Protein AF-0000000077001698 (afdb_homodimer)

Structure (mmCIF, N/CA/C/O backbone):
data_AF-0000000077001698-model_v1
#
loop_
_entity.id
_entity.type
_entity.pdbx_description
1 polymer 'Nucleoside triphosphate pyrophosphohydrolase'
#
loop_
_atom_site.group_PDB
_atom_site.id
_atom_site.type_symbol
_atom_site.label_atom_id
_atom_site.label_alt_id
_atom_site.label_comp_id
_atom_site.label_asym_id
_atom_site.label_entity_id
_atom_site.label_seq_id
_atom_site.pdbx_PDB_ins_code
_atom_site.Cartn_x
_atom_site.Cartn_y
_atom_site.Cartn_z
_atom_site.occupancy
_atom_site.B_iso_or_equiv
_atom_site.auth_seq_id
_atom_site.auth_comp_id
_atom_site.auth_asym_id
_atom_site.auth_atom_id
_atom_site.pdbx_PDB_model_num
ATOM 1 N N . MET A 1 1 ? 10.453 32.938 4.695 1 82.69 1 MET A N 1
ATOM 2 C CA . MET A 1 1 ? 9.531 32.125 5.484 1 82.69 1 MET A CA 1
ATOM 3 C C . MET A 1 1 ? 10.289 31.125 6.363 1 82.69 1 MET A C 1
ATOM 5 O O . MET A 1 1 ? 11.344 30.625 5.969 1 82.69 1 MET A O 1
ATOM 9 N N . LEU A 1 2 ? 9.812 30.906 7.602 1 86.62 2 LEU A N 1
ATOM 10 C CA . LEU A 1 2 ? 10.492 30.047 8.555 1 86.62 2 LEU A CA 1
ATOM 11 C C . LEU A 1 2 ? 9.68 28.781 8.828 1 86.62 2 LEU A C 1
ATOM 13 O O . LEU A 1 2 ? 8.461 28.781 8.641 1 86.62 2 LEU A O 1
ATOM 17 N N . ALA A 1 3 ? 10.453 27.766 9.148 1 90.31 3 ALA A N 1
ATOM 18 C CA . ALA A 1 3 ? 9.797 26.547 9.57 1 90.31 3 ALA A CA 1
ATOM 19 C C . ALA A 1 3 ? 8.836 26.797 10.727 1 90.31 3 ALA A C 1
ATOM 21 O O . ALA A 1 3 ? 9.055 27.703 11.531 1 90.31 3 ALA A O 1
ATOM 22 N N . SER A 1 4 ? 7.758 26.062 10.766 1 92.12 4 SER A N 1
ATOM 23 C CA . SER A 1 4 ? 6.691 26.344 11.719 1 92.12 4 SER A CA 1
ATOM 24 C C . SER A 1 4 ? 6.047 25.062 12.234 1 92.12 4 SER A C 1
ATOM 26 O O . SER A 1 4 ? 6.074 24.031 11.555 1 92.12 4 SER A O 1
ATOM 28 N N . LYS A 1 5 ? 5.531 25.141 13.391 1 95.5 5 LYS A N 1
ATOM 29 C CA . LYS A 1 5 ? 4.797 24.031 14 1 95.5 5 LYS A CA 1
ATOM 30 C C . LYS A 1 5 ? 3.301 24.156 13.734 1 95.5 5 LYS A C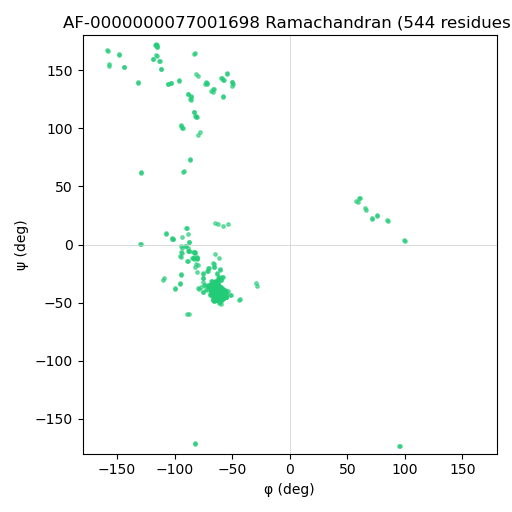 1
ATOM 32 O O . LYS A 1 5 ? 2.527 23.266 14.102 1 95.5 5 LYS A O 1
ATOM 37 N N . ASP A 1 6 ? 2.947 25.219 13.18 1 96.19 6 ASP A N 1
ATOM 38 C CA . ASP A 1 6 ? 1.54 25.5 12.906 1 96.19 6 ASP A CA 1
ATOM 39 C C . ASP A 1 6 ? 1.106 24.891 11.578 1 96.19 6 ASP A C 1
ATOM 41 O O . ASP A 1 6 ? 1.628 25.266 10.523 1 96.19 6 ASP A O 1
ATOM 45 N N . ILE A 1 7 ? 0.101 24.094 11.57 1 97.75 7 ILE A N 1
ATOM 46 C CA . ILE A 1 7 ? -0.383 23.391 10.391 1 97.75 7 ILE A CA 1
ATOM 47 C C . ILE A 1 7 ? -0.847 24.391 9.344 1 97.75 7 ILE A C 1
ATOM 49 O O . ILE A 1 7 ? -0.731 24.156 8.141 1 97.75 7 ILE A O 1
ATOM 53 N N . ASN A 1 8 ? -1.335 25.547 9.758 1 97.25 8 ASN A N 1
ATOM 54 C CA . ASN A 1 8 ? -1.782 26.562 8.828 1 97.25 8 ASN A CA 1
ATOM 55 C C . ASN A 1 8 ? -0.629 27.094 7.977 1 97.25 8 ASN A C 1
ATOM 57 O O . ASN A 1 8 ? -0.828 27.469 6.824 1 97.25 8 ASN A O 1
ATOM 61 N N . ASP A 1 9 ? 0.508 27.109 8.555 1 97.44 9 ASP A N 1
ATOM 62 C CA . ASP A 1 9 ? 1.677 27.516 7.777 1 97.44 9 ASP A CA 1
ATOM 63 C C . ASP A 1 9 ? 2.002 26.5 6.691 1 97.44 9 ASP A C 1
ATOM 65 O O . ASP A 1 9 ? 2.434 26.859 5.598 1 97.44 9 ASP A O 1
ATOM 69 N N . LEU A 1 10 ? 1.87 25.203 7.039 1 97.94 10 LEU A N 1
ATOM 70 C CA . LEU A 1 10 ? 2.061 24.188 6.016 1 97.94 10 LEU A CA 1
ATOM 71 C C . LEU A 1 10 ? 1.07 24.375 4.871 1 97.94 10 LEU A C 1
ATOM 73 O O . LEU A 1 10 ? 1.444 24.281 3.701 1 97.94 10 LEU A O 1
ATOM 77 N N . ILE A 1 11 ? -0.192 24.656 5.211 1 98.12 11 ILE A N 1
ATOM 78 C CA . ILE A 1 11 ? -1.235 24.875 4.215 1 98.12 11 ILE A CA 1
ATOM 79 C C . ILE A 1 11 ?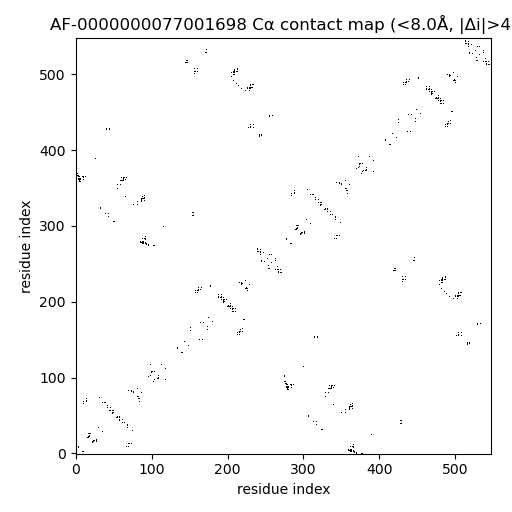 -0.861 26.062 3.334 1 98.12 11 ILE A C 1
ATOM 81 O O . ILE A 1 11 ? -0.983 26 2.109 1 98.12 11 ILE A O 1
ATOM 85 N N . THR A 1 12 ? -0.378 27.078 3.971 1 97.38 12 THR A N 1
ATOM 86 C CA . THR A 1 12 ? 0.035 28.281 3.26 1 97.38 12 THR A CA 1
ATOM 87 C C . THR A 1 12 ? 1.208 27.984 2.33 1 97.38 12 THR A C 1
ATOM 89 O O . THR A 1 12 ? 1.234 28.453 1.188 1 97.38 12 THR A O 1
ATOM 92 N N . ILE A 1 13 ? 2.166 27.281 2.832 1 96.81 13 ILE A N 1
ATOM 93 C CA . ILE A 1 13 ? 3.348 26.922 2.061 1 96.81 13 ILE A CA 1
ATOM 94 C C . ILE A 1 13 ? 2.928 26.203 0.782 1 96.81 13 ILE A C 1
ATOM 96 O O . ILE A 1 13 ? 3.412 26.516 -0.306 1 96.81 13 ILE A O 1
ATOM 100 N N . ILE A 1 14 ? 2.014 25.266 0.864 1 97.5 14 ILE A N 1
ATOM 101 C CA . ILE A 1 14 ? 1.583 24.5 -0.298 1 97.5 14 ILE A CA 1
ATOM 102 C C . ILE A 1 14 ? 0.834 25.406 -1.271 1 97.5 14 ILE A C 1
ATOM 104 O O . ILE A 1 14 ? 0.988 25.281 -2.488 1 97.5 14 ILE A O 1
ATOM 108 N N . SER A 1 15 ? 0.035 26.328 -0.717 1 96.69 15 SER A N 1
ATOM 109 C CA . SER A 1 15 ? -0.655 27.297 -1.562 1 96.69 15 SER A CA 1
ATOM 110 C C . SER A 1 15 ? 0.335 28.141 -2.348 1 96.69 15 SER A C 1
ATOM 112 O O . SER A 1 15 ? 0.109 28.453 -3.521 1 96.69 15 SER A O 1
ATOM 114 N N . ILE A 1 16 ? 1.39 28.547 -1.687 1 95.81 16 ILE A N 1
ATOM 115 C CA . ILE A 1 16 ? 2.426 29.344 -2.328 1 95.81 16 ILE A CA 1
ATOM 116 C C . ILE A 1 16 ? 3.104 28.531 -3.426 1 95.81 16 ILE A C 1
ATOM 118 O O . ILE A 1 16 ? 3.314 29.016 -4.535 1 95.81 16 ILE A O 1
ATOM 122 N N . LEU A 1 17 ? 3.445 27.297 -3.121 1 95.44 17 LEU A N 1
ATOM 123 C CA . LEU A 1 17 ? 4.133 26.422 -4.074 1 95.44 17 LEU A CA 1
ATOM 124 C C . LEU A 1 17 ? 3.27 26.188 -5.309 1 95.44 17 LEU A C 1
ATOM 126 O O . LEU A 1 17 ? 3.791 26.047 -6.418 1 95.44 17 LEU A O 1
ATOM 130 N N . ARG A 1 18 ? 1.91 26.234 -5.16 1 96.31 18 ARG A N 1
ATOM 131 C CA . ARG A 1 18 ? 1.026 25.906 -6.273 1 96.31 18 ARG A CA 1
ATOM 132 C C . ARG A 1 18 ? 0.47 27.156 -6.93 1 96.31 18 ARG A C 1
ATOM 134 O O . ARG A 1 18 ? -0.415 27.078 -7.781 1 96.31 18 ARG A O 1
ATOM 141 N N . ASP A 1 19 ? 0.96 28.25 -6.441 1 94.94 19 ASP A N 1
ATOM 142 C CA . ASP A 1 19 ? 0.543 29.5 -7.074 1 94.94 19 ASP A CA 1
ATOM 143 C C . ASP A 1 19 ? 0.899 29.5 -8.555 1 94.94 19 ASP A C 1
ATOM 145 O O . ASP A 1 19 ? 2.055 29.281 -8.93 1 94.94 19 ASP A O 1
ATOM 149 N N . ARG A 1 20 ? -0.015 29.766 -9.422 1 92.94 20 ARG A N 1
ATOM 150 C CA . ARG A 1 20 ? 0.124 29.625 -10.875 1 92.94 20 ARG A CA 1
ATOM 151 C C . ARG A 1 20 ? 1.19 30.578 -11.406 1 92.94 20 ARG A C 1
ATOM 153 O O . ARG A 1 20 ? 1.874 30.266 -12.383 1 92.94 20 ARG A O 1
ATOM 160 N N . ASP A 1 21 ? 1.354 31.719 -10.797 1 92.25 21 ASP A N 1
ATOM 161 C CA . ASP A 1 21 ? 2.227 32.75 -11.336 1 92.25 21 ASP A CA 1
ATOM 162 C C . ASP A 1 21 ? 3.617 32.688 -10.711 1 92.25 21 ASP A C 1
ATOM 164 O O . ASP A 1 21 ? 4.621 32.938 -11.383 1 92.25 21 ASP A O 1
ATOM 168 N N . ASN A 1 22 ? 3.73 32.312 -9.469 1 90.19 22 ASN A N 1
ATOM 169 C CA . ASN A 1 22 ? 4.992 32.469 -8.75 1 90.19 22 ASN A CA 1
ATOM 170 C C . ASN A 1 22 ? 5.402 31.188 -8.055 1 90.19 22 ASN A C 1
ATOM 172 O O . ASN A 1 22 ? 6.43 31.141 -7.375 1 90.19 22 ASN A O 1
ATOM 176 N N . GLY A 1 23 ? 4.613 30.172 -8.203 1 91.56 23 GLY A N 1
ATOM 177 C CA . GLY A 1 23 ? 4.879 28.938 -7.484 1 91.56 23 GLY A CA 1
ATOM 178 C C . GLY A 1 23 ? 5.914 28.062 -8.164 1 91.56 23 GLY A C 1
ATOM 179 O O . GLY A 1 23 ? 6.699 28.531 -8.984 1 91.56 23 GLY A O 1
ATOM 180 N N . CYS A 1 24 ? 6.074 26.875 -7.691 1 91.38 24 CYS A N 1
ATOM 181 C CA . CYS A 1 24 ? 6.98 25.859 -8.211 1 91.38 24 CYS A CA 1
ATOM 182 C C . CYS A 1 24 ? 6.328 25.062 -9.344 1 91.38 24 CYS A C 1
ATOM 184 O O . CYS A 1 24 ? 5.234 24.516 -9.172 1 91.38 24 CYS A O 1
ATOM 186 N N . VAL A 1 25 ? 6.969 24.969 -10.445 1 90.44 25 VAL A N 1
ATOM 187 C CA . VAL A 1 25 ? 6.445 24.375 -11.672 1 90.44 25 VAL A CA 1
ATOM 188 C C . VAL A 1 25 ? 6.016 22.938 -11.406 1 90.44 25 VAL A C 1
ATOM 190 O O . VAL A 1 25 ? 4.949 22.5 -11.852 1 90.44 25 VAL A O 1
ATOM 193 N N . TRP A 1 26 ? 6.762 22.219 -10.688 1 90.62 26 TRP A N 1
ATOM 194 C CA . TRP A 1 26 ? 6.441 20.828 -10.375 1 90.62 26 TRP A CA 1
ATOM 195 C C . TRP A 1 26 ? 5.18 20.75 -9.523 1 90.62 26 TRP A C 1
ATOM 197 O O . TRP A 1 26 ? 4.309 19.906 -9.781 1 90.62 26 TRP A O 1
ATOM 207 N N . ASP A 1 27 ? 5.102 21.578 -8.539 1 93.75 27 ASP A N 1
ATOM 208 C CA . ASP A 1 27 ? 3.975 21.547 -7.609 1 93.75 27 ASP A CA 1
ATOM 209 C C . ASP A 1 27 ? 2.676 21.938 -8.305 1 93.75 27 ASP A C 1
ATOM 211 O O . ASP A 1 27 ? 1.617 21.375 -8.031 1 93.75 27 ASP A O 1
ATOM 215 N N . ILE A 1 28 ? 2.799 22.844 -9.195 1 94.12 28 ILE A N 1
ATOM 216 C CA . ILE A 1 28 ? 1.639 23.359 -9.914 1 94.12 28 ILE A CA 1
ATOM 217 C C . ILE A 1 28 ? 1.035 22.266 -10.789 1 94.12 28 ILE A C 1
ATOM 219 O O . ILE A 1 28 ? -0.187 22.172 -10.922 1 94.12 28 ILE A O 1
ATOM 223 N N . LYS A 1 29 ? 1.854 21.359 -11.305 1 94.69 29 LYS A N 1
ATOM 224 C CA . LYS A 1 29 ? 1.439 20.359 -12.289 1 94.69 29 LYS A CA 1
ATOM 225 C C . LYS A 1 29 ? 0.795 19.156 -11.609 1 94.69 29 LYS A C 1
ATOM 227 O O . LYS A 1 29 ? 0.151 18.328 -12.266 1 94.69 29 LYS A O 1
ATOM 232 N N . GLN A 1 30 ? 0.9 19.078 -10.336 1 95.94 30 GLN A N 1
ATOM 233 C CA . GLN A 1 30 ? 0.426 17.875 -9.656 1 95.94 30 GLN A CA 1
ATOM 234 C C . GLN A 1 30 ? -1.1 17.828 -9.625 1 95.94 30 GLN A C 1
ATOM 236 O O . GLN A 1 30 ? -1.759 18.859 -9.508 1 95.94 30 GLN A O 1
ATOM 241 N N . THR A 1 31 ? -1.607 16.625 -9.875 1 97.5 31 THR A N 1
ATOM 242 C CA . THR A 1 31 ? -3.027 16.312 -9.781 1 97.5 31 THR A CA 1
ATOM 243 C C . THR A 1 31 ? -3.279 15.281 -8.688 1 97.5 31 THR A C 1
ATOM 245 O O . THR A 1 31 ? -2.338 14.781 -8.07 1 97.5 31 THR A O 1
ATOM 248 N N . PHE A 1 32 ? -4.582 15.023 -8.398 1 97.94 32 PHE A N 1
ATOM 249 C CA . PHE A 1 32 ? -4.906 13.969 -7.441 1 97.94 32 PHE A CA 1
ATOM 250 C C . PHE A 1 32 ? -4.199 12.672 -7.809 1 97.94 32 PHE A C 1
ATOM 252 O O . PHE A 1 32 ? -3.582 12.031 -6.953 1 97.94 32 PHE A O 1
ATOM 259 N N . GLU A 1 33 ? -4.23 12.375 -9.07 1 96.25 33 GLU A N 1
ATOM 260 C CA . GLU A 1 33 ? -3.725 11.102 -9.562 1 96.25 33 GLU A CA 1
ATOM 261 C C . GLU A 1 33 ? -2.201 11.047 -9.5 1 96.25 33 GLU A C 1
ATOM 263 O O . GLU A 1 33 ? -1.621 10.016 -9.164 1 96.25 33 GLU A O 1
ATOM 268 N N . SER A 1 34 ? -1.563 12.125 -9.805 1 95.69 34 SER A N 1
ATOM 269 C CA . SER A 1 34 ? -0.107 12.141 -9.891 1 95.69 34 SER A CA 1
ATOM 270 C C . SER A 1 34 ? 0.53 12 -8.508 1 95.69 34 SER A C 1
ATOM 272 O O . SER A 1 34 ? 1.696 11.617 -8.398 1 95.69 34 SER A O 1
ATOM 274 N N . ILE A 1 35 ? -0.221 12.297 -7.398 1 95.81 35 ILE A N 1
ATOM 275 C CA . ILE A 1 35 ? 0.304 12.305 -6.039 1 95.81 35 ILE A CA 1
ATOM 276 C C . ILE A 1 35 ? 0.173 10.914 -5.422 1 95.81 35 ILE A C 1
ATOM 278 O O . ILE A 1 35 ? 0.836 10.602 -4.43 1 95.81 35 ILE A O 1
ATOM 282 N N . ILE A 1 36 ? -0.618 10.031 -6.035 1 95.31 36 ILE A N 1
ATOM 283 C CA . ILE A 1 36 ? -0.968 8.727 -5.492 1 95.31 36 ILE A CA 1
ATOM 284 C C . ILE A 1 36 ? 0.302 7.918 -5.23 1 95.31 36 ILE A C 1
ATOM 286 O O . ILE A 1 36 ? 0.504 7.41 -4.125 1 95.31 36 ILE A O 1
ATOM 290 N N . PRO A 1 37 ? 1.256 7.895 -6.18 1 91.12 37 PRO A N 1
ATOM 291 C CA . PRO A 1 37 ? 2.451 7.09 -5.918 1 91.12 37 PRO A CA 1
ATOM 292 C C . PRO A 1 37 ? 3.262 7.605 -4.73 1 91.12 37 PRO A C 1
ATOM 294 O O . PRO A 1 37 ? 3.82 6.809 -3.971 1 91.12 37 PRO A O 1
ATOM 297 N N . TYR A 1 38 ? 3.293 8.875 -4.516 1 93.69 38 TYR A N 1
ATOM 298 C CA . TYR A 1 38 ? 4.023 9.469 -3.402 1 93.69 38 TYR A CA 1
ATOM 299 C C . TYR A 1 38 ? 3.34 9.156 -2.076 1 93.69 38 TYR A C 1
ATOM 301 O O . TYR A 1 38 ? 4.008 8.93 -1.063 1 93.69 38 TYR A O 1
ATOM 309 N N . THR A 1 39 ? 2.041 9.109 -2.119 1 96.75 39 THR A N 1
ATOM 310 C CA . THR A 1 39 ? 1.283 8.773 -0.922 1 96.75 39 THR A CA 1
ATOM 311 C C . THR A 1 39 ? 1.603 7.352 -0.465 1 96.75 39 THR A C 1
ATOM 313 O O . THR A 1 39 ? 1.873 7.121 0.715 1 96.75 39 THR A O 1
ATOM 316 N N . ILE A 1 40 ? 1.614 6.461 -1.377 1 93.56 40 ILE A N 1
ATOM 317 C CA . ILE A 1 40 ? 1.907 5.062 -1.07 1 93.56 40 ILE A CA 1
ATOM 318 C C . ILE A 1 40 ? 3.336 4.941 -0.544 1 93.56 40 ILE A C 1
ATOM 320 O O . ILE A 1 40 ? 3.576 4.277 0.469 1 93.56 40 ILE A O 1
ATOM 324 N N . GLU A 1 41 ? 4.238 5.602 -1.199 1 92.12 41 GLU A N 1
ATOM 325 C CA . GLU A 1 41 ? 5.637 5.57 -0.786 1 92.12 41 GLU A CA 1
ATOM 326 C C . GLU A 1 41 ? 5.801 6.062 0.649 1 92.12 41 GLU A C 1
ATOM 328 O O . GLU A 1 41 ? 6.504 5.441 1.447 1 92.12 41 GLU A O 1
ATOM 333 N N . GLU A 1 42 ? 5.168 7.148 0.941 1 96.19 42 GLU A N 1
ATOM 334 C CA . GLU A 1 42 ? 5.32 7.734 2.27 1 96.19 42 GLU A CA 1
ATOM 335 C C . GLU A 1 42 ? 4.758 6.816 3.348 1 96.19 42 GLU A C 1
ATOM 337 O O . GLU A 1 42 ? 5.277 6.766 4.465 1 96.19 42 GLU A O 1
ATOM 342 N N . VAL A 1 43 ? 3.693 6.145 3.033 1 97.12 43 VAL A N 1
ATOM 343 C CA . VAL A 1 43 ? 3.111 5.219 4 1 97.12 43 VAL A CA 1
ATOM 344 C C . VAL A 1 43 ? 4.105 4.102 4.312 1 97.12 43 VAL A C 1
ATOM 346 O O . VAL A 1 43 ? 4.301 3.744 5.477 1 97.12 43 VAL A O 1
ATOM 349 N N . TYR A 1 44 ? 4.73 3.639 3.34 1 94 44 TYR A N 1
ATOM 350 C CA . TYR A 1 44 ? 5.664 2.535 3.553 1 94 44 TYR A CA 1
ATOM 351 C C . TYR A 1 44 ? 6.945 3.023 4.215 1 94 44 TYR A C 1
ATOM 353 O O . TYR A 1 44 ? 7.629 2.258 4.898 1 94 44 TYR A O 1
ATOM 361 N N . GLU A 1 45 ? 7.277 4.301 4.047 1 95.25 45 GLU A N 1
ATOM 362 C CA . GLU A 1 45 ? 8.383 4.887 4.801 1 95.25 45 GLU A CA 1
ATOM 363 C C . GLU A 1 45 ? 8.039 5.016 6.281 1 95.25 45 GLU A C 1
ATOM 365 O O . GLU A 1 45 ? 8.891 4.809 7.145 1 95.25 45 GLU A O 1
ATOM 370 N N . VAL A 1 46 ? 6.824 5.328 6.531 1 97.81 46 VAL A N 1
ATOM 371 C CA . VAL A 1 46 ? 6.344 5.367 7.91 1 97.81 46 VAL A CA 1
ATOM 372 C C . VAL A 1 46 ? 6.438 3.977 8.531 1 97.81 46 VAL A C 1
ATOM 374 O O . VAL A 1 46 ? 6.965 3.816 9.633 1 97.81 46 VAL A O 1
ATOM 377 N N . ILE A 1 47 ? 6.004 2.994 7.816 1 95.5 47 ILE A N 1
ATOM 378 C CA . ILE A 1 47 ? 6.008 1.616 8.297 1 95.5 47 ILE A CA 1
ATOM 379 C C . ILE A 1 47 ? 7.441 1.167 8.57 1 95.5 47 ILE A C 1
ATOM 381 O O . ILE A 1 47 ? 7.727 0.567 9.609 1 95.5 47 ILE A O 1
ATOM 385 N N . ASP A 1 48 ? 8.289 1.493 7.684 1 92.56 48 ASP A N 1
ATOM 386 C CA . ASP A 1 48 ? 9.695 1.144 7.844 1 92.56 48 ASP A CA 1
ATOM 387 C C . ASP A 1 48 ? 10.273 1.773 9.109 1 92.56 48 ASP A C 1
ATOM 389 O O . ASP A 1 48 ? 10.984 1.11 9.867 1 92.56 48 ASP A O 1
ATOM 393 N N . ALA A 1 49 ? 9.992 3.041 9.289 1 95.06 49 ALA A N 1
ATOM 394 C CA . ALA A 1 49 ? 10.492 3.752 10.461 1 95.06 49 ALA A CA 1
ATOM 395 C C . ALA A 1 49 ? 9.984 3.107 11.75 1 95.06 49 ALA A C 1
ATOM 397 O O . ALA A 1 49 ? 10.727 3.006 12.734 1 95.06 49 ALA A O 1
ATOM 398 N N . ILE A 1 50 ? 8.75 2.643 11.711 1 96.19 50 ILE A N 1
ATOM 399 C CA . ILE A 1 50 ? 8.156 1.973 12.867 1 96.19 50 ILE A CA 1
ATOM 400 C C . ILE A 1 50 ? 8.875 0.649 13.117 1 96.19 50 ILE A C 1
ATOM 402 O O . ILE A 1 50 ? 9.273 0.362 14.25 1 96.19 50 ILE A O 1
ATOM 406 N N . GLU A 1 51 ? 9.055 -0.088 12.117 1 91.56 51 GLU A N 1
ATOM 407 C CA . GLU A 1 51 ? 9.648 -1.415 12.234 1 91.56 51 GLU A CA 1
ATOM 408 C C . GLU A 1 51 ? 11.094 -1.329 12.711 1 91.56 51 GLU A C 1
ATOM 410 O O . GLU A 1 51 ? 11.57 -2.201 13.445 1 91.56 51 GLU A O 1
ATOM 415 N N . ARG A 1 52 ? 11.781 -0.267 12.336 1 90.62 52 ARG A N 1
ATOM 416 C CA . ARG A 1 52 ? 13.172 -0.073 12.727 1 90.62 52 ARG A CA 1
ATOM 417 C C . ARG A 1 52 ? 13.266 0.566 14.109 1 90.62 52 ARG A C 1
ATOM 419 O O . ARG A 1 52 ? 14.367 0.718 14.648 1 90.62 52 ARG A O 1
ATOM 426 N N . GLY A 1 53 ? 12.203 1.017 14.562 1 93.81 53 GLY A N 1
ATOM 427 C CA . GLY A 1 53 ? 12.195 1.688 15.852 1 93.81 53 GLY A CA 1
ATOM 428 C C . GLY A 1 53 ? 12.867 3.049 15.82 1 93.81 53 GLY A C 1
ATOM 429 O O . GLY A 1 53 ? 13.383 3.514 16.844 1 93.81 53 GLY A O 1
ATOM 430 N N . ASN A 1 54 ? 12.961 3.643 14.711 1 93.62 54 ASN A N 1
ATOM 431 C CA . ASN A 1 54 ? 13.602 4.941 14.539 1 93.62 54 ASN A CA 1
ATOM 432 C C . ASN A 1 54 ? 12.586 6.082 14.633 1 93.62 54 ASN A C 1
ATOM 434 O O . ASN A 1 54 ? 11.992 6.469 13.625 1 93.62 54 ASN A O 1
ATOM 438 N N . ARG A 1 55 ? 12.516 6.727 15.758 1 96.88 55 ARG A N 1
ATOM 439 C CA . ARG A 1 55 ? 11.492 7.727 16.031 1 96.88 55 ARG A CA 1
ATOM 440 C C . ARG A 1 55 ? 11.789 9.023 15.289 1 96.88 55 ARG A C 1
ATOM 442 O O . ARG A 1 55 ? 10.867 9.75 14.906 1 96.88 55 ARG A O 1
ATOM 449 N N . VAL A 1 56 ? 13.055 9.281 15.055 1 94.62 56 VAL A N 1
ATOM 450 C CA . VAL A 1 56 ? 13.422 10.477 14.305 1 94.62 56 VAL A CA 1
ATOM 451 C C . VAL A 1 56 ? 12.922 10.367 12.867 1 94.62 56 VAL A C 1
ATOM 453 O O . VAL A 1 56 ? 12.273 11.281 12.359 1 94.62 56 VAL A O 1
ATOM 456 N N . ASP A 1 57 ? 13.188 9.234 12.25 1 94.44 57 ASP A N 1
ATOM 457 C CA . ASP A 1 57 ? 12.688 8.984 10.906 1 94.44 57 ASP A CA 1
ATOM 458 C C . ASP A 1 57 ? 11.164 8.977 10.867 1 94.44 57 ASP A C 1
ATOM 460 O O . ASP A 1 57 ? 10.555 9.445 9.906 1 94.44 57 ASP A O 1
ATOM 464 N N . LEU A 1 58 ? 10.617 8.406 11.945 1 97.62 58 LEU A N 1
ATOM 465 C CA . LEU A 1 58 ? 9.164 8.32 11.984 1 97.62 58 LEU A CA 1
ATOM 466 C C . LEU A 1 58 ? 8.539 9.711 11.969 1 97.62 58 LEU A C 1
ATOM 468 O O . LEU A 1 58 ? 7.59 9.961 11.219 1 97.62 58 LEU A O 1
ATOM 472 N N . CYS A 1 59 ? 9.047 10.641 12.742 1 98.38 59 CYS A N 1
ATOM 473 C CA . CYS A 1 59 ? 8.555 12.016 12.773 1 98.38 59 CYS A CA 1
ATOM 474 C C . CYS A 1 59 ? 8.656 12.656 11.398 1 98.38 59 CYS A C 1
ATOM 476 O O . CYS A 1 59 ? 7.699 13.273 10.922 1 98.38 59 CYS A O 1
ATOM 478 N N . ASP A 1 60 ? 9.781 12.445 10.742 1 97.19 60 ASP A N 1
ATOM 479 C CA . ASP A 1 60 ? 10.023 13 9.406 1 97.19 60 ASP A CA 1
ATOM 480 C C . ASP A 1 60 ? 9.047 12.414 8.391 1 97.19 60 ASP A C 1
ATOM 482 O O . ASP A 1 60 ? 8.461 13.148 7.586 1 97.19 60 ASP A O 1
ATOM 486 N N . GLU A 1 61 ? 8.906 11.125 8.461 1 97.88 61 GLU A N 1
ATOM 487 C CA . GLU A 1 61 ? 8.062 10.438 7.488 1 97.88 61 GLU A CA 1
ATOM 488 C C . GLU A 1 61 ? 6.586 10.766 7.711 1 97.88 61 GLU A C 1
ATOM 490 O O . GLU A 1 61 ? 5.809 10.828 6.758 1 97.88 61 GLU A O 1
ATOM 495 N N . LEU A 1 62 ? 6.18 10.914 8.938 1 98.75 62 LEU A N 1
ATOM 496 C CA . LEU A 1 62 ? 4.816 11.352 9.211 1 98.75 62 LEU A CA 1
ATOM 497 C C . LEU A 1 62 ? 4.57 12.742 8.633 1 98.75 62 LEU A C 1
ATOM 499 O O . LEU A 1 62 ? 3.469 13.031 8.164 1 98.75 62 LEU A O 1
ATOM 503 N N . GLY A 1 63 ? 5.598 13.57 8.727 1 98.75 63 GLY A N 1
ATOM 504 C CA . GLY A 1 63 ? 5.512 14.867 8.062 1 98.75 63 GLY A CA 1
ATOM 505 C C . GLY A 1 63 ? 5.289 14.758 6.566 1 98.75 63 GLY A C 1
ATOM 506 O O . GLY A 1 63 ? 4.465 15.484 6.004 1 98.75 63 GLY A O 1
ATOM 507 N N . ASP A 1 64 ? 6.051 13.898 5.945 1 98.12 64 ASP A N 1
ATOM 508 C CA . ASP A 1 64 ? 5.898 13.68 4.508 1 98.12 64 ASP A CA 1
ATOM 509 C C . ASP A 1 64 ? 4.5 13.164 4.18 1 98.12 64 ASP A C 1
ATOM 511 O O . ASP A 1 64 ? 3.914 13.555 3.166 1 98.12 64 ASP A O 1
ATOM 515 N N . LEU A 1 65 ? 3.965 12.258 4.992 1 98.56 65 LEU A N 1
ATOM 516 C CA . LEU A 1 65 ? 2.611 11.758 4.781 1 98.56 65 LEU A CA 1
ATOM 517 C C . LEU A 1 65 ? 1.583 12.867 4.98 1 98.56 65 LEU A C 1
ATOM 519 O O . LEU A 1 65 ? 0.62 12.969 4.219 1 98.56 65 LEU A O 1
ATOM 523 N N . LEU A 1 66 ? 1.775 13.688 6.012 1 98.81 66 LEU A N 1
ATOM 524 C CA . LEU A 1 66 ? 0.906 14.836 6.266 1 98.81 66 LEU A CA 1
ATOM 525 C C . LEU A 1 66 ? 0.885 15.773 5.066 1 98.81 66 LEU A C 1
ATOM 527 O O . LEU A 1 66 ? -0.169 16.312 4.703 1 98.81 66 LEU A O 1
ATOM 531 N N . LEU A 1 67 ? 2.043 15.961 4.477 1 98.56 67 LEU A N 1
ATOM 532 C CA . LEU A 1 67 ? 2.16 16.797 3.289 1 98.56 67 LEU A CA 1
ATOM 533 C C . LEU A 1 67 ? 1.211 16.312 2.193 1 98.56 67 LEU A C 1
ATOM 535 O O . LEU A 1 67 ? 0.576 17.125 1.52 1 98.56 67 LEU A O 1
ATOM 539 N N . GLN A 1 68 ? 1.103 15.008 2.004 1 98.38 68 GLN A N 1
ATOM 540 C CA . GLN A 1 68 ? 0.219 14.477 0.972 1 98.38 68 GLN A CA 1
ATOM 541 C C . GLN A 1 68 ? -1.231 14.875 1.231 1 98.38 68 GLN A C 1
ATOM 543 O O . GLN A 1 68 ? -1.947 15.273 0.309 1 98.38 68 GLN A O 1
ATOM 548 N N . ILE A 1 69 ? -1.616 14.789 2.453 1 98.75 69 ILE A N 1
ATOM 549 C CA . ILE A 1 69 ? -2.994 15.117 2.807 1 98.75 69 ILE A CA 1
ATOM 550 C C . ILE A 1 69 ? -3.256 16.594 2.539 1 98.75 69 ILE A C 1
ATOM 552 O O . ILE A 1 69 ? -4.281 16.953 1.952 1 98.75 69 ILE A O 1
ATOM 556 N N . VAL A 1 70 ? -2.346 17.422 2.932 1 98.62 70 VAL A N 1
ATOM 557 C CA . VAL A 1 70 ? -2.484 18.875 2.729 1 98.62 70 VAL A CA 1
ATOM 558 C C . VAL A 1 70 ? -2.479 19.188 1.233 1 98.62 70 VAL A C 1
ATOM 560 O O . VAL A 1 70 ? -3.203 20.062 0.776 1 98.62 70 VAL A O 1
ATOM 563 N N . TYR A 1 71 ? -1.645 18.406 0.522 1 98.25 71 TYR A N 1
ATOM 564 C CA . TYR A 1 71 ? -1.57 18.578 -0.924 1 98.25 71 TYR A CA 1
ATOM 565 C C . TYR A 1 71 ? -2.908 18.25 -1.58 1 98.25 71 TYR A C 1
ATOM 567 O O . TYR A 1 71 ? -3.402 19.031 -2.408 1 98.25 71 TYR A O 1
ATOM 575 N N . TYR A 1 72 ? -3.508 17.125 -1.222 1 98.62 72 TYR A N 1
ATOM 576 C CA . TYR A 1 72 ? -4.82 16.766 -1.743 1 98.62 72 TYR A CA 1
ATOM 577 C C . TYR A 1 72 ? -5.855 17.828 -1.424 1 98.62 72 TYR A C 1
ATOM 579 O O . TYR A 1 72 ? -6.66 18.203 -2.283 1 98.62 72 TYR A O 1
ATOM 587 N N . ALA A 1 73 ? -5.832 18.328 -0.221 1 98.62 73 ALA A N 1
ATOM 588 C CA . ALA A 1 73 ? -6.789 19.328 0.208 1 98.62 73 ALA A CA 1
ATOM 589 C C . ALA A 1 73 ? -6.605 20.625 -0.578 1 98.62 73 ALA A C 1
ATOM 591 O O . ALA A 1 73 ? -7.582 21.328 -0.885 1 98.62 73 ALA A O 1
ATOM 592 N N . ALA A 1 74 ? -5.359 20.984 -0.871 1 98.38 74 ALA A N 1
ATOM 593 C CA . ALA A 1 74 ? -5.074 22.172 -1.656 1 98.38 74 ALA A CA 1
ATOM 594 C C . ALA A 1 74 ? -5.652 22.062 -3.064 1 98.38 74 ALA A C 1
ATOM 596 O O . ALA A 1 74 ? -6.27 23 -3.568 1 98.38 74 ALA A O 1
ATOM 597 N N . ILE A 1 75 ? -5.441 20.938 -3.652 1 98.19 75 ILE A N 1
ATOM 598 C CA . ILE A 1 75 ? -5.969 20.703 -4.992 1 98.19 75 ILE A CA 1
ATOM 599 C C . ILE A 1 75 ? -7.496 20.75 -4.961 1 98.19 75 ILE A C 1
ATOM 601 O O . ILE A 1 75 ? -8.117 21.359 -5.832 1 98.19 75 ILE A O 1
ATOM 605 N N . ALA A 1 76 ? -8.047 20.094 -3.973 1 98.5 76 ALA A N 1
ATOM 606 C CA . ALA A 1 76 ? -9.5 20.109 -3.814 1 98.5 76 ALA A CA 1
ATOM 607 C C . ALA A 1 76 ? -10.023 21.531 -3.641 1 98.5 76 ALA A C 1
ATOM 609 O O . ALA A 1 76 ? -11.055 21.891 -4.215 1 98.5 76 ALA A O 1
ATOM 610 N N . LYS A 1 77 ? -9.367 22.297 -2.869 1 98.06 77 LYS A N 1
ATOM 611 C CA . LYS A 1 77 ? -9.758 23.688 -2.643 1 98.06 77 LYS A CA 1
ATOM 612 C C . LYS A 1 77 ? -9.711 24.484 -3.939 1 98.06 77 LYS A C 1
ATOM 614 O O . LYS A 1 77 ? -10.602 25.297 -4.203 1 98.06 77 LYS A O 1
ATOM 619 N N . GLU A 1 78 ? -8.695 24.266 -4.715 1 97.06 78 GLU A N 1
ATOM 620 C CA . GLU A 1 78 ? -8.547 24.938 -6 1 97.06 78 GLU A CA 1
ATOM 621 C C . GLU A 1 78 ? -9.734 24.656 -6.914 1 97.06 78 GLU A C 1
ATOM 623 O O . GLU A 1 78 ? -10.164 25.531 -7.672 1 97.06 78 GLU A O 1
ATOM 628 N N . GLU A 1 79 ? -10.234 23.469 -6.863 1 96.5 79 GLU A N 1
ATOM 629 C CA . GLU A 1 79 ? -11.359 23.125 -7.73 1 96.5 79 GLU A CA 1
ATOM 630 C C . GLU A 1 79 ? -12.695 23.391 -7.035 1 96.5 79 GLU A C 1
ATOM 632 O O . GLU A 1 79 ? -13.758 23.094 -7.582 1 96.5 79 GLU A O 1
ATOM 637 N N . GLY A 1 80 ? -12.656 23.875 -5.727 1 97.19 80 GLY A N 1
ATOM 638 C CA . GLY A 1 80 ? -13.852 24.312 -5.016 1 97.19 80 GLY A CA 1
ATOM 639 C C . GLY A 1 80 ? -14.586 23.172 -4.332 1 97.19 80 GLY A C 1
ATOM 640 O O . GLY A 1 80 ? -15.781 23.297 -4.043 1 97.19 80 GLY A O 1
ATOM 641 N N . SER A 1 81 ? -13.961 22.062 -4.078 1 97.25 81 SER A N 1
ATOM 642 C CA . SER A 1 81 ? -14.617 20.891 -3.496 1 97.25 81 SER A CA 1
ATOM 643 C C . SER A 1 81 ? -14.578 20.938 -1.972 1 97.25 81 SER A C 1
ATOM 645 O O . SER A 1 81 ? -15.617 20.875 -1.318 1 97.25 81 SER A O 1
ATOM 647 N N . PHE A 1 82 ? -13.445 20.969 -1.369 1 98.19 82 PHE A N 1
ATOM 648 C CA . PHE A 1 82 ? -13.297 21.047 0.079 1 98.19 82 PHE A CA 1
ATOM 649 C C . PHE A 1 82 ? -11.922 21.594 0.452 1 98.19 82 PHE A C 1
ATOM 651 O O . PHE A 1 82 ? -11.047 21.734 -0.404 1 98.19 82 PHE A O 1
ATOM 658 N N . SER A 1 83 ? -11.766 21.984 1.731 1 98.44 83 SER A N 1
ATOM 659 C CA . SER A 1 83 ? -10.5 22.469 2.279 1 98.44 83 SER A CA 1
ATOM 660 C C . SER A 1 83 ? -9.961 21.531 3.352 1 98.44 83 SER A C 1
ATOM 662 O O . SER A 1 83 ? -10.625 20.562 3.727 1 98.44 83 SER A O 1
ATOM 664 N N . PHE A 1 84 ? -8.758 21.797 3.773 1 98.69 84 PHE A N 1
ATOM 665 C CA . PHE A 1 84 ? -8.164 21.031 4.859 1 98.69 84 PHE A CA 1
ATOM 666 C C . PHE A 1 84 ? -9.039 21.094 6.109 1 98.69 84 PHE A C 1
ATOM 668 O O . PHE A 1 84 ? -9.18 20.109 6.828 1 98.69 84 PHE A O 1
ATOM 675 N N . ASP A 1 85 ? -9.586 22.234 6.367 1 98.31 85 ASP A N 1
ATOM 676 C CA . ASP A 1 85 ? -10.477 22.422 7.508 1 98.31 85 ASP A CA 1
ATOM 677 C C . ASP A 1 85 ? -11.664 21.453 7.43 1 98.31 85 ASP A C 1
ATOM 679 O O . ASP A 1 85 ? -12.125 20.953 8.453 1 98.31 85 ASP A O 1
ATOM 683 N N . ASP A 1 86 ? -12.148 21.297 6.234 1 98.56 86 ASP A N 1
ATOM 684 C CA . ASP A 1 86 ? -13.273 20.375 6.031 1 98.56 86 ASP A CA 1
ATOM 685 C C . ASP A 1 86 ? -12.859 18.938 6.324 1 98.56 86 ASP A C 1
ATOM 687 O O . ASP A 1 86 ? -13.672 18.141 6.805 1 98.56 86 ASP A O 1
ATOM 691 N N . VAL A 1 87 ? -11.633 18.594 5.992 1 98.69 87 VAL A N 1
ATOM 692 C CA . VAL A 1 87 ? -11.094 17.266 6.293 1 98.69 87 VAL A CA 1
ATOM 693 C C . VAL A 1 87 ? -11.078 17.047 7.805 1 98.69 87 VAL A C 1
ATOM 695 O O . VAL A 1 87 ? -11.508 16 8.289 1 98.69 87 VAL A O 1
ATOM 698 N N . VAL A 1 88 ? -10.609 18.062 8.539 1 98.69 88 VAL A N 1
ATOM 699 C CA . VAL A 1 88 ? -10.547 17.984 10 1 98.69 88 VAL A CA 1
ATOM 700 C C . VAL A 1 88 ? -11.953 17.859 10.57 1 98.69 88 VAL A C 1
ATOM 702 O O . VAL A 1 88 ? -12.203 17.031 11.461 1 98.69 88 VAL A O 1
ATOM 705 N N . TYR A 1 89 ? -12.805 18.625 10.023 1 98.44 89 TYR A N 1
ATOM 706 C CA . TYR A 1 89 ? -14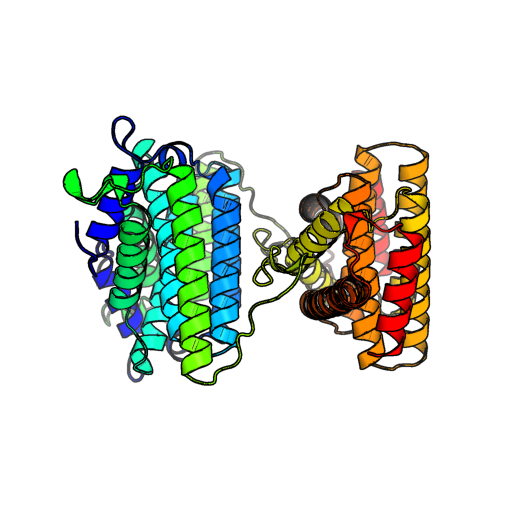.18 18.594 10.5 1 98.44 89 TYR A CA 1
ATOM 707 C C . TYR A 1 89 ? -14.789 17.203 10.297 1 98.44 89 TYR A C 1
ATOM 709 O O . TYR A 1 89 ? -15.453 16.672 11.195 1 98.44 89 TYR A O 1
ATOM 717 N N . ALA A 1 90 ? -14.617 16.688 9.125 1 97.38 90 ALA A N 1
ATOM 718 C CA . ALA A 1 90 ? -15.203 15.391 8.789 1 97.38 90 ALA A CA 1
ATOM 719 C C . ALA A 1 90 ? -14.773 14.32 9.789 1 97.38 90 ALA A C 1
ATOM 721 O O . ALA A 1 90 ? -15.594 13.539 10.273 1 97.38 90 ALA A O 1
ATOM 722 N N . ILE A 1 91 ? -13.523 14.297 10.141 1 98 91 ILE A N 1
ATOM 723 C CA . ILE A 1 91 ? -13.023 13.211 10.984 1 98 91 ILE A CA 1
ATOM 724 C C . ILE A 1 91 ? -13.391 13.477 12.438 1 98 91 ILE A C 1
ATOM 726 O O . ILE A 1 91 ? -13.703 12.547 13.188 1 98 91 ILE A O 1
ATOM 730 N N . THR A 1 92 ? -13.352 14.711 12.898 1 97.81 92 THR A N 1
ATOM 731 C CA . THR A 1 92 ? -13.758 15 14.273 1 97.81 92 THR A CA 1
ATOM 732 C C . THR A 1 92 ? -15.234 14.672 14.477 1 97.81 92 THR A C 1
ATOM 734 O O . THR A 1 92 ? -15.602 14.078 15.5 1 97.81 92 THR A O 1
ATOM 737 N N . ALA A 1 93 ? -16.031 15.039 13.492 1 96.12 93 ALA A N 1
ATOM 738 C CA . ALA A 1 93 ? -17.453 14.711 13.555 1 96.12 93 ALA A CA 1
ATOM 739 C C . ALA A 1 93 ? -17.656 13.203 13.625 1 96.12 93 ALA A C 1
ATOM 741 O O . ALA A 1 93 ? -18.484 12.727 14.406 1 96.12 93 ALA A O 1
ATOM 742 N N . LYS A 1 94 ? -16.969 12.516 12.82 1 94.62 94 LYS A N 1
ATOM 743 C CA . LYS A 1 94 ? -17.094 11.062 12.742 1 94.62 94 LYS A CA 1
ATOM 744 C C . LYS A 1 94 ? -16.719 10.414 14.07 1 94.62 94 LYS A C 1
ATOM 746 O O . LYS A 1 94 ? -17.453 9.547 14.562 1 94.62 94 LYS A O 1
ATOM 751 N N . ILE A 1 95 ? -15.562 10.844 14.688 1 95.19 95 ILE A N 1
ATOM 752 C CA . ILE A 1 95 ? -15.062 10.242 15.922 1 95.19 95 ILE A CA 1
ATOM 753 C C . ILE A 1 95 ? -16.031 10.539 17.062 1 95.19 95 ILE A C 1
ATOM 755 O O . ILE A 1 95 ? -16.375 9.641 17.844 1 95.19 95 ILE A O 1
ATOM 759 N N . ILE A 1 96 ? -16.469 11.719 17.125 1 93 96 ILE A N 1
ATOM 760 C CA . ILE A 1 96 ? -17.375 12.117 18.203 1 93 96 ILE A CA 1
ATOM 761 C C . ILE A 1 96 ? -18.688 11.336 18.094 1 93 96 ILE A C 1
ATOM 763 O O . ILE A 1 96 ? -19.203 10.828 19.094 1 93 96 ILE A O 1
ATOM 767 N N . ARG A 1 97 ? -19.156 11.188 16.859 1 90.06 97 ARG A N 1
ATOM 768 C CA . ARG A 1 97 ? -20.391 10.453 16.625 1 90.06 97 ARG A CA 1
ATOM 769 C C . ARG A 1 97 ? -20.234 8.984 17 1 90.06 97 ARG A C 1
ATOM 771 O O . ARG A 1 97 ? -21.172 8.375 17.531 1 90.06 97 ARG A O 1
ATOM 778 N N . ARG A 1 98 ? -19.078 8.445 16.844 1 89.94 98 ARG A N 1
ATOM 779 C CA . ARG A 1 98 ? -18.891 7.008 17.016 1 89.94 98 ARG A CA 1
ATOM 780 C C . ARG A 1 98 ? -18.438 6.676 18.438 1 89.94 98 ARG A C 1
ATOM 782 O O . ARG A 1 98 ? -18.25 5.508 18.781 1 89.94 98 ARG A O 1
ATOM 789 N N . HIS A 1 99 ? -18.266 7.723 19.25 1 90.06 99 HIS A N 1
ATOM 790 C CA . HIS A 1 99 ? -17.875 7.512 20.656 1 90.06 99 HIS A CA 1
ATOM 791 C C . HIS A 1 99 ? -18.797 8.281 21.594 1 90.06 99 HIS A C 1
ATOM 793 O O . HIS A 1 99 ? -18.328 9.07 22.422 1 90.06 99 HIS A O 1
ATOM 799 N N . PRO A 1 100 ? -20.031 7.996 21.609 1 86.25 100 PRO A N 1
ATOM 800 C CA . PRO A 1 100 ? -20.938 8.734 22.484 1 86.25 100 PRO A CA 1
ATOM 801 C C . PRO A 1 100 ? -20.641 8.516 23.969 1 86.25 100 PRO A C 1
ATOM 803 O O . PRO A 1 100 ? -20.859 9.422 24.781 1 86.25 100 PRO A O 1
ATOM 806 N N . HIS A 1 101 ? -20.219 7.41 24.297 1 83.56 101 HIS A N 1
ATOM 807 C CA . HIS A 1 101 ? -19.938 7.078 25.703 1 83.56 101 HIS A CA 1
ATOM 808 C C . HIS A 1 101 ? -18.781 7.918 26.25 1 83.56 101 HIS A C 1
ATOM 810 O O . HIS A 1 101 ? -18.641 8.055 27.453 1 83.56 101 HIS A O 1
ATOM 816 N N . ILE A 1 102 ? -18 8.469 25.391 1 86.62 102 ILE A N 1
ATOM 817 C CA . ILE A 1 102 ? -16.859 9.266 25.797 1 86.62 102 ILE A CA 1
ATOM 818 C C . ILE A 1 102 ? -17.203 10.75 25.719 1 86.62 102 ILE A C 1
ATOM 820 O O . ILE A 1 102 ? -16.828 11.539 26.578 1 86.62 102 ILE A O 1
ATOM 824 N N . PHE A 1 103 ? -17.938 11.117 24.719 1 87.44 103 PHE A N 1
ATOM 825 C CA . PHE A 1 103 ? -18.062 12.531 24.406 1 87.44 103 PHE A CA 1
ATOM 826 C C . PHE A 1 103 ? -19.453 13.047 24.734 1 87.44 103 PHE A C 1
ATOM 828 O O . PHE A 1 103 ? -19.688 14.25 24.797 1 87.44 103 PHE A O 1
ATOM 835 N N . GLU A 1 104 ? -20.453 12.227 24.672 1 74.56 104 GLU A N 1
ATOM 836 C CA . GLU A 1 104 ? -21.797 12.695 24.984 1 74.56 104 GLU A CA 1
ATOM 837 C C . GLU A 1 104 ? -22.031 12.727 26.5 1 74.56 104 GLU A C 1
ATOM 839 O O . GLU A 1 104 ? -21.312 12.062 27.25 1 74.56 104 GLU A O 1
ATOM 844 N N . ASN A 1 105 ? -22.766 13.625 26.906 1 63.34 105 ASN A N 1
ATOM 845 C CA . ASN A 1 105 ? -23.188 13.789 28.297 1 63.34 105 ASN A CA 1
ATOM 846 C C . ASN A 1 105 ? -23.922 12.555 28.812 1 63.34 105 ASN A C 1
ATOM 848 O O . ASN A 1 105 ? -24.453 11.773 28.031 1 63.34 105 ASN A O 1
ATOM 852 N N . ALA A 1 106 ? -23.688 12.117 30.203 1 50.72 106 ALA A N 1
ATOM 853 C CA . ALA A 1 106 ? -24.25 11.016 30.984 1 50.72 106 ALA A CA 1
ATOM 854 C C . ALA A 1 106 ? -25.656 10.68 30.516 1 50.72 106 ALA A C 1
ATOM 856 O O . ALA A 1 106 ? -26.062 9.516 30.516 1 50.72 106 ALA A O 1
ATOM 857 N N . GLU A 1 107 ? -26.266 11.602 30.125 1 48.69 107 GLU A N 1
ATOM 858 C CA . GLU A 1 107 ? -27.688 11.312 29.906 1 48.69 107 GLU A CA 1
ATOM 859 C C . GLU A 1 107 ? -27.891 10.539 28.609 1 48.69 107 GLU A C 1
ATOM 861 O O . GLU A 1 107 ? -28.906 9.844 28.453 1 48.69 107 GLU A O 1
ATOM 866 N N . GLN A 1 108 ? -27.172 10.789 27.594 1 49.5 108 GLN A N 1
ATOM 867 C CA . GLN A 1 108 ? -27.453 10.109 26.344 1 49.5 108 GLN A CA 1
ATOM 868 C C . GLN A 1 108 ? -26.703 8.789 26.25 1 49.5 108 GLN A C 1
ATOM 870 O O . GLN A 1 108 ? -26.75 8.109 25.219 1 49.5 108 GLN A O 1
ATOM 875 N N . LYS A 1 109 ? -26.172 8.438 27.188 1 54.06 109 LYS A N 1
ATOM 876 C CA . LYS A 1 109 ? -25.422 7.188 27.25 1 54.06 109 LYS A CA 1
ATOM 877 C C . LYS A 1 109 ? -26.344 5.98 27.062 1 54.06 109 LYS A C 1
ATOM 879 O O . LYS A 1 109 ? -26.375 5.09 27.922 1 54.06 109 LYS A O 1
ATOM 884 N N . ASN A 1 110 ? -27.484 6.277 26.516 1 48.66 110 ASN A N 1
ATOM 885 C CA . ASN A 1 110 ? -28.438 5.172 26.547 1 48.66 110 ASN A CA 1
ATOM 886 C C . ASN A 1 110 ? -27.906 3.965 25.766 1 48.66 110 ASN A C 1
ATOM 888 O O . ASN A 1 110 ? -28.672 3.047 25.453 1 48.66 110 ASN A O 1
ATOM 892 N N . VAL A 1 111 ? -26.859 4.125 25.016 1 54.38 111 VAL A N 1
ATOM 893 C CA . VAL A 1 111 ? -26.656 2.863 24.312 1 54.38 111 VAL A CA 1
ATOM 894 C C . VAL A 1 111 ? -26 1.85 25.234 1 54.38 111 VAL A C 1
ATOM 896 O O . VAL A 1 111 ? -24.875 2.064 25.703 1 54.38 111 VAL A O 1
ATOM 899 N N . ASP A 1 112 ? -26.719 0.994 25.859 1 57.31 112 ASP A N 1
ATOM 900 C CA . ASP A 1 112 ? -26.312 -0.063 26.781 1 57.31 112 ASP A CA 1
ATOM 901 C C . ASP A 1 112 ? -25.328 -1.018 26.109 1 57.31 112 ASP A C 1
ATOM 903 O O . ASP A 1 112 ? -25.203 -2.174 26.531 1 57.31 112 ASP A O 1
ATOM 907 N N . LEU A 1 113 ? -24.781 -0.602 25.031 1 61.62 113 LEU A N 1
ATOM 908 C CA . LEU A 1 113 ? -23.891 -1.575 24.422 1 61.62 113 LEU A CA 1
ATOM 909 C C . LEU A 1 113 ? -22.438 -1.328 24.828 1 61.62 113 LEU A C 1
ATOM 911 O O . LEU A 1 113 ? -22.047 -0.188 25.094 1 61.62 113 LEU A O 1
ATOM 915 N N . PRO A 1 114 ? -21.812 -2.416 25.031 1 63.5 114 PRO A N 1
ATOM 916 C CA . PRO A 1 114 ? -20.375 -2.27 25.25 1 63.5 114 PRO A CA 1
ATOM 917 C C . PRO A 1 114 ? -19.688 -1.407 24.188 1 63.5 114 PRO A C 1
ATOM 919 O O . PRO A 1 114 ? -20.125 -1.396 23.031 1 63.5 114 PRO A O 1
ATOM 922 N N . PRO A 1 115 ? -18.797 -0.557 24.625 1 60.84 115 PRO A N 1
ATOM 923 C CA . PRO A 1 115 ? -18.156 0.432 23.75 1 60.84 115 PRO A CA 1
ATOM 924 C C . PRO A 1 115 ? -17.719 -0.153 22.406 1 60.84 115 PRO A C 1
ATOM 926 O O . PRO A 1 115 ? -17.922 0.475 21.375 1 60.84 115 PRO A O 1
ATOM 929 N N . GLU A 1 116 ? -17.016 -1.361 22.453 1 62.59 116 GLU A N 1
ATOM 930 C CA . GLU A 1 116 ? -16.594 -1.964 21.203 1 62.59 116 GLU A CA 1
ATOM 931 C C . GLU A 1 116 ? -17.797 -2.268 20.312 1 62.59 116 GLU A C 1
ATOM 933 O O . GLU A 1 116 ? -17.75 -2.078 19.094 1 62.59 116 GLU A O 1
ATOM 938 N N . ASP A 1 117 ? -18.688 -2.488 20.953 1 69.12 117 ASP A N 1
ATOM 939 C CA . ASP A 1 117 ? -19.922 -2.865 20.266 1 69.12 117 ASP A CA 1
ATOM 940 C C . ASP A 1 117 ? -20.656 -1.634 19.734 1 69.12 117 ASP A C 1
ATOM 942 O O . ASP A 1 117 ? -21.328 -1.698 18.703 1 69.12 117 ASP A O 1
ATOM 946 N N . THR A 1 118 ? -20.266 -0.597 20.453 1 75.06 118 THR A N 1
ATOM 947 C CA . THR A 1 118 ? -20.953 0.625 20.047 1 75.06 118 THR A CA 1
ATOM 948 C C . THR A 1 118 ? -20.406 1.154 18.734 1 75.06 118 THR A C 1
ATOM 950 O O . THR A 1 118 ? -21.172 1.564 17.859 1 75.06 118 THR A O 1
ATOM 953 N N . TRP A 1 119 ? -19.094 1.12 18.547 1 78.75 119 TRP A N 1
ATOM 954 C CA . TRP A 1 119 ? -18.453 1.587 17.312 1 78.75 119 TRP A CA 1
ATOM 955 C C . TRP A 1 119 ? -18.938 0.799 16.109 1 78.75 119 TRP A C 1
ATOM 957 O O . TRP A 1 119 ? -19.359 1.385 15.109 1 78.75 119 TRP A O 1
ATOM 967 N N . GLU A 1 120 ? -18.922 -0.459 16.25 1 79.62 120 GLU A N 1
ATOM 968 C CA . GLU A 1 120 ? -19.359 -1.319 15.164 1 79.62 120 GLU A CA 1
ATOM 969 C C . GLU A 1 120 ? -20.859 -1.139 14.883 1 79.62 120 GLU A C 1
ATOM 971 O O . GLU A 1 120 ? -21.281 -1.189 13.727 1 79.62 120 GLU A O 1
ATOM 976 N N . TYR A 1 121 ? -21.484 -0.955 15.938 1 79.62 121 TYR A N 1
ATOM 977 C CA . TYR A 1 121 ? -22.922 -0.746 15.805 1 79.62 121 TYR A CA 1
ATOM 978 C C . TYR A 1 121 ? -23.219 0.554 15.07 1 79.62 121 TYR A C 1
ATOM 980 O O . TYR A 1 121 ? -24.047 0.577 14.141 1 79.62 121 TYR A O 1
ATOM 988 N N . ILE A 1 122 ? -22.609 1.572 15.461 1 85.12 122 ILE A N 1
ATOM 989 C CA . ILE A 1 122 ? -22.828 2.877 14.844 1 85.12 122 ILE A CA 1
ATOM 990 C C . ILE A 1 122 ? -22.391 2.842 13.383 1 85.12 122 ILE A C 1
ATOM 992 O O . ILE A 1 122 ? -23.062 3.391 12.516 1 85.12 122 ILE A O 1
ATOM 996 N N . LYS A 1 123 ? -21.297 2.16 13.148 1 83.31 123 LYS A N 1
ATOM 997 C CA . LYS A 1 123 ? -20.828 2.01 11.773 1 83.31 123 LYS A CA 1
ATOM 998 C C . LYS A 1 123 ? -21.891 1.328 10.914 1 83.31 123 LYS A C 1
ATOM 1000 O O . LYS A 1 123 ? -22.094 1.702 9.758 1 83.31 123 LYS A O 1
ATOM 1005 N N . LYS A 1 124 ? -22.531 0.403 11.43 1 81.75 124 LYS A N 1
ATOM 1006 C CA . LYS A 1 124 ? -23.594 -0.319 10.727 1 81.75 124 LYS A CA 1
ATOM 1007 C C . LYS A 1 124 ? -24.766 0.596 10.422 1 81.75 124 LYS A C 1
ATOM 1009 O O . LYS A 1 124 ? -25.344 0.536 9.328 1 81.75 124 LYS A O 1
ATOM 1014 N N . ILE A 1 125 ? -25.031 1.406 11.367 1 82.56 125 ILE A N 1
ATOM 1015 C CA . ILE A 1 125 ? -26.125 2.348 11.195 1 82.56 125 ILE A CA 1
ATOM 1016 C C . ILE A 1 125 ? -25.781 3.348 10.094 1 82.56 125 ILE A C 1
ATOM 1018 O O . ILE A 1 125 ? -26.609 3.639 9.234 1 82.56 125 ILE A O 1
ATOM 1022 N N . GLU A 1 126 ? -24.562 3.809 10.156 1 86.38 126 GLU A N 1
ATOM 1023 C CA . GLU A 1 126 ? -24.094 4.754 9.141 1 86.38 126 GLU A CA 1
ATOM 1024 C C . GLU A 1 126 ? -24.188 4.148 7.742 1 86.38 126 GLU A C 1
ATOM 1026 O O . GLU A 1 126 ? -24.578 4.824 6.793 1 86.38 126 GLU A O 1
ATOM 1031 N N . LYS A 1 127 ? -23.797 2.947 7.629 1 81.81 127 LYS A N 1
ATOM 1032 C CA . LYS A 1 127 ? -23.844 2.244 6.348 1 81.81 127 LYS A CA 1
ATOM 1033 C C . LYS A 1 127 ? -25.281 2.092 5.848 1 81.81 127 LYS A C 1
ATOM 1035 O O . LYS A 1 127 ? -25.547 2.248 4.656 1 81.81 127 LYS A O 1
ATOM 1040 N N . ALA A 1 128 ? -26.078 1.778 6.711 1 82.12 128 ALA A N 1
ATOM 1041 C CA . ALA A 1 128 ? -27.5 1.612 6.363 1 82.12 128 ALA A CA 1
ATOM 1042 C C . ALA A 1 128 ? -28.109 2.936 5.922 1 82.12 128 ALA A C 1
ATOM 1044 O O . ALA A 1 128 ? -28.875 2.979 4.953 1 82.12 128 ALA A O 1
ATOM 1045 N N . GLU A 1 129 ? -27.766 3.928 6.664 1 83.62 129 GLU A N 1
ATOM 1046 C CA . GLU A 1 129 ? -28.266 5.258 6.324 1 83.62 129 GLU A CA 1
ATOM 1047 C C . GLU A 1 129 ? -27.75 5.707 4.957 1 83.62 129 GLU A C 1
ATOM 1049 O O . GLU A 1 129 ? -28.5 6.285 4.172 1 83.62 129 GLU A O 1
ATOM 1054 N N . ARG A 1 130 ? -26.594 5.434 4.711 1 81.81 130 ARG A N 1
ATOM 1055 C CA . ARG A 1 130 ? -26 5.789 3.422 1 81.81 130 ARG A CA 1
ATOM 1056 C C . ARG A 1 130 ? -26.688 5.039 2.285 1 81.81 130 ARG A C 1
ATOM 1058 O O . ARG A 1 130 ? -26.953 5.613 1.226 1 81.81 130 ARG A O 1
ATOM 1065 N N . LYS A 1 131 ? -26.938 3.83 2.473 1 81.19 131 LYS A N 1
ATOM 1066 C CA . LYS A 1 131 ? -27.641 3.02 1.48 1 81.19 131 LYS A CA 1
ATOM 1067 C C . LYS A 1 131 ? -29.031 3.578 1.196 1 81.19 131 LYS A C 1
ATOM 1069 O O . LYS A 1 131 ? -29.453 3.633 0.041 1 81.19 131 LYS A O 1
ATOM 1074 N N . GLN A 1 132 ? -29.609 3.99 2.213 1 81.94 132 GLN A N 1
ATOM 1075 C CA . GLN A 1 132 ? -30.953 4.555 2.078 1 81.94 132 GLN A CA 1
ATOM 1076 C C . GLN A 1 132 ? -30.906 5.887 1.333 1 81.94 132 GLN A C 1
ATOM 1078 O O . GLN A 1 132 ? -31.766 6.152 0.483 1 81.94 132 GLN A O 1
ATOM 1083 N N . GLN A 1 133 ? -30 6.598 1.692 1 79.31 133 GLN A N 1
ATOM 1084 C CA . GLN A 1 133 ? -29.859 7.891 1.037 1 79.31 133 GLN A CA 1
ATOM 1085 C C . GLN A 1 133 ? -29.594 7.723 -0.456 1 79.31 133 GLN A C 1
ATOM 1087 O O . GLN A 1 133 ? -30.141 8.461 -1.276 1 79.31 133 GLN A O 1
ATOM 1092 N N . LEU A 1 134 ? -28.703 6.844 -0.784 1 78 134 LEU A N 1
ATOM 1093 C CA . LEU A 1 134 ? -28.422 6.574 -2.188 1 78 134 LEU A CA 1
ATOM 1094 C C . LEU A 1 134 ? -29.656 6.086 -2.918 1 78 134 LEU A C 1
ATOM 1096 O O . LEU A 1 134 ? -29.938 6.512 -4.043 1 78 134 LEU A O 1
ATOM 1100 N N . LYS A 1 135 ? -30.422 5.219 -2.293 1 80.69 135 LYS A N 1
ATOM 1101 C CA . LYS A 1 135 ? -31.656 4.715 -2.865 1 80.69 135 LYS A CA 1
ATOM 1102 C C . LYS A 1 135 ? -32.656 5.852 -3.127 1 80.69 135 LYS A C 1
ATOM 1104 O O . LYS A 1 135 ? -33.25 5.918 -4.195 1 80.69 135 LYS A O 1
ATOM 1109 N N . GLU A 1 136 ? -32.719 6.668 -2.258 1 83.06 136 GLU A N 1
ATOM 1110 C CA . GLU A 1 136 ? -33.625 7.805 -2.367 1 83.06 136 GLU A CA 1
ATOM 1111 C C . GLU A 1 136 ? -33.188 8.766 -3.469 1 83.06 136 GLU A C 1
ATOM 1113 O O . GLU A 1 136 ? -34.031 9.398 -4.117 1 83.06 136 GLU A O 1
ATOM 1118 N N . ALA A 1 137 ? -31.984 8.828 -3.576 1 79.56 137 ALA A N 1
ATOM 1119 C CA . ALA A 1 137 ? -31.438 9.703 -4.609 1 79.56 137 ALA A CA 1
ATOM 1120 C C . ALA A 1 137 ? -31.406 9 -5.965 1 79.56 137 ALA A C 1
ATOM 1122 O O . ALA A 1 137 ? -30.984 9.594 -6.965 1 79.56 137 ALA A O 1
ATOM 1123 N N . GLY A 1 138 ? -31.734 7.711 -6.016 1 75.44 138 GLY A N 1
ATOM 1124 C CA . GLY A 1 138 ? -31.734 6.941 -7.25 1 75.44 138 GLY A CA 1
ATOM 1125 C C . GLY A 1 138 ? -30.344 6.57 -7.723 1 75.44 138 GLY A C 1
ATOM 1126 O O . GLY A 1 138 ? -30.094 6.438 -8.93 1 75.44 138 GLY A O 1
ATOM 1127 N N . LEU A 1 139 ? -29.516 6.535 -6.766 1 72.5 139 LEU A N 1
ATOM 1128 C CA . LEU A 1 139 ? -28.125 6.234 -7.109 1 72.5 139 LEU A CA 1
ATOM 1129 C C . LEU A 1 139 ? -27.781 4.793 -6.75 1 72.5 139 LEU A C 1
ATOM 1131 O O . LEU A 1 139 ? -28.359 4.227 -5.812 1 72.5 139 LEU A O 1
ATOM 1135 N N . ALA A 1 140 ? -27.047 4.199 -7.676 1 64.5 140 ALA A N 1
ATOM 1136 C CA . ALA A 1 140 ? -26.625 2.818 -7.434 1 64.5 140 ALA A CA 1
ATOM 1137 C C . ALA A 1 140 ? -25.641 2.736 -6.27 1 64.5 140 ALA A C 1
ATOM 1139 O O . ALA A 1 140 ? -24.797 3.619 -6.098 1 64.5 140 ALA A O 1
ATOM 1140 N N . ASP A 1 141 ?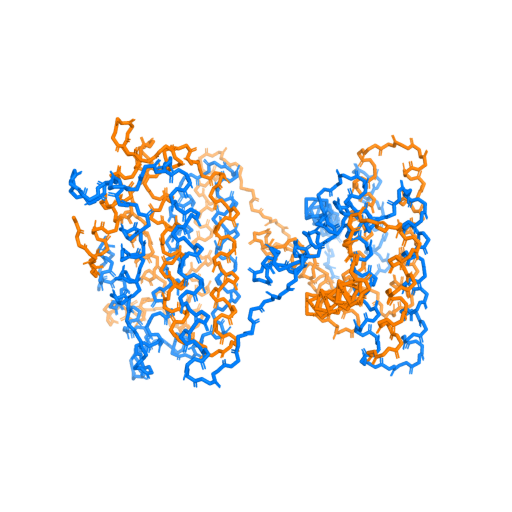 -25.953 1.784 -5.359 1 69.19 141 ASP A N 1
ATOM 1141 C CA . ASP A 1 141 ? -24.969 1.447 -4.324 1 69.19 141 ASP A CA 1
ATOM 1142 C C . ASP A 1 141 ? -23.922 0.473 -4.852 1 69.19 141 ASP A C 1
ATOM 1144 O O . ASP A 1 141 ? -24.25 -0.667 -5.195 1 69.19 141 ASP A O 1
ATOM 1148 N N . ASP A 1 142 ? -22.719 0.95 -5 1 66.56 142 ASP A N 1
ATOM 1149 C CA . ASP A 1 142 ? -21.672 0.129 -5.605 1 66.56 142 ASP A CA 1
ATOM 1150 C C . ASP A 1 142 ? -20.922 -0.677 -4.547 1 66.56 142 ASP A C 1
ATOM 1152 O O . ASP A 1 142 ? -19.875 -1.268 -4.828 1 66.56 142 ASP A O 1
ATOM 1156 N N . ALA A 1 143 ? -21.641 -0.644 -3.387 1 73.88 143 ALA A N 1
ATOM 1157 C CA . ALA A 1 143 ? -21.016 -1.455 -2.348 1 73.88 143 ALA A CA 1
ATOM 1158 C C . ALA A 1 143 ? -21.172 -2.943 -2.639 1 73.88 143 ALA A C 1
ATOM 1160 O O . ALA A 1 143 ? -22.234 -3.379 -3.1 1 73.88 143 ALA A O 1
ATOM 1161 N N . PRO A 1 144 ? -20.031 -3.717 -2.373 1 74.06 144 PRO A N 1
ATOM 1162 C CA . PRO A 1 144 ? -20.156 -5.156 -2.607 1 74.06 144 PRO A CA 1
ATOM 1163 C C . PRO A 1 144 ? -21.266 -5.797 -1.765 1 74.06 144 PRO A C 1
ATOM 1165 O O . PRO A 1 144 ? -21.547 -5.336 -0.655 1 74.06 144 PRO A O 1
ATOM 1168 N N . THR A 1 145 ? -21.922 -6.734 -2.34 1 76.88 145 THR A N 1
ATOM 1169 C CA . THR A 1 145 ? -22.984 -7.469 -1.661 1 76.88 145 THR A CA 1
ATOM 1170 C C . THR A 1 145 ? -22.609 -8.938 -1.509 1 76.88 145 THR A C 1
ATOM 1172 O O . THR A 1 145 ? -21.656 -9.406 -2.121 1 76.88 145 THR A O 1
ATOM 1175 N N . GLY A 1 146 ? -23.281 -9.547 -0.668 1 86.56 146 GLY A N 1
ATOM 1176 C CA . GLY A 1 146 ? -23.078 -10.977 -0.5 1 86.56 146 GLY A CA 1
ATOM 1177 C C . GLY A 1 146 ? -22.109 -11.312 0.624 1 86.56 146 GLY A C 1
ATOM 1178 O O . GLY A 1 146 ? -21.75 -10.438 1.417 1 86.56 146 GLY A O 1
ATOM 1179 N N . TYR A 1 147 ? -21.766 -12.578 0.741 1 91.75 147 TYR A N 1
ATOM 1180 C CA . TYR A 1 147 ? -20.953 -13.117 1.823 1 91.75 147 TYR A CA 1
ATOM 1181 C C . TYR A 1 147 ? -19.562 -12.492 1.811 1 91.75 147 TYR A C 1
ATOM 1183 O O . TYR A 1 147 ? -18.984 -12.211 2.867 1 91.75 147 TYR A O 1
ATOM 1191 N N . LEU A 1 148 ? -19.047 -12.211 0.578 1 95 148 LEU A N 1
ATOM 1192 C CA . LEU A 1 148 ? -17.672 -11.719 0.454 1 95 148 LEU A CA 1
ATOM 1193 C C . LEU A 1 148 ? -17.625 -10.203 0.588 1 95 148 LEU A C 1
ATOM 1195 O O . LEU A 1 148 ? -16.562 -9.602 0.524 1 95 148 LEU A O 1
ATOM 1199 N N . ALA A 1 149 ? -18.75 -9.578 0.831 1 89.69 149 ALA A N 1
ATOM 1200 C CA . ALA A 1 149 ? -18.828 -8.125 0.953 1 89.69 149 ALA A CA 1
ATOM 1201 C C . ALA A 1 149 ? -18.078 -7.633 2.178 1 89.69 149 ALA A C 1
ATOM 1203 O O . ALA A 1 149 ? -17.734 -6.449 2.271 1 89.69 149 ALA A O 1
ATOM 1204 N N . GLN A 1 150 ? -17.797 -8.516 3.025 1 87.56 150 GLN A N 1
ATOM 1205 C CA . GLN A 1 150 ? -17.062 -8.164 4.234 1 87.56 150 GLN A CA 1
ATOM 1206 C C . GLN A 1 150 ? -15.602 -7.855 3.918 1 87.56 150 GLN A C 1
ATOM 1208 O O . GLN A 1 150 ? -14.922 -7.195 4.703 1 87.56 150 GLN A O 1
ATOM 1213 N N . VAL A 1 151 ? -15.117 -8.359 2.818 1 92.56 151 VAL A N 1
ATOM 1214 C CA . VAL A 1 151 ? -13.758 -8.055 2.379 1 92.56 151 VAL A CA 1
ATOM 1215 C C . VAL A 1 151 ? -13.742 -6.727 1.629 1 92.56 151 VAL A C 1
ATOM 1217 O O . VAL A 1 151 ? -14.328 -6.609 0.551 1 92.56 151 VAL A O 1
ATOM 1220 N N . LYS A 1 152 ? -13.078 -5.781 2.215 1 87.5 152 LYS A N 1
ATOM 1221 C CA . LYS A 1 152 ? -13.023 -4.461 1.6 1 87.5 152 LYS A CA 1
ATOM 1222 C C . LYS A 1 152 ? -12.266 -4.496 0.279 1 87.5 152 LYS A C 1
ATOM 1224 O O . LYS A 1 152 ? -11.156 -5.043 0.209 1 87.5 152 LYS A O 1
ATOM 1229 N N . PRO A 1 153 ? -12.781 -3.904 -0.724 1 87.56 153 PRO A N 1
ATOM 1230 C CA . PRO A 1 153 ? -12.07 -3.871 -2.004 1 87.56 153 PRO A CA 1
ATOM 1231 C C . PRO A 1 153 ? -10.992 -2.797 -2.049 1 87.56 153 PRO A C 1
ATOM 1233 O O . PRO A 1 153 ? -10.156 -2.795 -2.957 1 87.56 153 PRO A O 1
ATOM 1236 N N . THR A 1 154 ? -10.961 -1.907 -1.127 1 85.56 154 THR A N 1
ATOM 1237 C CA . THR A 1 154 ? -10.023 -0.788 -1.114 1 85.56 154 THR A CA 1
ATOM 1238 C C . THR A 1 154 ? -8.766 -1.145 -0.329 1 85.56 154 THR A C 1
ATOM 1240 O O . THR A 1 154 ? -8.461 -0.519 0.69 1 85.56 154 THR A O 1
ATOM 1243 N N . GLN A 1 155 ? -8.062 -2.082 -0.766 1 90.12 155 GLN A N 1
ATOM 1244 C CA . GLN A 1 155 ? -6.797 -2.572 -0.229 1 90.12 155 GLN A CA 1
ATOM 1245 C C . GLN A 1 155 ? -5.898 -3.111 -1.34 1 90.12 155 GLN A C 1
ATOM 1247 O O . GLN A 1 155 ? -6.344 -3.285 -2.477 1 90.12 155 GLN A O 1
ATOM 1252 N N . PRO A 1 156 ? -4.605 -3.275 -1.059 1 91.06 156 PRO A N 1
ATOM 1253 C CA . PRO A 1 156 ? -3.758 -3.859 -2.102 1 91.06 156 PRO A CA 1
ATOM 1254 C C . PRO A 1 156 ? -4.348 -5.141 -2.689 1 91.06 156 PRO A C 1
ATOM 1256 O O . PRO A 1 156 ? -4.91 -5.957 -1.957 1 91.06 156 PRO A O 1
ATOM 1259 N N . ALA A 1 157 ? -4.207 -5.254 -3.957 1 94.12 157 ALA A N 1
ATOM 1260 C CA . ALA A 1 157 ? -4.875 -6.344 -4.664 1 94.12 157 ALA A CA 1
ATOM 1261 C C . ALA A 1 157 ? -4.477 -7.699 -4.086 1 94.12 157 ALA A C 1
ATOM 1263 O O . ALA A 1 157 ? -5.301 -8.617 -4.012 1 94.12 157 ALA A O 1
ATOM 1264 N N . ASP A 1 158 ? -3.238 -7.832 -3.75 1 95.25 158 ASP A N 1
ATOM 1265 C CA . ASP A 1 158 ? -2.773 -9.109 -3.215 1 95.25 158 ASP A CA 1
ATOM 1266 C C . ASP A 1 158 ? -3.391 -9.391 -1.845 1 95.25 158 ASP A C 1
ATOM 1268 O O . ASP A 1 158 ? -3.768 -10.523 -1.547 1 95.25 158 ASP A O 1
ATOM 1272 N N . GLN A 1 159 ? -3.545 -8.391 -1.025 1 93.5 159 GLN A N 1
ATOM 1273 C CA . GLN A 1 159 ? -4.191 -8.555 0.273 1 93.5 159 GLN A CA 1
ATOM 1274 C C . GLN A 1 159 ? -5.676 -8.859 0.114 1 93.5 159 GLN A C 1
ATOM 1276 O O . GLN A 1 159 ? -6.234 -9.664 0.866 1 93.5 159 GLN A O 1
ATOM 1281 N N . GLU A 1 160 ? -6.238 -8.164 -0.78 1 95.12 160 GLU A N 1
ATOM 1282 C CA . GLU A 1 160 ? -7.641 -8.438 -1.08 1 95.12 160 GLU A CA 1
ATOM 1283 C C . GLU A 1 160 ? -7.84 -9.891 -1.505 1 95.12 160 GLU A C 1
ATOM 1285 O O . GLU A 1 160 ? -8.758 -10.555 -1.028 1 95.12 160 GLU A O 1
ATOM 1290 N N . ALA A 1 161 ? -6.977 -10.336 -2.381 1 97.5 161 ALA A N 1
ATOM 1291 C CA . ALA A 1 161 ? -7.062 -11.711 -2.865 1 97.5 161 ALA A CA 1
ATOM 1292 C C . ALA A 1 161 ? -6.98 -12.703 -1.711 1 97.5 161 ALA A C 1
ATOM 1294 O O . ALA A 1 161 ? -7.793 -13.625 -1.619 1 97.5 161 ALA A O 1
ATOM 1295 N N . LEU A 1 162 ? -6.059 -12.484 -0.859 1 96.5 162 LEU A N 1
ATOM 1296 C CA . LEU A 1 162 ? -5.871 -13.375 0.288 1 96.5 162 LEU A CA 1
ATOM 1297 C C . LEU A 1 162 ? -7.09 -13.336 1.205 1 96.5 162 LEU A C 1
ATOM 1299 O O . LEU A 1 162 ? -7.539 -14.375 1.693 1 96.5 162 LEU A O 1
ATOM 1303 N N . ALA A 1 163 ? -7.613 -12.148 1.394 1 95.69 163 ALA A N 1
ATOM 1304 C CA . ALA A 1 163 ? -8.789 -11.992 2.25 1 95.69 163 ALA A CA 1
ATOM 1305 C C . ALA A 1 163 ? -10 -12.703 1.65 1 95.69 163 ALA A C 1
ATOM 1307 O O . ALA A 1 163 ? -10.766 -13.352 2.367 1 95.69 163 ALA A O 1
ATOM 1308 N N . LEU A 1 164 ? -10.141 -12.547 0.368 1 97.12 164 LEU A N 1
ATOM 1309 C CA . LEU A 1 164 ? -11.227 -13.219 -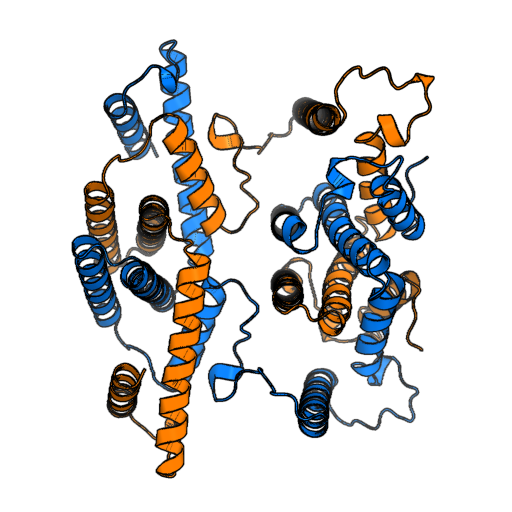0.33 1 97.12 164 LEU A CA 1
ATOM 1310 C C . LEU A 1 164 ? -11.109 -14.734 -0.199 1 97.12 164 LEU A C 1
ATOM 1312 O O . LEU A 1 164 ? -12.094 -15.414 0.103 1 97.12 164 LEU A O 1
ATOM 1316 N N . GLN A 1 165 ? -9.945 -15.242 -0.39 1 97 165 GLN A N 1
ATOM 1317 C CA . GLN A 1 165 ? -9.695 -16.672 -0.318 1 97 165 GLN A CA 1
ATOM 1318 C C . GLN A 1 165 ? -9.93 -17.203 1.094 1 97 165 GLN A C 1
ATOM 1320 O O . GLN A 1 165 ? -10.547 -18.266 1.273 1 97 165 GLN A O 1
ATOM 1325 N N . ASN A 1 166 ? -9.516 -16.5 2.061 1 95.69 166 ASN A N 1
ATOM 1326 C CA . ASN A 1 166 ? -9.727 -16.891 3.453 1 95.69 166 ASN A CA 1
ATOM 1327 C C . ASN A 1 166 ? -11.211 -16.922 3.805 1 95.69 166 ASN A C 1
ATOM 1329 O O . ASN A 1 166 ? -11.68 -17.844 4.469 1 95.69 166 ASN A O 1
ATOM 1333 N N . MET A 1 167 ? -11.883 -15.922 3.379 1 95.88 167 MET A N 1
ATOM 1334 C CA . MET A 1 167 ? -13.312 -15.828 3.676 1 95.88 167 MET A CA 1
ATOM 1335 C C . MET A 1 167 ? -14.078 -16.953 2.992 1 95.88 167 MET A C 1
ATOM 1337 O O . MET A 1 167 ? -14.977 -17.547 3.592 1 95.88 167 MET A O 1
ATOM 1341 N N . ALA A 1 168 ? -13.766 -17.188 1.771 1 95.88 168 ALA A N 1
ATOM 1342 C CA . ALA A 1 168 ? -14.414 -18.266 1.04 1 95.88 168 ALA A CA 1
ATOM 1343 C C . ALA A 1 168 ? -14.133 -19.625 1.702 1 95.88 168 ALA A C 1
ATOM 1345 O O . ALA A 1 168 ? -15.023 -20.469 1.781 1 95.88 168 ALA A O 1
ATOM 1346 N N . ALA A 1 169 ? -12.984 -19.797 2.203 1 94.44 169 ALA A N 1
ATOM 1347 C CA . ALA A 1 169 ? -12.578 -21.047 2.85 1 94.44 169 ALA A CA 1
ATOM 1348 C C . ALA A 1 169 ? -13.406 -21.312 4.105 1 94.44 169 ALA A C 1
ATOM 1350 O O . ALA A 1 169 ? -13.664 -22.469 4.453 1 94.44 169 ALA A O 1
ATOM 1351 N N . LYS A 1 170 ? -13.812 -20.281 4.742 1 93.81 170 LYS A N 1
ATOM 1352 C CA . LYS A 1 170 ? -14.555 -20.391 5.992 1 93.81 170 LYS A CA 1
ATOM 1353 C C . LYS A 1 170 ? -15.898 -21.094 5.77 1 93.81 170 LYS A C 1
ATOM 1355 O O . LYS A 1 170 ? -16.438 -21.719 6.684 1 93.81 170 LYS A O 1
ATOM 1360 N N . VAL A 1 171 ? -16.391 -21.016 4.57 1 93.75 171 VAL A N 1
ATOM 1361 C CA . VAL A 1 171 ? -17.688 -21.641 4.293 1 93.75 171 VAL A CA 1
ATOM 1362 C C . VAL A 1 171 ? -17.484 -22.906 3.453 1 93.75 171 VAL A C 1
ATOM 1364 O O . VAL A 1 171 ? -18.422 -23.375 2.801 1 93.75 171 VAL A O 1
ATOM 1367 N N . GLY A 1 172 ? -16.25 -23.25 3.336 1 92.69 172 GLY A N 1
ATOM 1368 C CA . GLY A 1 172 ? -15.969 -24.562 2.758 1 92.69 172 GLY A CA 1
ATOM 1369 C C . GLY A 1 172 ? -15.57 -24.484 1.296 1 92.69 172 GLY A C 1
ATOM 1370 O O . GLY A 1 172 ? -15.328 -25.516 0.662 1 92.69 172 GLY A O 1
ATOM 1371 N N . PHE A 1 173 ? -15.461 -23.312 0.719 1 93.88 173 PHE A N 1
ATOM 1372 C CA . PHE A 1 173 ? -15 -23.172 -0.66 1 93.88 173 PHE A CA 1
ATOM 1373 C C . PHE A 1 173 ? -13.484 -23.109 -0.723 1 93.88 173 PHE A C 1
ATOM 1375 O O . PHE A 1 173 ? -12.906 -22.062 -0.987 1 93.88 173 PHE A O 1
ATOM 1382 N N . ASP A 1 174 ? -12.961 -24.172 -0.515 1 91.12 174 ASP A N 1
ATOM 1383 C CA . ASP A 1 174 ? -11.508 -24.266 -0.442 1 91.12 174 ASP A CA 1
ATOM 1384 C C . ASP A 1 174 ? -11.039 -25.688 -0.737 1 91.12 174 ASP A C 1
ATOM 1386 O O . ASP A 1 174 ? -11.797 -26.641 -0.561 1 91.12 174 ASP A O 1
ATOM 1390 N N . TRP A 1 175 ? -9.766 -25.625 -1.201 1 83.19 175 TRP A N 1
ATOM 1391 C CA . TRP A 1 175 ? -9.164 -26.922 -1.437 1 83.19 175 TRP A CA 1
ATOM 1392 C C . TRP A 1 175 ? -8.484 -27.453 -0.176 1 83.19 175 TRP A C 1
ATOM 1394 O O . TRP A 1 175 ? -7.863 -26.688 0.564 1 83.19 175 TRP A O 1
ATOM 1404 N N . HIS A 1 176 ? -8.766 -28.641 0.206 1 75.44 176 HIS A N 1
ATOM 1405 C CA . HIS A 1 176 ? -8.25 -29.172 1.467 1 75.44 176 HIS A CA 1
ATOM 1406 C C . HIS A 1 176 ? -6.828 -29.688 1.311 1 75.44 176 HIS A C 1
ATOM 1408 O O . HIS A 1 176 ? -6.133 -29.922 2.303 1 75.44 176 HIS A O 1
ATOM 1414 N N . LYS A 1 177 ? -6.383 -29.703 0.095 1 78.44 177 LYS A N 1
ATOM 1415 C CA . LYS A 1 177 ? -5.047 -30.266 -0.072 1 78.44 177 LYS A CA 1
ATOM 1416 C C . LYS A 1 177 ? -4.172 -29.359 -0.936 1 78.44 177 LYS A C 1
ATOM 1418 O O . LYS A 1 177 ? -4.621 -28.844 -1.963 1 78.44 177 LYS A O 1
ATOM 1423 N N . LYS A 1 178 ? -2.91 -29.281 -0.465 1 81.81 178 LYS A N 1
ATOM 1424 C CA . LYS A 1 178 ? -1.908 -28.5 -1.174 1 81.81 178 LYS A CA 1
ATOM 1425 C C . LYS A 1 178 ? -1.743 -28.984 -2.611 1 81.81 178 LYS A C 1
ATOM 1427 O O . LYS A 1 178 ? -1.505 -28.172 -3.518 1 81.81 178 LYS A O 1
ATOM 1432 N N . ASP A 1 179 ? -2.008 -30.188 -2.811 1 86.25 179 ASP A N 1
ATOM 1433 C CA . ASP A 1 179 ? -1.792 -30.797 -4.121 1 86.25 179 ASP A CA 1
ATOM 1434 C C . ASP A 1 179 ? -2.779 -30.25 -5.148 1 86.25 179 ASP A C 1
ATOM 1436 O O . ASP A 1 179 ? -2.43 -30.047 -6.312 1 86.25 179 ASP A O 1
ATOM 1440 N N . LYS A 1 180 ? -3.902 -29.984 -4.719 1 89.25 180 LYS A N 1
ATOM 1441 C CA . LYS A 1 180 ? -4.906 -29.438 -5.629 1 89.25 180 LYS A CA 1
ATOM 1442 C C . LYS A 1 180 ? -4.574 -28 -6.02 1 89.25 180 LYS A C 1
ATOM 1444 O O . LYS A 1 180 ? -4.828 -27.594 -7.152 1 89.25 180 LYS A O 1
ATOM 1449 N N . VAL A 1 181 ? -4.031 -27.297 -5.078 1 92.31 181 VAL A N 1
ATOM 1450 C CA . VAL A 1 181 ? -3.65 -25.906 -5.355 1 92.31 181 VAL A CA 1
ATOM 1451 C C . VAL A 1 181 ? -2.512 -25.875 -6.371 1 92.31 181 VAL A C 1
ATOM 1453 O O . VAL A 1 181 ? -2.518 -25.062 -7.297 1 92.31 181 VAL A O 1
ATOM 1456 N N . LEU A 1 182 ? -1.578 -26.797 -6.211 1 93.44 182 LEU A N 1
ATOM 1457 C CA . LEU A 1 182 ? -0.454 -26.906 -7.137 1 93.44 182 LEU A CA 1
ATOM 1458 C C . LEU A 1 182 ? -0.933 -27.266 -8.539 1 93.44 182 LEU A C 1
ATOM 1460 O O . LEU A 1 182 ? -0.43 -26.734 -9.531 1 93.44 182 LEU A O 1
ATOM 1464 N N . LYS A 1 183 ? -1.847 -28.172 -8.555 1 93.44 183 LYS A N 1
ATOM 1465 C CA . LYS A 1 183 ? -2.422 -28.547 -9.844 1 93.44 183 LYS A CA 1
ATOM 1466 C C . LYS A 1 183 ? -3.107 -27.359 -10.516 1 93.44 183 LYS A C 1
ATOM 1468 O O . LYS A 1 183 ? -2.994 -27.172 -11.727 1 93.44 183 LYS A O 1
ATOM 1473 N N . LYS A 1 184 ? -3.824 -26.625 -9.75 1 94.44 184 LYS A N 1
ATOM 1474 C CA . LYS A 1 184 ? -4.512 -25.453 -10.281 1 94.44 184 LYS A CA 1
ATOM 1475 C C . LYS A 1 184 ? -3.518 -24.422 -10.82 1 94.44 184 LYS A C 1
ATOM 1477 O O . LYS A 1 184 ? -3.77 -23.781 -11.844 1 94.44 184 LYS A O 1
ATOM 1482 N N . ILE A 1 185 ? -2.445 -24.188 -10.141 1 95.5 185 ILE A N 1
ATOM 1483 C CA . ILE A 1 185 ? -1.403 -23.266 -10.586 1 95.5 185 ILE A CA 1
ATOM 1484 C C . ILE A 1 185 ? -0.869 -23.719 -11.945 1 95.5 185 ILE A C 1
ATOM 1486 O O . ILE A 1 185 ? -0.694 -22.891 -12.844 1 95.5 185 ILE A O 1
ATOM 1490 N N . LYS A 1 186 ? -0.604 -24.984 -12.047 1 94.69 186 LYS A N 1
ATOM 1491 C CA . LYS A 1 186 ? -0.123 -25.531 -13.32 1 94.69 186 LYS A CA 1
ATOM 1492 C C . LYS A 1 186 ? -1.136 -25.281 -14.438 1 94.69 186 LYS A C 1
ATOM 1494 O O . LYS A 1 186 ? -0.762 -24.938 -15.555 1 94.69 186 LYS A O 1
ATOM 1499 N N . GLU A 1 187 ? -2.371 -25.5 -14.094 1 95.06 187 GLU A N 1
ATOM 1500 C CA . GLU A 1 187 ? -3.447 -25.25 -15.055 1 95.06 187 GLU A CA 1
ATOM 1501 C C . GLU A 1 187 ? -3.463 -23.797 -15.508 1 95.06 187 GLU A C 1
ATOM 1503 O O . GLU A 1 187 ? -3.498 -23.516 -16.703 1 95.06 187 GLU A O 1
ATOM 1508 N N . GLU A 1 188 ? -3.455 -22.844 -14.516 1 96.06 188 GLU A N 1
ATOM 1509 C CA . GLU A 1 188 ? -3.461 -21.406 -14.836 1 96.06 188 GLU A CA 1
ATOM 1510 C C . GLU A 1 188 ? -2.223 -21.031 -15.641 1 96.06 188 GLU A C 1
ATOM 1512 O O . GLU A 1 188 ? -2.297 -20.172 -16.531 1 96.06 188 GLU A O 1
ATOM 1517 N N . PHE A 1 189 ? -1.112 -21.625 -15.32 1 95.75 189 PHE A N 1
ATOM 1518 C CA . PHE A 1 189 ? 0.133 -21.359 -16.031 1 95.75 189 PHE A CA 1
ATOM 1519 C C . PHE A 1 189 ? 0.033 -21.766 -17.484 1 95.75 189 PHE A C 1
ATOM 1521 O O . PHE A 1 189 ? 0.457 -21.031 -18.375 1 95.75 189 PHE A O 1
ATOM 1528 N N . ASN A 1 190 ? -0.494 -22.953 -17.688 1 95.19 190 ASN A N 1
ATOM 1529 C CA . ASN A 1 190 ? -0.663 -23.453 -19.047 1 95.19 190 ASN A CA 1
ATOM 1530 C C . ASN A 1 190 ? -1.645 -22.594 -19.828 1 95.19 190 ASN A C 1
ATOM 1532 O O . ASN A 1 190 ? -1.437 -22.344 -21.016 1 95.19 190 ASN A O 1
ATOM 1536 N N . GLU A 1 191 ? -2.723 -22.172 -19.172 1 95.25 191 GLU A N 1
ATOM 1537 C CA . GLU A 1 191 ? -3.674 -21.281 -19.828 1 95.25 191 GLU A CA 1
ATOM 1538 C C . GLU A 1 191 ? -3.014 -19.969 -20.219 1 95.25 191 GLU A C 1
ATOM 1540 O O . GLU A 1 191 ? -3.277 -19.422 -21.297 1 95.25 191 GLU A O 1
ATOM 1545 N N . LEU A 1 192 ? -2.193 -19.453 -19.391 1 95.31 192 LEU A N 1
ATOM 1546 C CA . LEU A 1 192 ? -1.472 -18.219 -19.688 1 95.31 192 LEU A CA 1
ATOM 1547 C C . LEU A 1 192 ? -0.524 -18.406 -20.859 1 95.31 192 LEU A C 1
ATOM 1549 O O . LEU A 1 192 ? -0.456 -17.562 -21.75 1 95.31 192 LEU A O 1
ATOM 1553 N N . LYS A 1 193 ? 0.185 -19.547 -20.891 1 94.31 193 LYS A N 1
ATOM 1554 C CA . LYS A 1 193 ? 1.094 -19.859 -21.984 1 94.31 193 LYS A CA 1
ATOM 1555 C C . LYS A 1 193 ? 0.351 -19.891 -23.328 1 94.31 193 LYS A C 1
ATOM 1557 O O . LYS A 1 193 ? 0.846 -19.391 -24.328 1 94.31 193 LYS A O 1
ATOM 1562 N N . GLU A 1 194 ? -0.792 -20.5 -23.25 1 94.81 194 GLU A N 1
ATOM 1563 C CA . GLU A 1 194 ? -1.611 -20.594 -24.453 1 94.81 194 GLU A CA 1
ATOM 1564 C C . GLU A 1 194 ? -2.074 -19.219 -24.922 1 94.81 194 GLU A C 1
ATOM 1566 O O . GLU A 1 194 ? -2.074 -18.922 -26.109 1 94.81 194 GLU A O 1
ATOM 1571 N N . ALA A 1 195 ? -2.488 -18.406 -24 1 94.62 195 ALA A N 1
ATOM 1572 C CA . ALA A 1 195 ? -2.922 -17.062 -24.328 1 94.62 195 ALA A CA 1
ATOM 1573 C C . ALA A 1 195 ? -1.777 -16.25 -24.922 1 94.62 195 ALA A C 1
ATOM 1575 O O . ALA A 1 195 ? -1.983 -15.469 -25.859 1 94.62 195 ALA A O 1
ATOM 1576 N N . ILE A 1 196 ? -0.6 -16.422 -24.375 1 93.31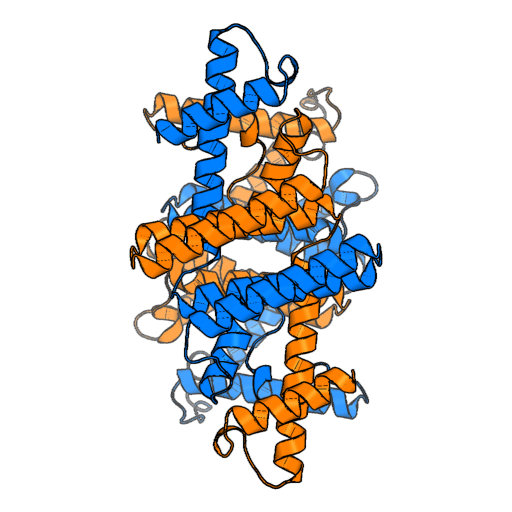 196 ILE A N 1
ATOM 1577 C CA . ILE A 1 196 ? 0.58 -15.703 -24.859 1 93.31 196 ILE A CA 1
ATOM 1578 C C . ILE A 1 196 ? 0.882 -16.125 -26.297 1 93.31 196 ILE A C 1
ATOM 1580 O O . ILE A 1 196 ? 1.156 -15.281 -27.156 1 93.31 196 ILE A O 1
ATOM 1584 N N . LYS A 1 197 ? 0.8 -17.438 -26.531 1 91.88 197 LYS A N 1
ATOM 1585 C CA . LYS A 1 197 ? 1.04 -17.969 -27.875 1 91.88 197 LYS A CA 1
ATOM 1586 C C . LYS A 1 197 ? 0.028 -17.406 -28.875 1 91.88 197 LYS A C 1
ATOM 1588 O O . LYS A 1 197 ? 0.372 -17.125 -30.016 1 91.88 197 LYS A O 1
ATOM 1593 N N . ALA A 1 198 ? -1.139 -17.25 -28.406 1 92.94 198 ALA A N 1
ATOM 1594 C CA . ALA A 1 198 ? -2.219 -16.781 -29.25 1 92.94 198 ALA A CA 1
ATOM 1595 C C . ALA A 1 198 ? -2.17 -15.258 -29.406 1 92.94 198 ALA A C 1
ATOM 1597 O O . ALA A 1 198 ? -2.883 -14.688 -30.234 1 92.94 198 ALA A O 1
ATOM 1598 N N . ASP A 1 199 ? -1.39 -14.586 -28.641 1 88.38 199 ASP A N 1
ATOM 1599 C CA . ASP A 1 199 ? -1.142 -13.148 -28.672 1 88.38 199 ASP A CA 1
ATOM 1600 C C . ASP A 1 199 ? -2.436 -12.359 -28.453 1 88.38 199 ASP A C 1
ATOM 1602 O O . ASP A 1 199 ? -2.709 -11.398 -29.188 1 88.38 199 ASP A O 1
ATOM 1606 N N . LYS A 1 200 ? -3.209 -12.836 -27.672 1 87.62 200 LYS A N 1
ATOM 1607 C CA . LYS A 1 200 ? -4.434 -12.133 -27.297 1 87.62 200 LYS A CA 1
ATOM 1608 C C . LYS A 1 200 ? -4.234 -11.328 -26.016 1 87.62 200 LYS A C 1
ATOM 1610 O O . LYS A 1 200 ? -4.391 -11.859 -24.906 1 87.62 200 LYS A O 1
ATOM 1615 N N . THR A 1 201 ? -4.074 -10.047 -26.094 1 84.5 201 THR A N 1
ATOM 1616 C CA . THR A 1 201 ? -3.627 -9.188 -25.016 1 84.5 201 THR A CA 1
ATOM 1617 C C . THR A 1 201 ? -4.594 -9.258 -23.828 1 84.5 201 THR A C 1
ATOM 1619 O O . THR A 1 201 ? -4.172 -9.43 -22.688 1 84.5 201 THR A O 1
ATOM 1622 N N . SER A 1 202 ? -5.941 -9.141 -24.109 1 86.06 202 SER A N 1
ATOM 1623 C CA . SER A 1 202 ? -6.938 -9.148 -23.047 1 86.06 202 SER A CA 1
ATOM 1624 C C . SER A 1 202 ? -6.957 -10.492 -22.312 1 86.06 202 SER A C 1
ATOM 1626 O O . SER A 1 202 ? -7.098 -10.531 -21.094 1 86.06 202 SER A O 1
ATOM 1628 N N . GLU A 1 203 ? -6.738 -11.492 -23.047 1 92.38 203 GLU A N 1
ATOM 1629 C CA . GLU A 1 203 ? -6.734 -12.82 -22.453 1 92.38 203 GLU A CA 1
ATOM 1630 C C . GLU A 1 203 ? -5.473 -13.055 -21.625 1 92.38 203 GLU A C 1
ATOM 1632 O O . GLU A 1 203 ? -5.512 -13.734 -20.594 1 92.38 203 GLU A O 1
ATOM 1637 N N . ILE A 1 204 ? -4.441 -12.484 -22.125 1 95.38 204 ILE A N 1
ATOM 1638 C CA . ILE A 1 204 ? -3.168 -12.641 -21.438 1 95.38 204 ILE A CA 1
ATOM 1639 C C . ILE A 1 204 ? -3.256 -12.016 -20.047 1 95.38 204 ILE A C 1
ATOM 1641 O O . ILE A 1 204 ? -2.885 -12.633 -19.047 1 95.38 204 ILE A O 1
ATOM 1645 N N . GLU A 1 205 ? -3.789 -10.805 -19.953 1 96.31 205 GLU A N 1
ATOM 1646 C CA . GLU A 1 205 ? -3.922 -10.117 -18.672 1 96.31 205 GLU A CA 1
ATOM 1647 C C . GLU A 1 205 ? -4.824 -10.891 -17.719 1 96.31 205 GLU A C 1
ATOM 1649 O O . GLU A 1 205 ? -4.52 -11.016 -16.531 1 96.31 205 GLU A O 1
ATOM 1654 N N . ALA A 1 206 ? -5.918 -11.391 -18.234 1 96 206 ALA A N 1
ATOM 1655 C CA . AL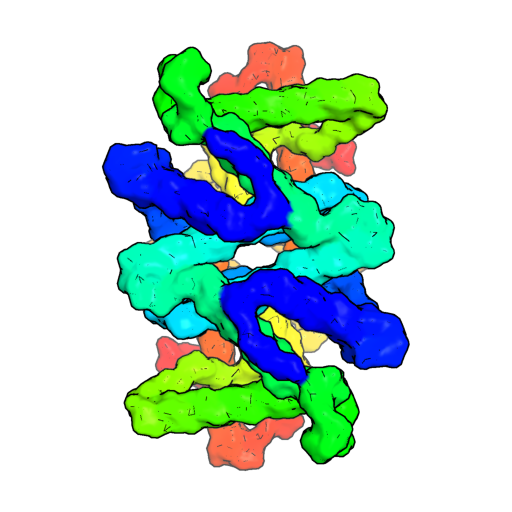A A 1 206 ? -6.863 -12.141 -17.422 1 96 206 ALA A CA 1
ATOM 1656 C C . ALA A 1 206 ? -6.223 -13.414 -16.875 1 96 206 ALA A C 1
ATOM 1658 O O . ALA A 1 206 ? -6.359 -13.727 -15.68 1 96 206 ALA A O 1
ATOM 1659 N N . GLU A 1 207 ? -5.559 -14.133 -17.781 1 97.12 207 GLU A N 1
ATOM 1660 C CA . GLU A 1 207 ? -4.918 -15.383 -17.375 1 97.12 207 GLU A CA 1
ATOM 1661 C C . GLU A 1 207 ? -3.785 -15.125 -16.391 1 97.12 207 GLU A C 1
ATOM 1663 O O . GLU A 1 207 ? -3.541 -15.938 -15.492 1 97.12 207 GLU A O 1
ATOM 1668 N N . PHE A 1 208 ? -3.123 -14.055 -16.578 1 97.31 208 PHE A N 1
ATOM 1669 C CA . PHE A 1 208 ? -2.092 -13.688 -15.617 1 97.31 208 PHE A CA 1
ATOM 1670 C C . P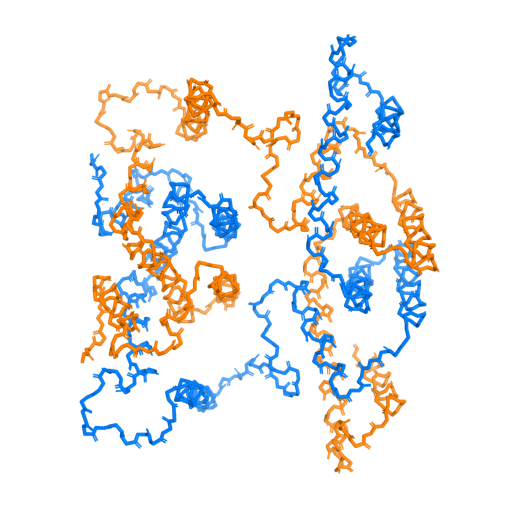HE A 1 208 ? -2.697 -13.453 -14.234 1 97.31 208 PHE A C 1
ATOM 1672 O O . PHE A 1 208 ? -2.158 -13.922 -13.234 1 97.31 208 PHE A O 1
ATOM 1679 N N . GLY A 1 209 ? -3.779 -12.672 -14.211 1 97.81 209 GLY A N 1
ATOM 1680 C CA . GLY A 1 209 ? -4.473 -12.445 -12.953 1 97.81 209 GLY A CA 1
ATOM 1681 C C . GLY A 1 209 ? -4.887 -13.734 -12.266 1 97.81 209 GLY A C 1
ATOM 1682 O O . GLY A 1 209 ? -4.754 -13.859 -11.047 1 97.81 209 GLY A O 1
ATOM 1683 N N . ASP A 1 210 ? -5.328 -14.664 -13.031 1 97.69 210 ASP A N 1
ATOM 1684 C CA . ASP A 1 210 ? -5.742 -15.953 -12.492 1 97.69 210 ASP A CA 1
ATOM 1685 C C . ASP A 1 210 ? -4.559 -16.703 -11.875 1 97.69 210 ASP A C 1
ATOM 1687 O O . ASP A 1 210 ? -4.676 -17.281 -10.797 1 97.69 210 ASP A O 1
ATOM 1691 N N . LEU A 1 211 ? -3.488 -16.703 -12.625 1 97.75 211 LEU A N 1
ATOM 1692 C CA . LEU A 1 211 ? -2.275 -17.344 -12.125 1 97.75 211 LEU A CA 1
ATOM 1693 C C . LEU A 1 211 ? -1.809 -16.672 -10.836 1 97.75 211 LEU A C 1
ATOM 1695 O O . LEU A 1 211 ? -1.478 -17.344 -9.859 1 97.75 211 LEU A O 1
ATOM 1699 N N . TYR A 1 212 ? -1.811 -15.352 -10.82 1 97.88 212 TYR A N 1
ATOM 1700 C CA . TYR A 1 212 ? -1.411 -14.562 -9.656 1 97.88 212 TYR A CA 1
ATOM 1701 C C . TYR A 1 212 ? -2.285 -14.891 -8.453 1 97.88 212 TYR A C 1
ATOM 1703 O O . TYR A 1 212 ? -1.779 -15.102 -7.348 1 97.88 212 TYR A O 1
ATOM 1711 N N . PHE A 1 213 ? -3.553 -14.992 -8.633 1 98.19 213 PHE A N 1
ATOM 1712 C CA . PHE A 1 213 ? -4.523 -15.344 -7.602 1 98.19 213 PHE A CA 1
ATOM 1713 C C . PHE A 1 213 ? -4.234 -16.719 -7.023 1 98.19 213 PHE A C 1
ATOM 1715 O O . PHE A 1 213 ? -4.27 -16.906 -5.805 1 98.19 213 PHE A O 1
ATOM 1722 N N . ALA A 1 214 ? -3.916 -17.641 -7.902 1 97.12 214 ALA A N 1
ATOM 1723 C CA . ALA A 1 214 ? -3.641 -19.016 -7.492 1 97.12 214 ALA A CA 1
ATOM 1724 C C . ALA A 1 214 ? -2.355 -19.094 -6.676 1 97.12 214 ALA A C 1
ATOM 1726 O O . ALA A 1 214 ? -2.27 -19.859 -5.715 1 97.12 214 ALA A O 1
ATOM 1727 N N . ILE A 1 215 ? -1.381 -18.328 -7.055 1 97.06 215 ILE A N 1
ATOM 1728 C CA . ILE A 1 215 ? -0.102 -18.312 -6.355 1 97.06 215 ILE A CA 1
ATOM 1729 C C . ILE A 1 215 ? -0.304 -17.797 -4.93 1 97.06 215 ILE A C 1
ATOM 1731 O O . ILE A 1 215 ? 0.261 -18.359 -3.982 1 97.06 215 ILE A O 1
ATOM 1735 N N . LEU A 1 216 ? -1.093 -16.812 -4.73 1 97.19 216 LEU A N 1
ATOM 1736 C CA . LEU A 1 216 ? -1.383 -16.266 -3.402 1 97.19 216 LEU A CA 1
ATOM 1737 C C . LEU A 1 216 ? -2.148 -17.281 -2.562 1 97.19 216 LEU A C 1
ATOM 1739 O O . LEU A 1 216 ? -1.935 -17.391 -1.353 1 97.19 216 LEU A O 1
ATOM 1743 N N . ASN A 1 217 ? -3.033 -18.047 -3.238 1 96.62 217 ASN A N 1
ATOM 1744 C CA . ASN A 1 217 ? -3.756 -19.094 -2.529 1 96.62 217 ASN A CA 1
ATOM 1745 C C . ASN A 1 217 ? -2.807 -20.156 -1.979 1 96.62 217 ASN A C 1
ATOM 1747 O O . ASN A 1 217 ? -3.023 -20.688 -0.885 1 96.62 217 ASN A O 1
ATOM 1751 N N . LEU A 1 218 ? -1.81 -20.453 -2.781 1 96 218 LEU A N 1
ATOM 1752 C CA . LEU A 1 218 ? -0.807 -21.406 -2.316 1 96 218 LEU A CA 1
ATOM 1753 C C . LEU A 1 218 ? -0.12 -20.891 -1.054 1 96 218 LEU A C 1
ATOM 1755 O O . LEU A 1 218 ? 0.119 -21.656 -0.119 1 96 218 LEU A O 1
ATOM 1759 N N . ALA A 1 219 ? 0.235 -19.625 -1.06 1 96.12 219 ALA A N 1
ATOM 1760 C CA . ALA A 1 219 ? 0.843 -19.031 0.129 1 96.12 219 ALA A CA 1
ATOM 1761 C C . ALA A 1 219 ? -0.05 -19.219 1.353 1 96.12 219 ALA A C 1
ATOM 1763 O O . ALA A 1 219 ? 0.433 -19.562 2.436 1 96.12 219 ALA A O 1
ATOM 1764 N N . ARG A 1 220 ? -1.326 -18.969 1.168 1 95.06 220 ARG A N 1
ATOM 1765 C CA . ARG A 1 220 ? -2.297 -19.141 2.242 1 95.06 220 ARG A CA 1
ATOM 1766 C C . ARG A 1 220 ? -2.27 -20.578 2.779 1 95.06 220 ARG A C 1
ATOM 1768 O O . ARG A 1 220 ? -2.215 -20.781 3.992 1 95.06 220 ARG A O 1
ATOM 1775 N N . HIS A 1 221 ? -2.232 -21.531 1.905 1 94.25 221 HIS A N 1
ATOM 1776 C CA . HIS A 1 221 ? -2.232 -22.938 2.285 1 94.25 221 HIS A CA 1
ATOM 1777 C C . HIS A 1 221 ? -0.934 -23.312 2.986 1 94.25 221 HIS A C 1
ATOM 1779 O O . HIS A 1 221 ? -0.93 -24.172 3.871 1 94.25 221 HIS A O 1
ATOM 1785 N N . LEU A 1 222 ? 0.109 -22.672 2.613 1 93.88 222 LEU A N 1
ATOM 1786 C CA . LEU A 1 222 ? 1.419 -22.953 3.184 1 93.88 222 LEU A CA 1
ATOM 1787 C C . LEU A 1 222 ? 1.661 -22.141 4.441 1 93.88 222 LEU A C 1
ATOM 1789 O O . LEU A 1 222 ? 2.715 -22.25 5.074 1 93.88 222 LEU A O 1
ATOM 1793 N N . ASN A 1 223 ? 0.681 -21.25 4.719 1 92.94 223 ASN A N 1
ATOM 1794 C CA . ASN A 1 223 ? 0.794 -20.359 5.863 1 92.94 223 ASN A CA 1
ATOM 1795 C C . ASN A 1 223 ? 2.016 -19.453 5.742 1 92.94 223 ASN A C 1
ATOM 1797 O O . ASN A 1 223 ? 2.795 -19.328 6.688 1 92.94 223 ASN A O 1
ATOM 1801 N N . ILE A 1 224 ? 2.215 -19.016 4.574 1 94 224 ILE A N 1
ATOM 1802 C CA . ILE A 1 224 ? 3.293 -18.078 4.258 1 94 224 ILE A CA 1
ATOM 1803 C C . ILE A 1 224 ? 2.717 -16.688 4.016 1 94 224 ILE A C 1
ATOM 1805 O O . ILE A 1 224 ? 1.675 -16.547 3.371 1 94 224 ILE A O 1
ATOM 1809 N N . ASP A 1 225 ? 3.377 -15.672 4.527 1 93.81 225 ASP A N 1
ATOM 1810 C CA . ASP A 1 225 ? 3.09 -14.289 4.145 1 93.81 225 ASP A CA 1
ATOM 1811 C C . ASP A 1 225 ? 3.77 -13.938 2.824 1 93.81 225 ASP A C 1
ATOM 1813 O O . ASP A 1 225 ? 4.988 -13.758 2.775 1 93.81 225 ASP A O 1
ATOM 1817 N N . PRO A 1 226 ? 2.971 -13.781 1.832 1 96.25 226 PRO A N 1
ATOM 1818 C CA . PRO A 1 226 ? 3.578 -13.602 0.512 1 96.25 226 PRO A CA 1
ATOM 1819 C C . PRO A 1 226 ? 4.422 -12.328 0.42 1 96.25 226 PRO A C 1
ATOM 1821 O O . PRO A 1 226 ? 5.461 -12.32 -0.24 1 96.25 226 PRO A O 1
ATOM 1824 N N . GLN A 1 227 ? 4.02 -11.281 1.002 1 93.56 227 GLN A N 1
ATOM 1825 C CA . GLN A 1 227 ? 4.762 -10.031 0.953 1 93.56 227 GLN A CA 1
ATOM 1826 C C . GLN A 1 227 ? 6.109 -10.164 1.657 1 93.56 227 GLN A C 1
ATOM 1828 O O . GLN A 1 227 ? 7.129 -9.672 1.158 1 93.56 227 GLN A O 1
ATOM 1833 N N . LYS A 1 228 ? 6.098 -10.797 2.783 1 92 228 LYS A N 1
ATOM 1834 C CA . LYS A 1 228 ? 7.34 -11.023 3.516 1 92 228 LYS A CA 1
ATOM 1835 C C . LYS A 1 228 ? 8.297 -11.906 2.719 1 92 228 LYS A C 1
ATOM 1837 O O . LYS A 1 228 ? 9.5 -11.641 2.664 1 92 228 LYS A O 1
ATOM 1842 N N . ALA A 1 229 ? 7.746 -12.938 2.178 1 96 229 ALA A N 1
ATOM 1843 C CA . ALA A 1 229 ? 8.555 -13.844 1.368 1 96 229 ALA A CA 1
ATOM 1844 C C . ALA A 1 229 ? 9.18 -13.117 0.185 1 96 229 ALA A C 1
ATOM 1846 O O . ALA A 1 229 ? 10.367 -13.305 -0.111 1 96 229 ALA A O 1
ATOM 1847 N N . LEU A 1 230 ? 8.391 -12.289 -0.457 1 97.25 230 LEU A N 1
ATOM 1848 C CA . LEU A 1 230 ? 8.875 -11.547 -1.616 1 97.25 230 LEU A CA 1
ATOM 1849 C C . LEU A 1 230 ? 9.914 -10.516 -1.204 1 97.25 230 LEU A C 1
ATOM 1851 O O . LEU A 1 230 ? 10.883 -10.281 -1.928 1 97.25 230 LEU A O 1
ATOM 1855 N N . LYS A 1 231 ? 9.703 -9.898 -0.12 1 94.88 231 LYS A N 1
ATOM 1856 C CA . LYS A 1 231 ? 10.672 -8.938 0.393 1 94.88 231 LYS A CA 1
ATOM 1857 C C . LYS A 1 231 ? 12.039 -9.586 0.606 1 94.88 231 LYS A C 1
ATOM 1859 O O . LYS A 1 231 ? 13.07 -8.977 0.323 1 94.88 231 LYS A O 1
ATOM 1864 N N . LYS A 1 232 ? 12.023 -10.766 1.143 1 95.06 232 LYS A N 1
ATOM 1865 C CA . LYS A 1 232 ? 13.273 -11.5 1.327 1 95.06 232 LYS A CA 1
ATOM 1866 C C . LYS A 1 232 ? 13.953 -11.781 -0.011 1 95.06 232 LYS A C 1
ATOM 1868 O O . LYS A 1 232 ? 15.172 -11.695 -0.124 1 95.06 232 LYS A O 1
ATOM 1873 N N . THR A 1 233 ? 13.133 -12.086 -0.93 1 97.25 233 THR A N 1
ATOM 1874 C CA . THR A 1 233 ? 13.664 -12.32 -2.268 1 97.25 233 THR A CA 1
ATOM 1875 C C . THR A 1 233 ? 14.25 -11.039 -2.852 1 97.25 233 THR A C 1
ATOM 1877 O O . THR A 1 233 ? 15.297 -11.07 -3.506 1 97.25 233 THR A O 1
ATOM 1880 N N . ASN A 1 234 ? 13.562 -9.906 -2.637 1 96.69 234 ASN A N 1
ATOM 1881 C CA . ASN A 1 234 ? 14.078 -8.617 -3.092 1 96.69 234 ASN A CA 1
ATOM 1882 C C . ASN A 1 234 ? 15.453 -8.32 -2.492 1 96.69 234 ASN A C 1
ATOM 1884 O O . ASN A 1 234 ? 16.344 -7.836 -3.188 1 96.69 234 ASN A O 1
ATOM 1888 N N . ILE A 1 235 ? 15.594 -8.609 -1.25 1 93.94 235 ILE A N 1
ATOM 1889 C CA . ILE A 1 235 ? 16.859 -8.391 -0.554 1 93.94 235 ILE A CA 1
ATOM 1890 C C . ILE A 1 235 ? 17.938 -9.289 -1.158 1 93.94 235 ILE A C 1
ATOM 1892 O O . ILE A 1 235 ? 19.047 -8.836 -1.431 1 93.94 235 ILE A O 1
ATOM 1896 N N . LYS A 1 236 ? 17.578 -10.531 -1.373 1 95.25 236 LYS A N 1
ATOM 1897 C CA . LYS A 1 236 ? 18.5 -11.484 -1.988 1 95.25 236 LYS A CA 1
ATOM 1898 C C . LYS A 1 236 ? 18.953 -11.008 -3.365 1 95.25 236 LYS A C 1
ATOM 1900 O O . LYS A 1 236 ? 20.125 -11.094 -3.701 1 95.25 236 LYS A O 1
ATOM 1905 N N . PHE A 1 237 ? 18.078 -10.547 -4.129 1 96.75 237 PHE A N 1
ATOM 1906 C CA . PHE A 1 237 ? 18.359 -10.031 -5.461 1 96.75 237 PHE A CA 1
ATOM 1907 C C . PHE A 1 237 ? 19.344 -8.859 -5.387 1 96.75 237 PHE A C 1
ATOM 1909 O O . PHE A 1 237 ? 20.312 -8.812 -6.145 1 96.75 237 PHE A O 1
ATOM 1916 N N . ARG A 1 238 ? 19.078 -7.906 -4.473 1 94.94 238 ARG A N 1
ATOM 1917 C CA . ARG A 1 238 ? 19.953 -6.758 -4.273 1 94.94 238 ARG A CA 1
ATOM 1918 C C . ARG A 1 238 ? 21.359 -7.203 -3.914 1 94.94 238 ARG A C 1
ATOM 1920 O O . ARG A 1 238 ? 22.344 -6.684 -4.453 1 94.94 238 ARG A O 1
ATOM 1927 N N . ASN A 1 239 ? 21.391 -8.117 -3.021 1 93.81 239 ASN A N 1
ATOM 1928 C CA . ASN A 1 239 ? 22.688 -8.594 -2.547 1 93.81 239 ASN A CA 1
ATOM 1929 C C . ASN A 1 239 ? 23.5 -9.242 -3.666 1 93.81 239 ASN A C 1
ATOM 1931 O O . ASN A 1 239 ? 24.688 -8.977 -3.82 1 93.81 239 ASN A O 1
ATOM 1935 N N . ARG A 1 240 ? 22.844 -10.062 -4.379 1 95.25 240 ARG A N 1
ATOM 1936 C CA . ARG A 1 240 ? 23.516 -10.758 -5.469 1 95.25 240 ARG A CA 1
ATOM 1937 C C . ARG A 1 240 ? 23.953 -9.781 -6.555 1 95.25 240 ARG A C 1
ATOM 1939 O O . ARG A 1 240 ? 25.031 -9.922 -7.129 1 95.25 240 ARG A O 1
ATOM 1946 N N . PHE A 1 241 ? 23.094 -8.859 -6.809 1 95.69 241 PHE A N 1
ATOM 1947 C CA . PHE A 1 241 ? 23.438 -7.875 -7.836 1 95.69 241 PHE A CA 1
ATOM 1948 C C . PHE A 1 241 ? 24.594 -7 -7.383 1 95.69 241 PHE A C 1
ATOM 1950 O O . PHE A 1 241 ? 25.438 -6.617 -8.195 1 95.69 241 PHE A O 1
ATOM 1957 N N . THR A 1 242 ? 24.609 -6.637 -6.141 1 93.44 242 THR A N 1
ATOM 1958 C CA . THR A 1 242 ? 25.734 -5.887 -5.578 1 93.44 242 THR A CA 1
ATOM 1959 C C . THR A 1 242 ? 27.031 -6.664 -5.727 1 93.44 242 THR A C 1
ATOM 1961 O O . THR A 1 242 ? 28.078 -6.086 -6.027 1 93.44 242 THR A O 1
ATOM 1964 N N . TYR A 1 243 ? 26.953 -7.926 -5.5 1 93.75 243 TYR A N 1
ATOM 1965 C CA . TYR A 1 243 ? 28.109 -8.789 -5.691 1 93.75 243 TYR A CA 1
ATOM 1966 C C . TYR A 1 243 ? 28.625 -8.695 -7.125 1 93.75 243 TYR A C 1
ATOM 1968 O O . TYR A 1 243 ? 29.844 -8.633 -7.355 1 93.75 243 TYR A O 1
ATOM 1976 N N . ILE A 1 244 ? 27.719 -8.719 -8.055 1 94.81 244 ILE A N 1
ATOM 1977 C CA . ILE A 1 244 ? 28.078 -8.594 -9.461 1 94.81 244 ILE A CA 1
ATOM 1978 C C . ILE A 1 244 ? 28.812 -7.273 -9.68 1 94.81 244 ILE A C 1
ATOM 1980 O O . ILE A 1 244 ? 29.891 -7.25 -10.289 1 94.81 244 ILE A O 1
ATOM 1984 N N . GLU A 1 245 ? 28.281 -6.242 -9.164 1 94.69 245 GLU A N 1
ATOM 1985 C CA . GLU A 1 245 ? 28.844 -4.906 -9.328 1 94.69 245 GLU A CA 1
ATOM 1986 C C . GLU A 1 245 ? 30.25 -4.824 -8.719 1 94.69 245 GLU A C 1
ATOM 1988 O O . GLU A 1 245 ? 31.172 -4.293 -9.344 1 94.69 245 GLU A O 1
ATOM 1993 N N . GLU A 1 246 ? 30.359 -5.324 -7.559 1 93.75 246 GLU A N 1
ATOM 1994 C CA . GLU A 1 246 ? 31.625 -5.301 -6.855 1 93.75 246 GLU A CA 1
ATOM 1995 C C . GLU A 1 246 ? 32.688 -6.148 -7.574 1 93.75 246 GLU A C 1
ATOM 1997 O O . GLU A 1 246 ? 33.844 -5.758 -7.676 1 93.75 246 GLU A O 1
ATOM 2002 N N . SER A 1 247 ? 32.25 -7.297 -8.016 1 94.69 247 SER A N 1
ATOM 2003 C CA . SER A 1 247 ? 33.156 -8.188 -8.742 1 94.69 247 SER A CA 1
ATOM 2004 C C . SER A 1 247 ? 33.656 -7.539 -10.031 1 94.69 247 SER A C 1
ATOM 2006 O O . SER A 1 247 ? 34.812 -7.672 -10.383 1 94.69 247 SER A O 1
ATOM 2008 N N . LEU A 1 248 ? 32.781 -6.879 -10.711 1 95.06 248 LEU A N 1
ATOM 2009 C CA . LEU A 1 248 ? 33.156 -6.188 -11.945 1 95.06 248 LEU A CA 1
ATOM 2010 C C . LEU A 1 248 ? 34.094 -5.016 -11.648 1 95.06 248 LEU A C 1
ATOM 2012 O O . LEU A 1 248 ? 35.062 -4.797 -12.375 1 95.06 248 LEU A O 1
ATOM 2016 N N . SER A 1 249 ? 33.781 -4.305 -10.617 1 93.69 249 SER A N 1
ATOM 2017 C CA . SER A 1 249 ? 34.625 -3.18 -10.219 1 93.69 249 SER A CA 1
ATOM 2018 C C . SER A 1 249 ? 36.031 -3.631 -9.914 1 93.69 249 SER A C 1
ATOM 2020 O O . SER A 1 249 ? 37 -2.945 -10.266 1 93.69 249 SER A O 1
ATOM 2022 N N . ASN A 1 250 ? 36.156 -4.711 -9.25 1 94.75 250 ASN A N 1
ATOM 2023 C CA . ASN A 1 250 ? 37.469 -5.285 -8.922 1 94.75 250 ASN A CA 1
ATOM 2024 C C . ASN A 1 250 ? 38.25 -5.629 -10.188 1 94.75 250 ASN A C 1
ATOM 2026 O O . ASN A 1 250 ? 39.469 -5.723 -10.148 1 94.75 250 ASN A O 1
ATOM 2030 N N . GLN A 1 251 ? 37.594 -5.801 -11.289 1 94.06 251 GLN A N 1
ATOM 2031 C CA . GLN A 1 251 ? 38.219 -6.102 -12.57 1 94.06 251 GLN A CA 1
ATOM 2032 C C . GLN A 1 251 ? 38.281 -4.859 -13.461 1 94.06 251 GLN A C 1
ATOM 2034 O O . GLN A 1 251 ? 38.531 -4.957 -14.656 1 94.06 251 GLN A O 1
ATOM 2039 N N . SER A 1 252 ? 37.875 -3.721 -12.883 1 94.5 252 SER A N 1
ATOM 2040 C CA . SER A 1 252 ? 37.844 -2.426 -13.555 1 94.5 252 SER A CA 1
ATOM 2041 C C . SER A 1 252 ? 36.844 -2.412 -14.703 1 94.5 252 SER A C 1
ATOM 2043 O O . SER A 1 252 ? 37.094 -1.832 -15.758 1 94.5 252 SER A O 1
ATOM 2045 N N . LYS A 1 253 ? 35.812 -3.182 -14.516 1 94.94 253 LYS A N 1
ATOM 2046 C CA . LYS A 1 253 ? 34.719 -3.203 -15.461 1 94.94 253 LYS A CA 1
ATOM 2047 C C . LYS A 1 253 ? 33.438 -2.639 -14.836 1 94.94 253 LYS A C 1
ATOM 2049 O O . LYS A 1 253 ? 33.344 -2.498 -13.609 1 94.94 253 LYS A O 1
ATOM 2054 N N . THR A 1 254 ? 32.531 -2.18 -15.766 1 93.19 254 THR A N 1
ATOM 2055 C CA . THR A 1 254 ? 31.234 -1.714 -15.305 1 93.19 254 THR A CA 1
ATOM 2056 C C . THR A 1 254 ? 30.125 -2.609 -15.844 1 93.19 254 THR A C 1
ATOM 2058 O O . THR A 1 254 ? 30.359 -3.469 -16.688 1 93.19 254 THR A O 1
ATOM 2061 N N . LEU A 1 255 ? 28.922 -2.422 -15.336 1 93.31 255 LEU A N 1
ATOM 2062 C CA . LEU A 1 255 ? 27.766 -3.229 -15.703 1 93.31 255 LEU A CA 1
ATOM 2063 C C . LEU A 1 255 ? 27.453 -3.098 -17.188 1 93.31 255 LEU A C 1
ATOM 2065 O O . LEU A 1 255 ? 26.969 -4.043 -17.812 1 93.31 255 LEU A O 1
ATOM 2069 N N . VAL A 1 256 ? 27.812 -1.952 -17.766 1 90.5 256 VAL A N 1
ATOM 2070 C CA . VAL A 1 256 ? 27.453 -1.703 -19.156 1 90.5 256 VAL A CA 1
ATOM 2071 C C . VAL A 1 256 ? 28.531 -2.25 -20.094 1 90.5 256 VAL A C 1
ATOM 2073 O O . VAL A 1 256 ? 28.312 -2.391 -21.297 1 90.5 256 VAL A O 1
ATOM 2076 N N . ASP A 1 257 ? 29.594 -2.715 -19.484 1 91.38 257 ASP A N 1
ATOM 2077 C CA . ASP A 1 257 ? 30.75 -3.174 -20.266 1 91.38 257 ASP A CA 1
ATOM 2078 C C . ASP A 1 257 ? 30.688 -4.684 -20.484 1 91.38 257 ASP A C 1
ATOM 2080 O O . ASP A 1 257 ? 31.484 -5.23 -21.266 1 91.38 257 ASP A O 1
ATOM 2084 N N . VAL A 1 258 ? 29.797 -5.277 -19.797 1 93.5 258 VAL A N 1
ATOM 2085 C CA . VAL A 1 258 ? 29.859 -6.734 -19.797 1 93.5 258 VAL A CA 1
ATOM 2086 C C . VAL A 1 258 ? 28.578 -7.316 -20.391 1 93.5 258 VAL A C 1
ATOM 2088 O O . VAL A 1 258 ? 27.562 -6.637 -20.453 1 93.5 258 VAL A O 1
ATOM 2091 N N . SER A 1 259 ? 28.734 -8.547 -20.812 1 93.5 259 SER A N 1
ATOM 2092 C CA . SER A 1 259 ? 27.609 -9.242 -21.422 1 93.5 259 SER A CA 1
ATOM 2093 C C . SER A 1 259 ? 26.703 -9.852 -20.344 1 93.5 259 SER A C 1
ATOM 2095 O O . SER A 1 259 ? 27.094 -9.984 -19.188 1 93.5 259 SER A O 1
ATOM 2097 N N . LEU A 1 260 ? 25.484 -10.234 -20.719 1 93.5 260 LEU A N 1
ATOM 2098 C CA . LEU A 1 260 ? 24.547 -10.922 -19.844 1 93.5 260 LEU A CA 1
ATOM 2099 C C . LEU A 1 260 ? 25.156 -12.227 -19.312 1 93.5 260 LEU A C 1
ATOM 2101 O O . LEU A 1 260 ? 24.984 -12.562 -18.141 1 93.5 260 LEU A O 1
ATOM 2105 N N . LYS A 1 261 ? 25.828 -12.867 -20.234 1 94.06 261 LYS A N 1
ATOM 2106 C CA . LYS A 1 261 ? 26.438 -14.141 -19.859 1 94.06 261 LYS A CA 1
ATOM 2107 C C . LYS A 1 261 ? 27.453 -13.953 -18.719 1 94.06 261 LYS A C 1
ATOM 2109 O O . LYS A 1 261 ? 27.484 -14.75 -17.781 1 94.06 261 LYS A O 1
ATOM 2114 N N . GLU A 1 262 ? 28.234 -12.93 -18.844 1 95.06 262 GLU A N 1
ATOM 2115 C CA . GLU A 1 262 ? 29.203 -12.625 -17.797 1 95.06 262 GLU A CA 1
ATOM 2116 C C . GLU A 1 262 ? 28.516 -12.281 -16.484 1 95.06 262 GLU A C 1
ATOM 2118 O O . GLU A 1 262 ? 28.938 -12.719 -15.422 1 95.06 262 GLU A O 1
ATOM 2123 N N . MET A 1 263 ? 27.484 -11.508 -16.562 1 95.19 263 MET A N 1
ATOM 2124 C CA . MET A 1 263 ? 26.734 -11.148 -15.359 1 95.19 263 MET A CA 1
ATOM 2125 C C . MET A 1 263 ? 26.094 -12.383 -14.734 1 95.19 263 MET A C 1
ATOM 2127 O O . MET A 1 263 ? 26.078 -12.516 -13.508 1 95.19 263 MET A O 1
ATOM 2131 N N . GLU A 1 264 ? 25.578 -13.25 -15.555 1 94.06 264 GLU A N 1
ATOM 2132 C CA . GLU A 1 264 ? 24.938 -14.477 -15.078 1 94.06 264 GLU A CA 1
ATOM 2133 C C . GLU A 1 264 ? 25.938 -15.367 -14.352 1 94.06 264 GLU A C 1
ATOM 2135 O O . GLU A 1 264 ? 25.609 -16.031 -13.367 1 94.06 264 GLU A O 1
ATOM 2140 N N . ASN A 1 265 ? 27.109 -15.422 -14.891 1 95.19 265 ASN A N 1
ATOM 2141 C CA . ASN A 1 265 ? 28.156 -16.203 -14.234 1 95.19 265 ASN A CA 1
ATOM 2142 C C . ASN A 1 265 ? 28.453 -15.672 -12.836 1 95.19 265 ASN A C 1
ATOM 2144 O O . ASN A 1 265 ? 28.594 -16.453 -11.891 1 95.19 265 ASN A O 1
ATOM 2148 N N . LEU A 1 266 ? 28.547 -14.398 -12.766 1 95.06 266 LEU A N 1
ATOM 2149 C CA . LEU A 1 266 ? 28.797 -13.773 -11.469 1 95.06 266 LEU A CA 1
ATOM 2150 C C . LEU A 1 266 ? 27.609 -13.969 -10.531 1 95.06 266 LEU A C 1
ATOM 2152 O O . LEU A 1 266 ? 27.781 -14.164 -9.328 1 95.06 266 LEU A O 1
ATOM 2156 N N . TRP A 1 267 ? 26.391 -13.914 -11.078 1 94.88 267 TRP A N 1
ATOM 2157 C CA . TRP A 1 267 ? 25.172 -14.164 -10.32 1 94.88 267 TRP A CA 1
ATOM 2158 C C . TRP A 1 267 ? 25.203 -15.555 -9.695 1 94.88 267 TRP A C 1
ATOM 2160 O O . TRP A 1 267 ? 24.859 -15.727 -8.523 1 94.88 267 TRP A O 1
ATOM 2170 N N . ASN A 1 268 ? 25.609 -16.5 -10.508 1 94.12 268 ASN A N 1
ATOM 2171 C CA . ASN A 1 268 ? 25.672 -17.875 -10.031 1 94.12 268 ASN A CA 1
ATOM 2172 C C . ASN A 1 268 ? 26.719 -18.047 -8.93 1 94.12 268 ASN A C 1
ATOM 2174 O O . ASN A 1 268 ? 26.531 -18.828 -7.996 1 94.12 268 ASN A O 1
ATOM 2178 N N . LYS A 1 269 ? 27.75 -17.344 -9.039 1 93.62 269 LYS A N 1
ATOM 2179 C CA . LYS A 1 269 ? 28.766 -17.359 -7.992 1 93.62 269 LYS A CA 1
ATOM 2180 C C . LYS A 1 269 ? 28.219 -16.781 -6.691 1 93.62 269 LYS A C 1
ATOM 2182 O O . LYS A 1 269 ? 28.484 -17.312 -5.609 1 93.62 269 LYS A O 1
ATOM 2187 N N . ALA A 1 270 ? 27.469 -15.688 -6.844 1 92.88 270 ALA A N 1
ATOM 2188 C CA . ALA A 1 270 ? 26.844 -15.078 -5.672 1 92.88 270 ALA A CA 1
ATOM 2189 C C . ALA A 1 270 ? 25.891 -16.047 -4.988 1 92.88 270 ALA A C 1
ATOM 2191 O O . ALA A 1 270 ? 25.828 -16.109 -3.756 1 92.88 270 ALA A O 1
ATOM 2192 N N . LYS A 1 271 ? 25.109 -16.812 -5.77 1 91.12 271 LYS A N 1
ATOM 2193 C CA . LYS A 1 271 ? 24.156 -17.797 -5.273 1 91.12 271 LYS A CA 1
ATOM 2194 C C . LYS A 1 271 ? 24.844 -18.875 -4.449 1 91.12 271 LYS A C 1
ATOM 2196 O O . LYS A 1 271 ? 24.297 -19.328 -3.439 1 91.12 271 LYS A O 1
ATOM 2201 N N . ASN A 1 272 ? 25.969 -19.203 -4.852 1 86.69 272 ASN A N 1
ATOM 2202 C CA . ASN A 1 272 ? 26.703 -20.281 -4.191 1 86.69 272 ASN A CA 1
ATOM 2203 C C . ASN A 1 272 ? 27.375 -19.797 -2.914 1 86.69 272 ASN A C 1
ATOM 2205 O O . ASN A 1 272 ? 27.719 -20.594 -2.043 1 86.69 272 ASN A O 1
ATOM 2209 N N . THR A 1 273 ? 27.547 -18.516 -2.723 1 80.75 273 THR A N 1
ATOM 2210 C CA . THR A 1 273 ? 28.219 -17.953 -1.558 1 80.75 273 THR A CA 1
ATOM 2211 C C . THR A 1 273 ? 27.203 -17.578 -0.475 1 80.75 273 THR A C 1
ATOM 2213 O O . THR A 1 273 ? 27.547 -17.516 0.707 1 80.75 273 THR A O 1
ATOM 2216 N N . GLN A 1 274 ? 26.094 -17.344 -0.865 1 68 274 GLN A N 1
ATOM 2217 C CA . GLN A 1 274 ? 25.078 -16.922 0.096 1 68 274 GLN A CA 1
ATOM 2218 C C . GLN A 1 274 ? 24.188 -18.094 0.516 1 68 274 GLN A C 1
ATOM 2220 O O . GLN A 1 274 ? 23.812 -18.203 1.682 1 68 274 GLN A O 1
ATOM 2225 N N . MET B 1 1 ? -18.641 17.562 23.594 1 83.06 1 MET B N 1
ATOM 2226 C CA . MET B 1 1 ? -17.656 18.047 22.625 1 83.06 1 MET B CA 1
ATOM 2227 C C . MET B 1 1 ? -18.25 18.094 21.219 1 83.06 1 MET B C 1
ATOM 2229 O O . MET B 1 1 ? -19.078 17.25 20.859 1 83.06 1 MET B O 1
ATOM 2233 N N . LEU B 1 2 ? -17.906 19.141 20.438 1 86.88 2 LEU B N 1
ATOM 2234 C CA . LEU B 1 2 ? -18.469 19.344 19.109 1 86.88 2 LEU B CA 1
ATOM 2235 C C . LEU B 1 2 ? -17.406 19.141 18.031 1 86.88 2 LEU B C 1
ATOM 2237 O O . LEU B 1 2 ? -16.219 19.281 18.297 1 86.88 2 LEU B O 1
ATOM 2241 N N . ALA B 1 3 ? -17.953 18.719 16.906 1 90.44 3 ALA B N 1
ATOM 2242 C CA . ALA B 1 3 ? -17.062 18.625 15.75 1 90.44 3 ALA B CA 1
ATOM 2243 C C . ALA B 1 3 ? -16.359 19.953 15.484 1 90.44 3 ALA B C 1
ATOM 2245 O O . ALA B 1 3 ? -16.906 21.016 15.781 1 90.44 3 ALA B O 1
ATOM 2246 N N . SER B 1 4 ? -15.141 19.891 14.992 1 92.38 4 SER B N 1
ATOM 2247 C CA . SER B 1 4 ? -14.32 21.078 14.875 1 92.38 4 SER B CA 1
ATOM 2248 C C . SER B 1 4 ? -13.461 21.047 13.617 1 92.38 4 SER B C 1
ATOM 2250 O O . SER B 1 4 ? -13.141 19.969 13.117 1 92.38 4 SER B O 1
ATOM 2252 N N . LYS B 1 5 ? -13.141 22.172 13.148 1 95.56 5 LYS B N 1
ATOM 2253 C CA . LYS B 1 5 ? -12.25 22.312 12 1 95.56 5 LYS B CA 1
ATOM 2254 C C . LYS B 1 5 ? -10.812 22.531 12.445 1 95.56 5 LYS B C 1
ATOM 2256 O O . LYS B 1 5 ? -9.898 22.578 11.617 1 95.56 5 LYS B O 1
ATOM 2261 N N . ASP B 1 6 ? -10.656 22.672 13.68 1 96.25 6 ASP B N 1
ATOM 2262 C CA . ASP B 1 6 ? -9.336 22.938 14.25 1 96.25 6 ASP B CA 1
ATOM 2263 C C . ASP B 1 6 ? -8.586 21.625 14.516 1 96.25 6 ASP B C 1
ATOM 2265 O O . ASP B 1 6 ? -9.023 20.797 15.312 1 96.25 6 ASP B O 1
ATOM 2269 N N . ILE B 1 7 ? -7.43 21.484 13.992 1 97.81 7 ILE B N 1
ATOM 2270 C CA . ILE B 1 7 ? -6.625 20.266 14.109 1 97.81 7 ILE B CA 1
ATOM 2271 C C . ILE B 1 7 ? -6.289 20.016 15.57 1 97.81 7 ILE B C 1
ATOM 2273 O O . ILE B 1 7 ? -6.172 18.859 16 1 97.81 7 ILE B O 1
ATOM 2277 N N . ASN B 1 8 ? -6.156 21.047 16.375 1 97.31 8 ASN B N 1
ATOM 2278 C CA . ASN B 1 8 ? -5.855 20.891 17.781 1 97.31 8 ASN B CA 1
ATOM 2279 C C . ASN B 1 8 ? -6.977 20.141 18.516 1 97.31 8 ASN B C 1
ATOM 2281 O O . ASN B 1 8 ? -6.723 19.422 19.484 1 97.31 8 ASN B O 1
ATOM 2285 N N . ASP B 1 9 ? -8.148 20.344 18.062 1 97.44 9 ASP B N 1
ATOM 2286 C CA . ASP B 1 9 ? -9.266 19.609 18.656 1 97.44 9 ASP B CA 1
ATOM 2287 C C . ASP B 1 9 ? -9.172 18.125 18.328 1 97.44 9 ASP B C 1
ATOM 2289 O O . ASP B 1 9 ? -9.523 17.281 19.172 1 97.44 9 ASP B O 1
ATOM 2293 N N . LEU B 1 10 ? -8.781 17.812 17.094 1 97.94 10 LEU B N 1
ATOM 2294 C CA . LEU B 1 10 ? -8.562 16.406 16.766 1 97.94 10 LEU B CA 1
ATOM 2295 C C . LEU B 1 10 ? -7.504 15.789 17.672 1 97.94 10 LEU B C 1
ATOM 2297 O O . LEU B 1 10 ? -7.676 14.672 18.172 1 97.94 10 LEU B O 1
ATOM 2301 N N . ILE B 1 11 ? -6.402 16.531 17.891 1 98.19 11 ILE B N 1
ATOM 2302 C CA . ILE B 1 11 ? -5.32 16.078 18.75 1 98.19 11 ILE B CA 1
ATOM 2303 C C . ILE B 1 11 ? -5.855 15.828 20.172 1 98.19 11 ILE B C 1
ATOM 2305 O O . ILE B 1 11 ? -5.551 14.812 20.781 1 98.19 11 ILE B O 1
ATOM 2309 N N . THR B 1 12 ? -6.66 16.734 20.609 1 97.44 12 THR B N 1
ATOM 2310 C CA . THR B 1 12 ? -7.254 16.641 21.938 1 97.44 12 THR B CA 1
ATOM 2311 C C . THR B 1 12 ? -8.172 15.422 22.016 1 97.44 12 THR B C 1
ATOM 2313 O O . THR B 1 12 ? -8.156 14.695 23.016 1 97.44 12 THR B O 1
ATOM 2316 N N . ILE B 1 13 ? -8.984 15.258 21.031 1 96.88 13 ILE B N 1
ATOM 2317 C CA . ILE B 1 13 ? -9.922 14.141 20.984 1 96.88 13 ILE B CA 1
ATOM 2318 C C . ILE B 1 13 ? -9.156 12.82 21.125 1 96.88 13 ILE B C 1
ATOM 2320 O O . ILE B 1 13 ? -9.547 11.953 21.906 1 96.88 13 ILE B O 1
ATOM 2324 N N . ILE B 1 14 ? -8.07 12.664 20.438 1 97.5 14 ILE B N 1
ATOM 2325 C CA . ILE B 1 14 ? -7.309 11.422 20.469 1 97.5 14 ILE B CA 1
ATOM 2326 C C . ILE B 1 14 ? -6.68 11.242 21.844 1 97.5 14 ILE B C 1
ATOM 2328 O O . ILE B 1 14 ? -6.629 10.133 22.375 1 97.5 14 ILE B O 1
ATOM 2332 N N . SER B 1 15 ? -6.215 12.367 22.422 1 96.75 15 SER B N 1
ATOM 2333 C CA . SER B 1 15 ? -5.672 12.312 23.781 1 96.75 15 SER B CA 1
ATOM 2334 C C . SER B 1 15 ? -6.723 11.836 24.781 1 96.75 15 SER B C 1
ATOM 2336 O O . SER B 1 15 ? -6.418 11.062 25.688 1 96.75 15 SER B O 1
ATOM 2338 N N . ILE B 1 16 ? -7.926 12.312 24.609 1 95.94 16 ILE B N 1
ATOM 2339 C CA . ILE B 1 16 ? -9.023 11.914 25.484 1 95.94 16 ILE B CA 1
ATOM 2340 C C . ILE B 1 16 ? -9.32 10.43 25.297 1 95.94 16 ILE B C 1
ATOM 2342 O O . ILE B 1 16 ? -9.484 9.695 26.266 1 95.94 16 ILE B O 1
ATOM 2346 N N . LEU B 1 17 ? -9.383 9.984 24.062 1 95.62 17 LEU B N 1
ATOM 2347 C CA . LEU B 1 17 ? -9.695 8.594 23.75 1 95.62 17 LEU B CA 1
ATOM 2348 C C . LEU B 1 17 ? -8.633 7.66 24.328 1 95.62 17 LEU B C 1
ATOM 2350 O O . LEU B 1 17 ? -8.945 6.535 24.719 1 95.62 17 LEU B O 1
ATOM 2354 N N . ARG B 1 18 ? -7.371 8.148 24.469 1 96.38 18 ARG B N 1
ATOM 2355 C CA . ARG B 1 18 ? -6.285 7.277 24.906 1 96.38 18 ARG B CA 1
ATOM 2356 C C . ARG B 1 18 ? -5.969 7.492 26.391 1 96.38 18 ARG B C 1
ATOM 2358 O O . ARG B 1 18 ? -4.98 6.965 26.906 1 96.38 18 ARG B O 1
ATOM 2365 N N . ASP B 1 19 ? -6.77 8.312 26.953 1 95.06 19 ASP B N 1
ATOM 2366 C CA . ASP B 1 19 ? -6.59 8.508 28.391 1 95.06 19 ASP B CA 1
ATOM 2367 C C . ASP B 1 19 ? -6.727 7.188 29.156 1 95.06 19 ASP B C 1
ATOM 2369 O O . ASP B 1 19 ? -7.73 6.484 29.016 1 95.06 19 ASP B O 1
ATOM 2373 N N . ARG B 1 20 ? -5.805 6.82 29.953 1 93.06 20 ARG B N 1
ATOM 2374 C CA . ARG B 1 20 ? -5.703 5.52 30.609 1 93.06 20 ARG B CA 1
ATOM 2375 C C . ARG B 1 20 ? -6.891 5.273 31.531 1 93.06 20 ARG B C 1
ATOM 2377 O O . ARG B 1 20 ? -7.332 4.137 31.703 1 93.06 20 ARG B O 1
ATOM 2384 N N . ASP B 1 21 ? -7.414 6.301 32.125 1 92.5 21 ASP B N 1
ATOM 2385 C CA . ASP B 1 21 ? -8.438 6.145 33.156 1 92.5 21 ASP B CA 1
ATOM 2386 C C . ASP B 1 21 ? -9.836 6.289 32.562 1 92.5 21 ASP B C 1
ATOM 2388 O O . ASP B 1 21 ? -10.766 5.594 32.969 1 92.5 21 ASP B O 1
ATOM 2392 N N . ASN B 1 22 ? -10.023 7.121 31.578 1 90.44 22 ASN B N 1
ATOM 2393 C CA . ASN B 1 22 ? -11.375 7.477 31.156 1 90.44 22 ASN B CA 1
ATOM 2394 C C . ASN B 1 22 ? -11.539 7.309 29.641 1 90.44 22 ASN B C 1
ATOM 2396 O O . ASN B 1 22 ? -12.609 7.586 29.094 1 90.44 22 ASN B O 1
ATOM 2400 N N . GLY B 1 23 ? -10.516 6.887 28.984 1 91.69 23 GLY B N 1
ATOM 2401 C CA . GLY B 1 23 ? -10.555 6.805 27.531 1 91.69 23 GLY B CA 1
ATOM 2402 C C . GLY B 1 23 ? -11.234 5.543 27.031 1 91.69 23 GLY B C 1
ATOM 2403 O O . GLY B 1 23 ? -11.992 4.906 27.766 1 91.69 23 GLY B O 1
ATOM 2404 N N . CYS B 1 24 ? -11.156 5.316 25.766 1 91.56 24 CYS B N 1
ATOM 2405 C CA . CYS B 1 24 ? -11.703 4.152 25.078 1 91.56 24 CYS B CA 1
ATOM 2406 C C . CYS B 1 24 ? -10.719 2.988 25.109 1 91.56 24 CYS B C 1
ATOM 2408 O O . CYS B 1 24 ? -9.562 3.131 24.719 1 91.56 24 CYS B O 1
ATOM 2410 N N . VAL B 1 25 ? -11.156 1.858 25.547 1 90.62 25 VAL B N 1
ATOM 2411 C CA . VAL B 1 25 ? -10.328 0.677 25.766 1 90.62 25 VAL B CA 1
ATOM 2412 C C . VAL B 1 25 ? -9.594 0.299 24.484 1 90.62 25 VAL B C 1
ATOM 2414 O O . VAL B 1 25 ? -8.406 -0.025 24.516 1 90.62 25 VAL B O 1
ATOM 2417 N N . TRP B 1 26 ? -10.242 0.348 23.406 1 90.62 26 TRP B N 1
ATOM 2418 C CA . TRP B 1 26 ? -9.641 0.006 22.125 1 90.62 26 TRP B CA 1
ATOM 2419 C C . TRP B 1 26 ? -8.531 0.986 21.766 1 90.62 26 TRP B C 1
ATOM 2421 O O . TRP B 1 26 ? -7.457 0.58 21.312 1 90.62 26 TRP B O 1
ATOM 2431 N N . ASP B 1 27 ? -8.805 2.242 21.953 1 93.81 27 ASP B N 1
ATOM 2432 C CA . ASP B 1 27 ? -7.848 3.277 21.578 1 93.81 27 ASP B CA 1
ATOM 2433 C C . ASP B 1 27 ? -6.602 3.219 22.453 1 93.81 27 ASP B C 1
ATOM 2435 O O . ASP B 1 27 ? -5.484 3.434 21.984 1 93.81 27 ASP B O 1
ATOM 2439 N N . ILE B 1 28 ? -6.816 2.889 23.656 1 94.19 28 ILE B N 1
ATOM 2440 C CA . ILE B 1 28 ? -5.734 2.842 24.641 1 94.19 28 ILE B CA 1
ATOM 2441 C C . ILE B 1 28 ? -4.762 1.724 24.281 1 94.19 28 ILE B C 1
ATOM 2443 O O . ILE B 1 28 ? -3.547 1.869 24.438 1 94.19 28 ILE B O 1
ATOM 2447 N N . LYS B 1 29 ? -5.238 0.646 23.688 1 94.75 29 LYS B N 1
ATOM 2448 C CA . LYS B 1 29 ? -4.457 -0.562 23.438 1 94.75 29 LYS B CA 1
ATOM 2449 C C . LYS B 1 29 ? -3.633 -0.429 22.172 1 94.75 29 LYS B C 1
ATOM 2451 O O . LYS B 1 29 ? -2.721 -1.223 21.922 1 94.75 29 LYS B O 1
ATOM 2456 N N . GLN B 1 30 ? -3.902 0.557 21.406 1 95.88 30 GLN B N 1
ATOM 2457 C CA . GLN B 1 30 ? -3.244 0.654 20.109 1 95.88 30 GLN B CA 1
ATOM 2458 C C . GLN B 1 30 ? -1.773 1.027 20.266 1 95.88 30 GLN B C 1
ATOM 2460 O O . GLN B 1 30 ? -1.414 1.803 21.141 1 95.88 30 GLN B O 1
ATOM 2465 N N . THR B 1 31 ? -0.95 0.355 19.453 1 97.5 31 THR B N 1
ATOM 2466 C CA . THR B 1 31 ? 0.479 0.623 19.344 1 97.5 31 THR B CA 1
ATOM 2467 C C . THR B 1 31 ? 0.823 1.095 17.922 1 97.5 31 THR B C 1
ATOM 2469 O O . THR B 1 31 ? -0.041 1.127 17.047 1 97.5 31 THR B O 1
ATOM 2472 N N . PHE B 1 32 ? 2.094 1.541 17.75 1 97.94 32 PHE B N 1
ATOM 2473 C CA . PHE B 1 32 ? 2.533 1.898 16.406 1 97.94 32 PHE B CA 1
ATOM 2474 C C . PHE B 1 32 ? 2.232 0.776 15.414 1 97.94 32 PHE B C 1
ATOM 2476 O O . PHE B 1 32 ? 1.677 1.018 14.344 1 97.94 32 PHE B O 1
ATOM 2483 N N . GLU B 1 33 ? 2.516 -0.414 15.844 1 96.25 33 GLU B N 1
ATOM 2484 C CA . GLU B 1 33 ? 2.42 -1.579 14.969 1 96.25 33 GLU B CA 1
ATOM 2485 C C . GLU B 1 33 ? 0.964 -1.936 14.688 1 96.25 33 GLU B C 1
ATOM 2487 O O . GLU B 1 33 ? 0.62 -2.307 13.562 1 96.25 33 GLU B O 1
ATOM 2492 N N . SER B 1 34 ? 0.122 -1.81 15.656 1 95.62 34 SER B N 1
ATOM 2493 C CA . SER B 1 34 ? -1.265 -2.24 15.508 1 95.62 34 SER B CA 1
ATOM 2494 C C . SER B 1 34 ? -2.033 -1.317 14.57 1 95.62 34 SER B C 1
ATOM 2496 O O . SER B 1 34 ? -3.07 -1.703 14.023 1 95.62 34 SER B O 1
ATOM 2498 N N . ILE B 1 35 ? -1.55 -0.066 14.336 1 95.81 35 ILE B N 1
ATOM 2499 C CA . ILE B 1 35 ? -2.246 0.943 13.547 1 95.81 35 ILE B CA 1
ATOM 2500 C C . ILE B 1 35 ? -1.858 0.805 12.078 1 95.81 35 ILE B C 1
ATOM 2502 O O . ILE B 1 35 ? -2.551 1.318 11.195 1 95.81 35 ILE B O 1
ATOM 2506 N N . ILE B 1 36 ? -0.794 0.06 11.773 1 95.31 36 ILE B N 1
ATOM 2507 C CA . ILE B 1 36 ? -0.208 -0.045 10.438 1 95.31 36 ILE B CA 1
ATOM 2508 C C . ILE B 1 36 ? -1.261 -0.54 9.453 1 95.31 36 ILE B C 1
ATOM 2510 O O . ILE B 1 36 ? -1.479 0.08 8.406 1 95.31 36 ILE B O 1
ATOM 2514 N N . PRO B 1 37 ? -2.037 -1.583 9.805 1 91.12 37 PRO B N 1
ATOM 2515 C CA . PRO B 1 37 ? -3.02 -2.061 8.828 1 91.12 37 PRO B CA 1
ATOM 2516 C C . PRO B 1 37 ? -4.086 -1.017 8.508 1 91.12 37 PRO B C 1
ATOM 2518 O O . PRO B 1 37 ? -4.531 -0.912 7.363 1 91.12 37 PRO B O 1
ATOM 2521 N N . TYR B 1 38 ? -4.461 -0.224 9.453 1 93.69 38 TYR B N 1
ATOM 2522 C CA . TYR B 1 38 ? -5.465 0.816 9.25 1 93.69 38 TYR B CA 1
ATOM 2523 C C . TYR B 1 38 ? -4.918 1.937 8.375 1 93.69 38 TYR B C 1
ATOM 2525 O O . TYR B 1 38 ? -5.645 2.502 7.555 1 93.69 38 TYR B O 1
ATOM 2533 N N . THR B 1 39 ? -3.658 2.205 8.547 1 96.81 39 THR B N 1
ATOM 2534 C CA . THR B 1 39 ? -3.016 3.227 7.73 1 96.81 39 THR B CA 1
ATOM 2535 C C . THR B 1 39 ? -3.031 2.83 6.258 1 96.81 39 THR B C 1
ATOM 2537 O O . THR B 1 39 ? -3.396 3.633 5.395 1 96.81 39 THR B O 1
ATOM 2540 N N . ILE B 1 40 ? -2.693 1.628 5.988 1 93.56 40 ILE B N 1
ATOM 2541 C CA . ILE B 1 40 ? -2.668 1.123 4.621 1 93.56 40 ILE B CA 1
ATOM 2542 C C . ILE B 1 40 ? -4.078 1.144 4.035 1 93.56 40 ILE B C 1
ATOM 2544 O O . ILE B 1 40 ? -4.285 1.601 2.91 1 93.56 40 ILE B O 1
ATOM 2548 N N . GLU B 1 41 ? -5.012 0.7 4.816 1 92.06 41 GLU B N 1
ATOM 2549 C CA . GLU B 1 41 ? -6.402 0.68 4.371 1 92.06 41 GLU B CA 1
ATOM 2550 C C . GLU B 1 41 ? -6.883 2.078 3.99 1 92.06 41 GLU B C 1
ATOM 2552 O O . GLU B 1 41 ? -7.512 2.262 2.947 1 92.06 41 GLU B O 1
ATOM 2557 N N . GLU B 1 42 ? -6.582 3.008 4.832 1 96.19 42 GLU B N 1
ATOM 2558 C CA . GLU B 1 42 ? -7.062 4.367 4.59 1 96.19 42 GLU B CA 1
ATOM 2559 C C . GLU B 1 42 ? -6.441 4.953 3.326 1 96.19 42 GLU B C 1
ATOM 2561 O O . GLU B 1 42 ? -7.086 5.73 2.615 1 96.19 42 GLU B O 1
ATOM 2566 N N . VAL B 1 43 ? -5.215 4.625 3.078 1 97.12 43 VAL B N 1
ATOM 2567 C CA . VAL B 1 43 ? -4.559 5.117 1.87 1 97.12 43 VAL B CA 1
ATOM 2568 C C . VAL B 1 43 ? -5.281 4.586 0.635 1 97.12 43 VAL B C 1
ATOM 2570 O O . VAL B 1 43 ? -5.543 5.336 -0.31 1 97.12 43 VAL B O 1
ATOM 2573 N N . TYR B 1 44 ? -5.641 3.391 0.673 1 93.94 44 TYR B N 1
ATOM 2574 C CA . TYR B 1 44 ? -6.289 2.795 -0.489 1 93.94 44 TYR B CA 1
ATOM 2575 C C . TYR B 1 44 ? -7.73 3.268 -0.612 1 93.94 44 TYR B C 1
ATOM 2577 O O . TYR B 1 44 ? -8.297 3.285 -1.709 1 93.94 44 TYR B O 1
ATOM 2585 N N . GLU B 1 45 ? -8.344 3.67 0.503 1 95.12 45 GLU B N 1
ATOM 2586 C CA . GLU B 1 45 ? -9.648 4.309 0.435 1 95.12 45 GLU B CA 1
ATOM 2587 C C . GLU B 1 45 ? -9.555 5.695 -0.201 1 95.12 45 GLU B C 1
ATOM 2589 O O . GLU B 1 45 ? -10.445 6.098 -0.953 1 95.12 45 GLU B O 1
ATOM 2594 N N . VAL B 1 46 ? -8.508 6.359 0.097 1 97.75 46 VAL B N 1
ATOM 2595 C CA . VAL B 1 46 ? -8.25 7.648 -0.539 1 97.75 46 VAL B CA 1
ATOM 2596 C C . VAL B 1 46 ? -8.086 7.457 -2.045 1 97.75 46 VAL B C 1
ATOM 2598 O O . VAL B 1 46 ? -8.703 8.164 -2.84 1 97.75 46 VAL B O 1
ATOM 2601 N N . ILE B 1 47 ? -7.32 6.492 -2.424 1 95.44 47 ILE B N 1
ATOM 2602 C CA . ILE B 1 47 ? -7.051 6.215 -3.832 1 95.44 47 ILE B CA 1
ATOM 2603 C C . ILE B 1 47 ? -8.352 5.859 -4.547 1 95.44 47 ILE B C 1
ATOM 2605 O O . ILE B 1 47 ? -8.625 6.355 -5.645 1 95.44 47 ILE B O 1
ATOM 2609 N N . ASP B 1 48 ? -9.125 5.066 -3.926 1 92.5 48 ASP B N 1
ATOM 2610 C CA . ASP B 1 48 ? -10.406 4.676 -4.496 1 92.5 48 ASP B CA 1
ATOM 2611 C C . ASP B 1 48 ? -11.297 5.898 -4.73 1 92.5 48 ASP B C 1
ATOM 2613 O O . ASP B 1 48 ? -11.914 6.027 -5.785 1 92.5 48 ASP B O 1
ATOM 2617 N N . ALA B 1 49 ? -11.367 6.75 -3.736 1 95 49 ALA B N 1
ATOM 2618 C CA . ALA B 1 49 ? -12.188 7.957 -3.842 1 95 49 ALA B CA 1
ATOM 2619 C C . ALA B 1 49 ? -11.719 8.836 -4.996 1 95 49 ALA B C 1
ATOM 2621 O O . ALA B 1 49 ? -12.531 9.422 -5.711 1 95 49 ALA B O 1
ATOM 2622 N N . ILE B 1 50 ? -10.414 8.883 -5.188 1 96.12 50 ILE B N 1
ATOM 2623 C CA . ILE B 1 50 ? -9.836 9.656 -6.281 1 96.12 50 ILE B CA 1
ATOM 2624 C C . ILE B 1 50 ? -10.234 9.039 -7.621 1 96.12 50 ILE B C 1
ATOM 2626 O O . ILE B 1 50 ? -10.703 9.742 -8.516 1 96.12 50 ILE B O 1
ATOM 2630 N N . GLU B 1 51 ? -10.086 7.793 -7.723 1 91.44 51 GLU B N 1
ATOM 2631 C CA . GLU B 1 51 ? -10.344 7.09 -8.977 1 91.44 51 GLU B CA 1
ATOM 2632 C C . GLU B 1 51 ? -11.82 7.168 -9.359 1 91.44 51 GLU B C 1
ATOM 2634 O O . GLU B 1 51 ? -12.156 7.234 -10.539 1 91.44 51 GLU B O 1
ATOM 2639 N N . ARG B 1 52 ? -12.688 7.215 -8.359 1 90.5 52 ARG B N 1
ATOM 2640 C CA . ARG B 1 52 ? -14.125 7.289 -8.602 1 90.5 52 ARG B CA 1
ATOM 2641 C C . ARG B 1 52 ? -14.562 8.734 -8.82 1 90.5 52 ARG B C 1
ATOM 2643 O O . ARG B 1 52 ? -15.727 8.992 -9.133 1 90.5 52 ARG B O 1
ATOM 2650 N N . GLY B 1 53 ? -13.719 9.594 -8.539 1 93.69 53 GLY B N 1
ATOM 2651 C CA . GLY B 1 53 ? -14.047 11 -8.672 1 93.69 53 GLY B CA 1
ATOM 2652 C C . GLY B 1 53 ? -15.023 11.484 -7.613 1 93.69 53 GLY B C 1
ATOM 2653 O O . GLY B 1 53 ? -15.781 12.43 -7.844 1 93.69 53 GLY B O 1
ATOM 2654 N N . ASN B 1 54 ? -15.109 10.828 -6.543 1 93.56 54 ASN B N 1
ATOM 2655 C CA . ASN B 1 54 ? -16.016 11.164 -5.453 1 93.56 54 ASN B CA 1
ATOM 2656 C C . ASN B 1 54 ? -15.344 12.055 -4.41 1 93.56 54 ASN B C 1
ATOM 2658 O O . ASN B 1 54 ? -14.727 11.555 -3.467 1 93.56 54 ASN B O 1
ATOM 2662 N N . ARG B 1 55 ? -15.602 13.328 -4.461 1 96.88 55 ARG B N 1
ATOM 2663 C CA . ARG B 1 55 ? -14.906 14.305 -3.631 1 96.88 55 ARG B CA 1
ATOM 2664 C C . ARG B 1 55 ? -15.406 14.258 -2.191 1 96.88 55 ARG B C 1
ATOM 2666 O O . ARG B 1 55 ? -14.648 14.523 -1.256 1 96.88 55 ARG B O 1
ATOM 2673 N N . VAL B 1 56 ? -16.641 13.883 -2.031 1 94.56 56 VAL B N 1
ATOM 2674 C CA . VAL B 1 56 ? -17.203 13.758 -0.686 1 94.56 56 VAL B CA 1
ATOM 2675 C C . VAL B 1 56 ? -16.5 12.633 0.062 1 94.56 56 VAL B C 1
ATOM 2677 O O . VAL B 1 56 ? -16.031 12.82 1.19 1 94.56 56 VAL B O 1
ATOM 2680 N N . ASP B 1 57 ? -16.375 11.5 -0.588 1 94.38 57 ASP B N 1
ATOM 2681 C CA . ASP B 1 57 ? -15.648 10.367 -0.005 1 94.38 57 ASP B CA 1
ATOM 2682 C C . ASP B 1 57 ? -14.18 10.719 0.218 1 94.38 57 ASP B C 1
ATOM 2684 O O . ASP B 1 57 ? -13.578 10.297 1.209 1 94.38 57 ASP B O 1
ATOM 2688 N N . LEU B 1 58 ? -13.672 11.461 -0.756 1 97.62 58 LEU B N 1
ATOM 2689 C CA . LEU B 1 58 ? -12.258 11.812 -0.646 1 97.62 58 LEU B CA 1
ATOM 2690 C C . LEU B 1 58 ? -12 12.633 0.612 1 97.62 58 LEU B C 1
ATOM 2692 O O . LEU B 1 58 ? -11.055 12.367 1.351 1 97.62 58 LEU B O 1
ATOM 2696 N N . CYS B 1 59 ? -12.836 13.609 0.899 1 98.38 59 CYS B N 1
ATOM 2697 C CA . CYS B 1 59 ? -12.703 14.438 2.098 1 98.38 59 CYS B CA 1
ATOM 2698 C C . CYS B 1 59 ? -12.766 13.578 3.355 1 98.38 59 CYS B C 1
ATOM 2700 O O . CYS B 1 59 ? -11.938 13.734 4.258 1 98.38 59 CYS B O 1
ATOM 2702 N N . ASP B 1 60 ? -13.695 12.648 3.369 1 97.12 60 ASP B N 1
ATOM 2703 C CA . ASP B 1 60 ? -13.875 11.758 4.508 1 97.12 60 ASP B CA 1
ATOM 2704 C C . ASP B 1 60 ? -12.648 10.859 4.699 1 97.12 60 ASP B C 1
ATOM 2706 O O . ASP B 1 60 ? -12.164 10.695 5.82 1 97.12 60 ASP B O 1
ATOM 2710 N N . GLU B 1 61 ? -12.219 10.32 3.611 1 97.88 61 GLU B N 1
ATOM 2711 C CA . GLU B 1 61 ? -11.102 9.375 3.68 1 97.88 61 GLU B CA 1
ATOM 2712 C C . GLU B 1 61 ? -9.797 10.086 4.035 1 97.88 61 GLU B C 1
ATOM 2714 O O . GLU B 1 61 ? -8.938 9.516 4.707 1 97.88 61 GLU B O 1
ATOM 2719 N N . LEU B 1 62 ? -9.617 11.289 3.557 1 98.75 62 LEU B N 1
ATOM 2720 C CA . LEU B 1 62 ? -8.461 12.07 3.969 1 98.75 62 LEU B CA 1
ATOM 2721 C C . LEU B 1 62 ? -8.484 12.336 5.469 1 98.75 62 LEU B C 1
ATOM 2723 O O . LEU B 1 62 ? -7.438 12.359 6.121 1 98.75 62 LEU B O 1
ATOM 2727 N N . GLY B 1 63 ? -9.688 12.562 5.973 1 98.75 63 GLY B N 1
ATOM 2728 C CA . GLY B 1 63 ? -9.836 12.672 7.414 1 98.75 63 GLY B CA 1
ATOM 2729 C C . GLY B 1 63 ? -9.391 11.43 8.156 1 98.75 63 GLY B C 1
ATOM 2730 O O . GLY B 1 63 ? -8.695 11.516 9.172 1 98.75 63 GLY B O 1
ATOM 2731 N N . ASP B 1 64 ? -9.812 10.289 7.664 1 98.12 64 ASP B N 1
ATOM 2732 C CA . ASP B 1 64 ? -9.414 9.023 8.266 1 98.12 64 ASP B CA 1
ATOM 2733 C C . ASP B 1 64 ? -7.898 8.836 8.211 1 98.12 64 ASP B C 1
ATOM 2735 O O . ASP B 1 64 ? -7.293 8.336 9.156 1 98.12 64 ASP B O 1
ATOM 2739 N N . LEU B 1 65 ? -7.277 9.211 7.098 1 98.56 65 LEU B N 1
ATOM 2740 C CA . LEU B 1 65 ? -5.828 9.125 6.98 1 98.56 65 LEU B CA 1
ATOM 2741 C C . LEU B 1 65 ? -5.145 10.094 7.941 1 98.56 65 LEU B C 1
ATOM 2743 O O . LEU B 1 65 ? -4.141 9.75 8.57 1 98.56 65 LEU B O 1
ATOM 2747 N N . LEU B 1 66 ? -5.676 11.312 8.055 1 98.81 66 LEU B N 1
ATOM 2748 C CA . LEU B 1 66 ? -5.164 12.305 8.992 1 98.81 66 LEU B CA 1
ATOM 2749 C C . LEU B 1 66 ? -5.211 11.773 10.422 1 98.81 66 LEU B C 1
ATOM 2751 O O . LEU B 1 66 ? -4.281 12 11.203 1 98.81 66 LEU B O 1
ATOM 2755 N N . LEU B 1 67 ? -6.281 11.086 10.727 1 98.56 67 LEU B N 1
ATOM 2756 C CA . LEU B 1 67 ? -6.438 10.477 12.039 1 98.56 67 LEU B CA 1
ATOM 2757 C C . LEU B 1 67 ? -5.258 9.562 12.359 1 98.56 67 LEU B C 1
ATOM 2759 O O . LEU B 1 67 ? -4.758 9.562 13.492 1 98.56 67 LEU B O 1
ATOM 2763 N N . GLN B 1 68 ? -4.801 8.789 11.383 1 98.38 68 GLN B N 1
ATOM 2764 C CA . GLN B 1 68 ? -3.678 7.891 11.617 1 98.38 68 GLN B CA 1
ATOM 2765 C C . GLN B 1 68 ? -2.424 8.664 12.008 1 98.38 68 GLN B C 1
ATOM 2767 O O . GLN B 1 68 ? -1.711 8.266 12.938 1 98.38 68 GLN B O 1
ATOM 2772 N N . ILE B 1 69 ? -2.203 9.734 11.344 1 98.75 69 ILE B N 1
ATOM 2773 C CA . ILE B 1 69 ? -1.015 10.531 11.617 1 98.75 69 ILE B CA 1
ATOM 2774 C C . ILE B 1 69 ? -1.094 11.102 13.031 1 98.75 69 ILE B C 1
ATOM 2776 O O . ILE B 1 69 ? -0.119 11.047 13.781 1 98.75 69 ILE B O 1
ATOM 2780 N N . VAL B 1 70 ? -2.229 11.609 13.391 1 98.62 70 VAL B N 1
ATOM 2781 C CA . VAL B 1 70 ? -2.424 12.18 14.719 1 98.62 70 VAL B CA 1
ATOM 2782 C C . VAL B 1 70 ? -2.299 11.086 15.781 1 98.62 70 VAL B C 1
ATOM 2784 O O . VAL B 1 70 ? -1.761 11.32 16.859 1 98.62 70 VAL B O 1
ATOM 2787 N N . TYR B 1 71 ? -2.805 9.906 15.391 1 98.25 71 TYR B N 1
ATOM 2788 C CA . TYR B 1 71 ? -2.715 8.766 16.297 1 98.25 71 TYR B CA 1
ATOM 2789 C C . TYR B 1 71 ? -1.262 8.398 16.562 1 98.25 71 TYR B C 1
ATOM 2791 O O . TYR B 1 71 ? -0.864 8.211 17.719 1 98.25 71 TYR B O 1
ATOM 2799 N N . TYR B 1 72 ? -0.46 8.289 15.516 1 98.62 72 TYR B N 1
ATOM 2800 C CA . TYR B 1 72 ? 0.961 8 15.672 1 98.62 72 TYR B CA 1
ATOM 2801 C C . TYR B 1 72 ? 1.645 9.055 16.531 1 98.62 72 TYR B C 1
ATOM 2803 O O . TYR B 1 72 ? 2.443 8.719 17.406 1 98.62 72 TYR B O 1
ATOM 2811 N N . ALA B 1 73 ? 1.33 10.289 16.297 1 98.62 73 ALA B N 1
ATOM 2812 C CA . ALA B 1 73 ? 1.939 11.383 17.047 1 98.62 73 ALA B CA 1
ATOM 2813 C C . ALA B 1 73 ? 1.552 11.32 18.531 1 98.62 73 ALA B C 1
ATOM 2815 O O . ALA B 1 73 ? 2.357 11.641 19.406 1 98.62 73 ALA B O 1
ATOM 2816 N N . ALA B 1 74 ? 0.31 10.945 18.812 1 98.38 74 ALA B N 1
ATOM 2817 C CA . ALA B 1 74 ? -0.151 10.805 20.188 1 98.38 74 ALA B CA 1
ATOM 2818 C C . ALA B 1 74 ? 0.627 9.719 20.922 1 98.38 74 ALA B C 1
ATOM 2820 O O . ALA B 1 74 ? 1.057 9.914 22.062 1 98.38 74 ALA B O 1
ATOM 2821 N N . ILE B 1 75 ? 0.783 8.625 20.266 1 98.19 75 ILE B N 1
ATOM 2822 C CA . ILE B 1 75 ? 1.534 7.523 20.859 1 98.19 75 ILE B CA 1
ATOM 2823 C C . ILE B 1 75 ? 2.98 7.953 21.094 1 98.19 75 ILE B C 1
ATOM 2825 O O . ILE B 1 75 ? 3.549 7.68 22.156 1 98.19 75 ILE B O 1
ATOM 2829 N N . ALA B 1 76 ? 3.533 8.594 20.094 1 98.56 76 ALA B N 1
ATOM 2830 C CA . ALA B 1 76 ? 4.902 9.094 20.219 1 98.56 76 ALA B CA 1
ATOM 2831 C C . ALA B 1 76 ? 5.031 10.07 21.375 1 98.56 76 ALA B C 1
ATOM 2833 O O . ALA B 1 76 ? 6.012 10.023 22.125 1 98.56 76 ALA B O 1
ATOM 2834 N N . LYS B 1 77 ? 4.094 10.922 21.516 1 98.06 77 LYS B N 1
ATOM 2835 C CA . LYS B 1 77 ? 4.094 11.891 22.609 1 98.06 77 LYS B CA 1
ATOM 2836 C C . LYS B 1 77 ? 4.039 11.195 23.969 1 98.06 77 LYS B C 1
ATOM 2838 O O . LYS B 1 77 ? 4.727 11.594 24.906 1 98.06 77 LYS B O 1
ATOM 2843 N N . GLU B 1 78 ? 3.229 10.188 24.062 1 97.06 78 GLU B N 1
ATOM 2844 C CA . GLU B 1 78 ? 3.096 9.406 25.281 1 97.06 78 GLU B CA 1
ATOM 2845 C C . GLU B 1 78 ? 4.434 8.797 25.703 1 97.06 78 GLU B C 1
ATOM 2847 O O . GLU B 1 78 ? 4.734 8.703 26.891 1 97.06 78 GLU B O 1
ATOM 2852 N N . GLU B 1 79 ? 5.199 8.367 24.734 1 96.56 79 GLU B N 1
ATOM 2853 C CA . GLU B 1 79 ? 6.477 7.754 25.062 1 96.56 79 GLU B CA 1
ATOM 2854 C C . GLU B 1 79 ? 7.594 8.797 25.109 1 96.56 79 GLU B C 1
ATOM 2856 O O . GLU B 1 79 ? 8.766 8.453 25.297 1 96.56 79 GLU B O 1
ATOM 2861 N N . GLY B 1 80 ? 7.266 10.117 24.812 1 97.25 80 GLY B N 1
ATOM 2862 C CA . GLY B 1 80 ? 8.195 11.227 24.953 1 97.25 80 GLY B CA 1
ATOM 2863 C C . GLY B 1 80 ? 9.094 11.414 23.75 1 97.25 80 GLY B C 1
ATOM 2864 O O . GLY B 1 80 ? 10.164 12.016 23.844 1 97.25 80 GLY B O 1
ATOM 2865 N N . SER B 1 81 ? 8.734 10.914 22.594 1 97.25 81 SER B N 1
ATOM 2866 C CA . SER B 1 81 ? 9.57 10.992 21.391 1 97.25 81 SER B CA 1
ATOM 2867 C C . SER B 1 81 ? 9.312 12.273 20.625 1 97.25 81 SER B C 1
ATOM 2869 O O . SER B 1 81 ? 10.242 13.039 20.359 1 97.25 81 SER B O 1
ATOM 2871 N N . PHE B 1 82 ? 8.133 12.523 20.172 1 98.19 82 PHE B N 1
ATOM 2872 C CA . PHE B 1 82 ? 7.77 13.734 19.453 1 98.19 82 PHE B CA 1
ATOM 2873 C C . PHE B 1 82 ? 6.266 13.977 19.516 1 98.19 82 PHE B C 1
ATOM 2875 O O . PHE B 1 82 ? 5.512 13.102 19.953 1 98.19 82 PHE B O 1
ATOM 2882 N N . SER B 1 83 ? 5.844 15.188 19.125 1 98.44 83 SER B N 1
ATOM 2883 C CA . SER B 1 83 ? 4.438 15.57 19.078 1 98.44 83 SER B CA 1
ATOM 2884 C C . SER B 1 83 ? 4 15.867 17.641 1 98.44 83 SER B C 1
ATOM 2886 O O . SER B 1 83 ? 4.824 15.875 16.734 1 98.44 83 SER B O 1
ATOM 2888 N N . PHE B 1 84 ? 2.711 16.047 17.469 1 98.69 84 PHE B N 1
ATOM 2889 C CA . PHE B 1 84 ? 2.186 16.422 16.172 1 98.69 84 PHE B CA 1
ATOM 2890 C C . PHE B 1 84 ? 2.83 17.719 15.68 1 98.69 84 PHE B C 1
ATOM 2892 O O . PHE B 1 84 ? 3.117 17.875 14.492 1 98.69 84 PHE B O 1
ATOM 2899 N N . ASP B 1 85 ? 3.041 18.641 16.578 1 98.31 85 ASP B N 1
ATOM 2900 C CA . ASP B 1 85 ? 3.693 19.891 16.234 1 98.31 85 ASP B CA 1
ATOM 2901 C C . ASP B 1 85 ? 5.082 19.656 15.648 1 98.31 85 ASP B C 1
ATOM 2903 O O . ASP B 1 85 ? 5.508 20.375 14.742 1 98.31 85 ASP B O 1
ATOM 2907 N N . ASP B 1 86 ? 5.762 18.703 16.219 1 98.56 86 ASP B N 1
ATOM 2908 C CA . ASP B 1 86 ? 7.09 18.359 15.719 1 98.56 86 ASP B CA 1
ATOM 2909 C C . ASP B 1 86 ? 7.012 17.797 14.297 1 98.56 86 ASP B C 1
ATOM 2911 O O . ASP B 1 86 ? 7.922 18 13.492 1 98.56 86 ASP B O 1
ATOM 2915 N N . VAL B 1 87 ? 5.961 17.047 14.016 1 98.69 87 VAL B N 1
ATOM 2916 C CA . VAL B 1 87 ? 5.73 16.516 12.68 1 98.69 87 VAL B CA 1
ATOM 2917 C C . VAL B 1 87 ? 5.559 17.656 11.688 1 98.69 87 VAL B C 1
ATOM 2919 O O . VAL B 1 87 ? 6.16 17.656 10.609 1 98.69 87 VAL B O 1
ATOM 2922 N N . VAL B 1 88 ? 4.762 18.656 12.062 1 98.69 88 VAL B N 1
ATOM 2923 C CA . VAL B 1 88 ? 4.516 19.812 11.211 1 98.69 88 VAL B CA 1
ATOM 2924 C C . VAL B 1 88 ? 5.816 20.578 11 1 98.69 88 VAL B C 1
ATOM 2926 O O . VAL B 1 88 ? 6.137 20.984 9.883 1 98.69 88 VAL B O 1
ATOM 2929 N N . TYR B 1 89 ? 6.516 20.719 12.055 1 98.38 89 TYR B N 1
ATOM 2930 C CA . TYR B 1 89 ? 7.781 21.438 11.969 1 98.38 89 TYR B CA 1
ATOM 2931 C C . TYR B 1 89 ? 8.742 20.75 11.008 1 98.38 89 TYR B C 1
ATOM 2933 O O . TYR B 1 89 ? 9.383 21.391 10.18 1 98.38 89 TYR B O 1
ATOM 2941 N N . ALA B 1 90 ? 8.867 19.469 11.156 1 97.38 90 ALA B N 1
ATOM 2942 C CA . ALA B 1 90 ? 9.797 18.688 10.336 1 97.38 90 ALA B CA 1
ATOM 2943 C C . ALA B 1 90 ? 9.508 18.891 8.852 1 97.38 90 ALA B C 1
ATOM 2945 O O . ALA B 1 90 ? 10.422 19.109 8.062 1 97.38 90 ALA B O 1
ATOM 2946 N N . ILE B 1 91 ? 8.258 18.859 8.477 1 98.06 91 ILE B N 1
ATOM 2947 C CA . ILE B 1 91 ? 7.93 18.906 7.055 1 98.06 91 ILE B CA 1
ATOM 2948 C C . ILE B 1 91 ? 8.023 20.344 6.547 1 98.06 91 ILE B C 1
ATOM 2950 O O . ILE B 1 91 ? 8.445 20.578 5.414 1 98.06 91 ILE B O 1
ATOM 2954 N N . THR B 1 92 ? 7.617 21.328 7.324 1 97.75 92 THR B N 1
ATOM 2955 C CA . THR B 1 92 ? 7.746 22.703 6.887 1 97.75 92 THR B CA 1
ATOM 2956 C C . THR B 1 92 ? 9.211 23.078 6.707 1 97.75 92 THR B C 1
ATOM 2958 O O . THR B 1 92 ? 9.578 23.734 5.723 1 97.75 92 THR B O 1
ATOM 2961 N N . ALA B 1 93 ? 10.016 22.641 7.656 1 96 93 ALA B N 1
ATOM 2962 C CA . ALA B 1 93 ? 11.453 22.891 7.547 1 96 93 ALA B CA 1
ATOM 2963 C C . ALA B 1 93 ? 12.023 22.25 6.281 1 96 93 ALA B C 1
ATOM 2965 O O . ALA B 1 93 ? 12.828 22.875 5.582 1 96 93 ALA B O 1
ATOM 2966 N N . LYS B 1 94 ? 11.641 21.078 6.039 1 94.62 94 LYS B N 1
ATOM 2967 C CA . LYS B 1 94 ? 12.125 20.312 4.883 1 94.62 94 LYS B CA 1
ATOM 2968 C C . LYS B 1 94 ? 11.75 21.016 3.578 1 94.62 94 LYS B C 1
ATOM 2970 O O . LYS B 1 94 ? 12.586 21.172 2.693 1 94.62 94 LYS B O 1
ATOM 2975 N N . ILE B 1 95 ? 10.445 21.453 3.441 1 95.12 95 ILE B N 1
ATOM 2976 C CA . ILE B 1 95 ? 9.945 22.062 2.215 1 95.12 95 ILE B CA 1
ATOM 2977 C C . ILE B 1 95 ? 10.648 23.391 1.981 1 95.12 95 ILE B C 1
ATOM 2979 O O . ILE B 1 95 ? 11.094 23.688 0.866 1 95.12 95 ILE B O 1
ATOM 2983 N N . ILE B 1 96 ? 10.773 24.141 3.006 1 92.88 96 ILE B N 1
ATOM 2984 C CA . ILE B 1 96 ? 11.391 25.453 2.881 1 92.88 96 ILE B CA 1
ATOM 2985 C C . ILE B 1 96 ? 12.852 25.297 2.473 1 92.88 96 ILE B C 1
ATOM 2987 O O . ILE B 1 96 ? 13.328 26.016 1.588 1 92.88 96 ILE B O 1
ATOM 2991 N N . ARG B 1 97 ? 13.5 24.328 3.074 1 89.88 97 ARG B N 1
ATOM 2992 C CA . ARG B 1 97 ? 14.906 24.062 2.766 1 89.88 97 ARG B CA 1
ATOM 2993 C C . ARG B 1 97 ? 15.07 23.625 1.314 1 89.88 97 ARG B C 1
ATOM 2995 O O . ARG B 1 97 ? 16.047 23.984 0.659 1 89.88 97 ARG B O 1
ATOM 3002 N N . ARG B 1 98 ? 14.109 22.938 0.781 1 89.81 98 ARG B N 1
ATOM 3003 C CA . ARG B 1 98 ? 14.258 22.312 -0.532 1 89.81 98 ARG B CA 1
ATOM 3004 C C . ARG B 1 98 ? 13.727 23.234 -1.631 1 89.81 98 ARG B C 1
ATOM 3006 O O . ARG B 1 98 ? 13.789 22.875 -2.814 1 89.81 98 ARG B O 1
ATOM 3013 N N . HIS B 1 99 ? 13.172 24.391 -1.219 1 89.94 99 HIS B N 1
ATOM 3014 C CA . HIS B 1 99 ? 12.664 25.344 -2.193 1 89.94 99 HIS B CA 1
ATOM 3015 C C . HIS B 1 99 ? 13.219 26.734 -1.93 1 89.94 99 HIS B C 1
ATOM 3017 O O . HIS B 1 99 ? 12.461 27.703 -1.785 1 89.94 99 HIS B O 1
ATOM 3023 N N . PRO B 1 100 ? 14.477 26.938 -2.01 1 86.06 100 PRO B N 1
ATOM 3024 C CA . PRO B 1 100 ? 15.047 28.25 -1.733 1 86.06 100 PRO B CA 1
ATOM 3025 C C . PRO B 1 100 ? 14.609 29.312 -2.744 1 86.06 100 PRO B C 1
ATOM 3027 O O . PRO B 1 100 ? 14.469 30.484 -2.395 1 86.06 100 PRO B O 1
ATOM 3030 N N . HIS B 1 101 ? 14.422 28.938 -3.914 1 83.5 101 HIS B N 1
ATOM 3031 C CA . HIS B 1 101 ? 14.039 29.859 -4.969 1 83.5 101 HIS B CA 1
ATOM 3032 C C . HIS B 1 101 ? 12.648 30.438 -4.727 1 83.5 101 HIS B C 1
ATOM 3034 O O . HIS B 1 101 ? 12.297 31.484 -5.277 1 83.5 101 HIS B O 1
ATOM 3040 N N . ILE B 1 102 ? 11.883 29.797 -3.926 1 86.56 102 ILE B N 1
ATOM 3041 C CA . ILE B 1 102 ? 10.523 30.25 -3.633 1 86.56 102 ILE B CA 1
ATOM 3042 C C . ILE B 1 102 ? 10.5 30.984 -2.299 1 86.56 102 ILE B C 1
ATOM 3044 O O . ILE B 1 102 ? 9.828 32 -2.162 1 86.56 102 ILE B O 1
ATOM 3048 N N . PHE B 1 103 ? 11.25 30.531 -1.354 1 87.12 103 PHE B N 1
ATOM 3049 C CA . PHE B 1 103 ? 11.055 31 0.008 1 87.12 103 PHE B CA 1
ATOM 3050 C C . PHE B 1 103 ? 12.227 31.875 0.451 1 87.12 103 PHE B C 1
ATOM 3052 O O . PHE B 1 103 ? 12.133 32.594 1.449 1 87.12 103 PHE B O 1
ATOM 3059 N N . GLU B 1 104 ? 13.375 31.641 -0.042 1 74.12 104 GLU B N 1
ATOM 3060 C CA . GLU B 1 104 ? 14.5 32.469 0.372 1 74.12 104 GLU B CA 1
ATOM 3061 C C . GLU B 1 104 ? 14.5 33.812 -0.371 1 74.12 104 GLU B C 1
ATOM 3063 O O . GLU B 1 104 ? 13.898 33.938 -1.44 1 74.12 104 GLU B O 1
ATOM 3068 N N . ASN B 1 105 ? 14.883 34.75 0.282 1 61.22 105 ASN B N 1
ATOM 3069 C CA . ASN B 1 105 ? 15.039 36.094 -0.253 1 61.22 105 ASN B CA 1
ATOM 3070 C C . ASN B 1 105 ? 15.992 36.125 -1.446 1 61.22 105 ASN B C 1
ATOM 3072 O O . ASN B 1 105 ? 16.828 35.219 -1.599 1 61.22 105 ASN B O 1
ATOM 3076 N N . ALA B 1 106 ? 15.75 36.969 -2.592 1 49.66 106 ALA B N 1
ATOM 3077 C CA . ALA B 1 106 ? 16.453 37.25 -3.84 1 49.66 106 ALA B CA 1
ATOM 3078 C C . ALA B 1 106 ? 17.953 37.062 -3.684 1 49.66 106 ALA B C 1
ATOM 3080 O O . ALA B 1 106 ? 18.625 36.625 -4.613 1 49.66 106 ALA B O 1
ATOM 3081 N N . GLU B 1 107 ? 18.391 37.375 -2.631 1 47.81 107 GLU B N 1
ATOM 3082 C CA . GLU B 1 107 ? 19.844 37.406 -2.555 1 47.81 107 GLU B CA 1
ATOM 3083 C C . GLU B 1 107 ? 20.438 36 -2.479 1 47.81 107 GLU B C 1
ATOM 3085 O O . GLU B 1 107 ? 21.609 35.781 -2.814 1 47.81 107 GLU B O 1
ATOM 3090 N N . GLN B 1 108 ? 19.812 35.062 -1.907 1 49.41 108 GLN B N 1
ATOM 3091 C CA . GLN B 1 108 ? 20.391 33.75 -1.726 1 49.41 108 GLN B CA 1
ATOM 3092 C C . GLN B 1 108 ? 20 32.812 -2.867 1 49.41 108 GLN B C 1
ATOM 3094 O O . GLN B 1 108 ? 20.312 31.625 -2.834 1 49.41 108 GLN B O 1
ATOM 3099 N N . LYS B 1 109 ? 19.422 33.25 -3.75 1 53.25 109 LYS B N 1
ATOM 3100 C CA . LYS B 1 109 ? 18.984 32.562 -4.957 1 53.25 109 LYS B CA 1
ATOM 3101 C C . LYS B 1 109 ? 20.172 32.031 -5.754 1 53.25 109 LYS B C 1
ATOM 3103 O O . LYS B 1 109 ? 20.203 32.156 -6.98 1 53.25 109 LYS B O 1
ATOM 3108 N N . ASN B 1 110 ? 21.281 31.969 -5.016 1 49.84 110 ASN B N 1
ATOM 3109 C CA . ASN B 1 110 ? 22.484 31.688 -5.785 1 49.84 110 ASN B CA 1
ATOM 3110 C C . ASN B 1 110 ? 22.422 30.297 -6.414 1 49.84 110 ASN B C 1
ATOM 3112 O O . ASN B 1 110 ? 23.438 29.781 -6.895 1 49.84 110 ASN B O 1
ATOM 3116 N N . VAL B 1 111 ? 21.422 29.5 -6.062 1 54.38 111 VAL B N 1
ATOM 3117 C CA . VAL B 1 111 ? 21.672 28.25 -6.766 1 54.38 111 VAL B CA 1
ATOM 3118 C C . VAL B 1 111 ? 21.203 28.375 -8.219 1 54.38 111 VAL B C 1
ATOM 3120 O O . VAL B 1 111 ? 20.016 28.578 -8.477 1 54.38 111 VAL B O 1
ATOM 3123 N N . ASP B 1 112 ? 22.094 28.734 -9.109 1 57.25 112 ASP B N 1
ATOM 3124 C CA . ASP B 1 112 ? 21.859 28.875 -10.547 1 57.25 112 ASP B CA 1
ATOM 3125 C C . ASP B 1 112 ? 21.266 27.609 -11.133 1 57.25 112 ASP B C 1
ATOM 3127 O O . ASP B 1 112 ? 21.422 27.328 -12.32 1 57.25 112 ASP B O 1
ATOM 3131 N N . LEU B 1 113 ? 20.75 26.781 -10.312 1 61.5 113 LEU B N 1
ATOM 3132 C CA . LEU B 1 113 ? 20.219 25.562 -10.93 1 61.5 113 LEU B CA 1
ATOM 3133 C C . LEU B 1 113 ? 18.719 25.688 -11.18 1 61.5 113 LEU B C 1
ATOM 3135 O O . LEU B 1 113 ? 18.016 26.375 -10.438 1 61.5 113 LEU B O 1
ATOM 3139 N N . PRO B 1 114 ? 18.391 25.156 -12.273 1 63.16 114 PRO B N 1
ATOM 3140 C CA . PRO B 1 114 ? 16.953 25.062 -12.5 1 63.16 114 PRO B CA 1
ATOM 3141 C C . PRO B 1 114 ? 16.203 24.438 -11.32 1 63.16 114 PRO B C 1
ATOM 3143 O O . PRO B 1 114 ? 16.75 23.578 -10.633 1 63.16 114 PRO B O 1
ATOM 3146 N N . PRO B 1 115 ? 15.07 25.047 -10.969 1 60.28 115 PRO B N 1
ATOM 3147 C CA . PRO B 1 115 ? 14.305 24.641 -9.781 1 60.28 115 PRO B CA 1
ATOM 3148 C C . PRO B 1 115 ? 14.188 23.125 -9.625 1 60.28 115 PRO B C 1
ATOM 3150 O O . PRO B 1 115 ? 14.336 22.609 -8.523 1 60.28 115 PRO B O 1
ATOM 3153 N N . GLU B 1 116 ? 13.82 22.406 -10.773 1 62.12 116 GLU B N 1
ATOM 3154 C CA . GLU B 1 116 ? 13.703 20.953 -10.68 1 62.12 116 GLU B CA 1
ATOM 3155 C C . GLU B 1 116 ? 15.023 20.328 -10.258 1 62.12 116 GLU B C 1
ATOM 3157 O O . GLU B 1 116 ? 15.047 19.375 -9.469 1 62.12 116 GLU B O 1
ATOM 3162 N N . ASP B 1 117 ? 15.883 20.953 -10.625 1 68.44 117 ASP B N 1
ATOM 3163 C CA . ASP B 1 117 ? 17.219 20.438 -10.375 1 68.44 117 ASP B CA 1
ATOM 3164 C C . ASP B 1 117 ? 17.688 20.781 -8.953 1 68.44 117 ASP B C 1
ATOM 3166 O O . ASP B 1 117 ? 18.484 20.047 -8.367 1 68.44 117 ASP B O 1
ATOM 3170 N N . THR B 1 118 ? 16.953 21.781 -8.508 1 74.94 118 THR B N 1
ATOM 3171 C CA . THR B 1 118 ? 17.375 22.234 -7.18 1 74.94 118 THR B CA 1
ATOM 3172 C C . THR B 1 118 ? 16.906 21.25 -6.109 1 74.94 118 THR B C 1
ATOM 3174 O O . THR B 1 118 ? 17.656 20.906 -5.195 1 74.94 118 THR B O 1
ATOM 3177 N N . TRP B 1 119 ? 15.68 20.734 -6.223 1 78.56 119 TRP B N 1
ATOM 3178 C CA . TRP B 1 119 ? 15.117 19.781 -5.266 1 78.56 119 TRP B CA 1
ATOM 3179 C C . TRP B 1 119 ? 15.961 18.516 -5.211 1 78.56 119 TRP B C 1
ATOM 3181 O O . TRP B 1 119 ? 16.359 18.062 -4.133 1 78.56 119 TRP B O 1
ATOM 3191 N N . GLU B 1 120 ? 16.234 18.016 -6.344 1 79.31 120 GLU B N 1
ATOM 3192 C CA . GLU B 1 120 ? 17.016 16.797 -6.418 1 79.31 120 GLU B CA 1
ATOM 3193 C C . GLU B 1 120 ? 18.438 17.016 -5.914 1 79.31 120 GLU B C 1
ATOM 3195 O O . GLU B 1 120 ? 19.031 16.141 -5.281 1 79.31 120 GLU B O 1
ATOM 3200 N N . TYR B 1 121 ? 18.844 18.156 -6.23 1 79.62 121 TYR B N 1
ATOM 3201 C CA . TYR B 1 121 ? 20.188 18.5 -5.789 1 79.62 121 TYR B CA 1
ATOM 3202 C C . TYR B 1 121 ? 20.266 18.609 -4.27 1 79.62 121 TYR B C 1
ATOM 3204 O O . TYR B 1 121 ? 21.172 18.047 -3.646 1 79.62 121 TYR B O 1
ATOM 3212 N N . ILE B 1 122 ? 19.359 19.281 -3.719 1 85 122 ILE B N 1
ATOM 3213 C CA . ILE B 1 122 ? 19.344 19.469 -2.273 1 85 122 ILE B CA 1
ATOM 3214 C C . ILE B 1 122 ? 19.125 18.125 -1.58 1 85 122 ILE B C 1
ATOM 3216 O O . ILE B 1 122 ? 19.766 17.828 -0.565 1 85 122 ILE B O 1
ATOM 3220 N N . LYS B 1 123 ? 18.281 17.328 -2.166 1 83.38 123 LYS B N 1
ATOM 3221 C CA . LYS B 1 123 ? 18.078 15.984 -1.618 1 83.38 123 LYS B CA 1
ATOM 3222 C C . LYS B 1 123 ? 19.375 15.188 -1.582 1 83.38 123 LYS B C 1
ATOM 3224 O O . LYS B 1 123 ? 19.641 14.461 -0.625 1 83.38 123 LYS B O 1
ATOM 3229 N N . LYS B 1 124 ? 20.141 15.336 -2.547 1 81.81 124 LYS B N 1
ATOM 3230 C CA . LYS B 1 124 ? 21.438 14.648 -2.627 1 81.81 124 LYS B CA 1
ATOM 3231 C C . LYS B 1 124 ? 22.391 15.141 -1.54 1 81.81 124 LYS B C 1
ATOM 3233 O O . LYS B 1 124 ? 23.094 14.344 -0.928 1 81.81 124 LYS B O 1
ATOM 3238 N N . ILE B 1 125 ? 22.297 16.391 -1.341 1 82.31 125 ILE B N 1
ATOM 3239 C CA . ILE B 1 125 ? 23.141 16.984 -0.315 1 82.31 125 ILE B CA 1
ATOM 3240 C C . ILE B 1 125 ? 22.719 16.484 1.062 1 82.31 125 ILE B C 1
ATOM 3242 O O . ILE B 1 125 ? 23.562 16.109 1.878 1 82.31 125 ILE B O 1
ATOM 3246 N N . GLU B 1 126 ? 21.422 16.469 1.253 1 86.19 126 GLU B N 1
ATOM 3247 C CA . GLU B 1 126 ? 20.891 15.969 2.52 1 86.19 126 GLU B CA 1
ATOM 3248 C C . GLU B 1 126 ? 21.328 14.523 2.771 1 86.19 126 GLU B C 1
ATOM 3250 O O . GLU B 1 126 ? 21.672 14.164 3.896 1 86.19 126 GLU B O 1
ATOM 3255 N N . LYS B 1 127 ? 21.266 13.734 1.785 1 81.75 127 LYS B N 1
ATOM 3256 C CA . LYS B 1 127 ? 21.656 12.328 1.889 1 81.75 127 LYS B CA 1
ATOM 3257 C C . LYS B 1 127 ? 23.141 12.195 2.225 1 81.75 127 LYS B C 1
ATOM 3259 O O . LYS B 1 127 ? 23.516 11.344 3.031 1 81.75 127 LYS B O 1
ATOM 3264 N N . ALA B 1 128 ? 23.875 12.969 1.612 1 81.94 128 ALA B N 1
ATOM 3265 C CA . ALA B 1 128 ? 25.312 12.945 1.853 1 81.94 128 ALA B CA 1
ATOM 3266 C C . ALA B 1 128 ? 25.641 13.383 3.277 1 81.94 128 ALA B C 1
ATOM 3268 O O . ALA B 1 128 ? 26.5 12.789 3.936 1 81.94 128 ALA B O 1
ATOM 3269 N N . GLU B 1 129 ? 24.953 14.398 3.656 1 83 129 GLU B N 1
ATOM 3270 C CA . GLU B 1 129 ? 25.156 14.898 5.016 1 83 129 GLU B CA 1
ATOM 3271 C C . GLU B 1 129 ? 24.75 13.852 6.051 1 83 129 GLU B C 1
ATOM 3273 O O . GLU B 1 129 ? 25.438 13.664 7.055 1 83 129 GLU B O 1
ATOM 3278 N N . ARG B 1 130 ? 23.719 13.219 5.797 1 81.94 130 ARG B N 1
ATOM 3279 C CA . ARG B 1 130 ? 23.25 12.172 6.699 1 81.94 130 ARG B CA 1
ATOM 3280 C C . ARG B 1 130 ? 24.25 11.023 6.777 1 81.94 130 ARG B C 1
ATOM 3282 O O . ARG B 1 130 ? 24.516 10.484 7.855 1 81.94 130 ARG B O 1
ATOM 3289 N N . LYS B 1 131 ? 24.766 10.641 5.695 1 81.06 131 LYS B N 1
ATOM 3290 C CA . LYS B 1 131 ? 25.766 9.586 5.645 1 81.06 131 LYS B CA 1
ATOM 3291 C C . LYS B 1 131 ? 27.016 9.961 6.457 1 81.06 131 LYS B C 1
ATOM 3293 O O . LYS B 1 131 ? 27.562 9.133 7.18 1 81.06 131 LYS B O 1
ATOM 3298 N N . GLN B 1 132 ? 27.328 11.164 6.34 1 82.25 132 GLN B N 1
ATOM 3299 C CA . GLN B 1 132 ? 28.484 11.656 7.07 1 82.25 132 GLN B CA 1
ATOM 3300 C C . GLN B 1 132 ? 28.219 11.688 8.57 1 82.25 132 GLN B C 1
ATOM 3302 O O . GLN B 1 132 ? 29.094 11.32 9.367 1 82.25 132 GLN B O 1
ATOM 3307 N N . GLN B 1 133 ? 27.125 12.117 8.836 1 79.25 133 GLN B N 1
ATOM 3308 C CA . GLN B 1 133 ? 26.75 12.172 10.25 1 79.25 133 GLN B CA 1
ATOM 3309 C C . GLN B 1 133 ? 26.734 10.773 10.867 1 79.25 133 GLN B C 1
ATOM 3311 O O . GLN B 1 133 ? 27.203 10.594 12 1 79.25 133 GLN B O 1
ATOM 3316 N N . LEU B 1 134 ? 26.172 9.852 10.188 1 78.06 134 LEU B N 1
ATOM 3317 C CA . LEU B 1 134 ? 26.156 8.477 10.672 1 78.06 134 LEU B CA 1
ATOM 3318 C C . LEU B 1 134 ? 27.562 7.93 10.836 1 78.06 134 LEU B C 1
ATOM 3320 O O . LEU B 1 134 ? 27.875 7.27 11.828 1 78.06 134 LEU B O 1
ATOM 3324 N N . LYS B 1 135 ? 28.422 8.211 9.883 1 80.75 135 LYS B N 1
ATOM 3325 C CA . LYS B 1 135 ? 29.812 7.789 9.945 1 80.75 135 LYS B CA 1
ATOM 3326 C C . LYS B 1 135 ? 30.516 8.375 11.172 1 80.75 135 LYS B C 1
ATOM 3328 O O . LYS B 1 135 ? 31.219 7.664 11.883 1 80.75 135 LYS B O 1
ATOM 3333 N N . GLU B 1 136 ? 30.266 9.516 11.367 1 82.62 136 GLU B N 1
ATOM 3334 C CA . GLU B 1 136 ? 30.875 10.211 12.5 1 82.62 136 GLU B CA 1
ATOM 3335 C C . GLU B 1 136 ? 30.359 9.656 13.82 1 82.62 136 GLU B C 1
ATOM 3337 O O . GLU B 1 136 ? 31.078 9.648 14.82 1 82.62 136 GLU B O 1
ATOM 3342 N N . ALA B 1 137 ? 29.203 9.32 13.789 1 79.94 137 ALA B N 1
ATOM 3343 C CA . ALA B 1 137 ? 28.609 8.758 15 1 79.94 137 ALA B CA 1
ATOM 3344 C C . ALA B 1 137 ? 28.938 7.277 15.133 1 79.94 137 ALA B C 1
ATOM 3346 O O . ALA B 1 137 ? 28.531 6.629 16.094 1 79.94 137 ALA B O 1
ATOM 3347 N N . GLY B 1 138 ? 29.578 6.668 14.133 1 74.88 138 GLY B N 1
ATOM 3348 C CA . GLY B 1 138 ? 29.938 5.262 14.148 1 74.88 138 GLY B CA 1
ATOM 3349 C C . GLY B 1 138 ? 28.766 4.34 13.898 1 74.88 138 GLY B C 1
ATOM 3350 O O . GLY B 1 138 ? 28.734 3.213 14.406 1 74.88 138 GLY B O 1
ATOM 3351 N N . LEU B 1 139 ? 27.844 4.91 13.258 1 72.5 139 LEU B N 1
ATOM 3352 C CA . LEU B 1 139 ? 26.641 4.133 12.992 1 72.5 139 LEU B CA 1
ATOM 3353 C C . LEU B 1 139 ? 26.609 3.639 11.547 1 72.5 139 LEU B C 1
ATOM 3355 O O . LEU B 1 139 ? 27.172 4.285 10.656 1 72.5 139 LEU B O 1
ATOM 3359 N N . ALA B 1 140 ? 26.172 2.406 11.438 1 64.62 140 ALA B N 1
ATOM 3360 C CA . ALA B 1 140 ? 26.094 1.827 10.094 1 64.62 140 ALA B CA 1
ATOM 3361 C C . ALA B 1 140 ? 25 2.514 9.273 1 64.62 140 ALA B C 1
ATOM 3363 O O . ALA B 1 140 ? 23.938 2.871 9.797 1 64.62 140 ALA B O 1
ATOM 3364 N N . ASP B 1 141 ? 25.406 2.891 8.023 1 68.31 141 ASP B N 1
ATOM 3365 C CA . ASP B 1 141 ? 24.406 3.352 7.059 1 68.31 141 ASP B CA 1
ATOM 3366 C C . ASP B 1 141 ? 23.719 2.172 6.383 1 68.31 141 ASP B C 1
ATOM 3368 O O . ASP B 1 141 ? 24.344 1.397 5.664 1 68.31 141 ASP B O 1
ATOM 3372 N N . ASP B 1 142 ? 22.469 1.996 6.703 1 66.12 142 ASP B N 1
ATOM 3373 C CA . ASP B 1 142 ? 21.75 0.832 6.199 1 66.12 142 ASP B CA 1
ATOM 3374 C C . ASP B 1 142 ? 21.094 1.133 4.855 1 66.12 142 ASP B C 1
ATOM 3376 O O . ASP B 1 142 ? 20.281 0.345 4.367 1 66.12 142 ASP B O 1
ATOM 3380 N N . ALA B 1 143 ? 21.609 2.281 4.363 1 73.81 143 ALA B N 1
ATOM 3381 C CA . ALA B 1 143 ? 21.062 2.588 3.043 1 73.81 143 ALA B CA 1
ATOM 3382 C C . ALA B 1 143 ? 21.641 1.654 1.981 1 73.81 143 ALA B C 1
ATOM 3384 O O . ALA B 1 143 ? 22.828 1.32 2.018 1 73.81 143 ALA B O 1
ATOM 3385 N N . PRO B 1 144 ? 20.703 1.22 1.029 1 73.81 144 PRO B N 1
ATOM 3386 C CA . PRO B 1 144 ? 21.234 0.348 -0.028 1 73.81 144 PRO B CA 1
ATOM 3387 C C . PRO B 1 144 ? 22.328 1.013 -0.856 1 73.81 144 PRO B C 1
ATOM 3389 O O . PRO B 1 144 ? 22.328 2.234 -1.023 1 73.81 144 PRO B O 1
ATOM 3392 N N . THR B 1 145 ? 23.281 0.237 -1.22 1 77.06 145 THR B N 1
ATOM 3393 C CA . THR B 1 145 ? 24.391 0.707 -2.043 1 77.06 145 THR B CA 1
ATOM 3394 C C . THR B 1 145 ? 24.391 0.024 -3.408 1 77.06 145 THR B C 1
ATOM 3396 O O . THR B 1 145 ? 23.672 -0.959 -3.609 1 77.06 145 THR B O 1
ATOM 3399 N N . GLY B 1 146 ? 25.062 0.604 -4.262 1 86.69 146 GLY B N 1
ATOM 3400 C CA . GLY B 1 146 ? 25.188 -0.001 -5.578 1 86.69 146 GLY B CA 1
ATOM 3401 C C . GLY B 1 146 ? 24.188 0.537 -6.586 1 86.69 146 GLY B C 1
ATOM 3402 O O . GLY B 1 146 ? 23.5 1.528 -6.32 1 86.69 146 GLY B O 1
ATOM 3403 N N . TYR B 1 147 ? 24.172 -0.075 -7.766 1 91.75 147 TYR B N 1
ATOM 3404 C CA . TYR B 1 147 ? 23.359 0.367 -8.898 1 91.75 147 TYR B CA 1
ATOM 3405 C C . TYR B 1 147 ? 21.875 0.309 -8.57 1 91.75 147 TYR B C 1
ATOM 3407 O O . TYR B 1 147 ? 21.109 1.192 -8.961 1 91.75 147 TYR B O 1
ATOM 3415 N N . LEU B 1 148 ? 21.484 -0.705 -7.754 1 95 148 LEU B N 1
ATOM 3416 C CA . LEU B 1 148 ? 20.062 -0.911 -7.473 1 95 148 LEU B CA 1
ATOM 3417 C C . LEU B 1 148 ? 19.625 -0.073 -6.277 1 95 148 LEU B C 1
ATOM 3419 O O . LEU B 1 148 ? 18.453 -0.102 -5.895 1 95 148 LEU B O 1
ATOM 3423 N N . ALA B 1 149 ? 20.5 0.702 -5.73 1 89.75 149 ALA B N 1
ATOM 3424 C CA . ALA B 1 149 ? 20.203 1.531 -4.566 1 89.75 149 ALA B CA 1
ATOM 3425 C C . ALA B 1 149 ? 19.188 2.609 -4.91 1 89.75 149 ALA B C 1
ATOM 3427 O O . ALA B 1 149 ? 18.547 3.178 -4.02 1 89.75 149 ALA B O 1
ATOM 3428 N N . GLN B 1 150 ? 19.031 2.822 -6.141 1 87.62 150 GLN B N 1
ATOM 3429 C CA . GLN B 1 150 ? 18.062 3.82 -6.594 1 87.62 150 GLN B CA 1
ATOM 3430 C C . GLN B 1 150 ? 16.625 3.346 -6.367 1 87.62 150 GLN B C 1
ATOM 3432 O O . GLN B 1 150 ? 15.703 4.156 -6.328 1 87.62 150 GLN B O 1
ATOM 3437 N N . VAL B 1 151 ? 16.438 2.053 -6.27 1 92.69 151 VAL B N 1
ATOM 3438 C CA . VAL B 1 151 ? 15.125 1.496 -5.973 1 92.69 151 VAL B CA 1
ATOM 3439 C C . VAL B 1 151 ? 14.883 1.509 -4.465 1 92.69 151 VAL B C 1
ATOM 3441 O O . VAL B 1 151 ? 15.57 0.808 -3.717 1 92.69 151 VAL B O 1
ATOM 3444 N N . LYS B 1 152 ? 13.93 2.293 -4.086 1 87.5 152 LYS B N 1
ATOM 3445 C CA . LYS B 1 152 ? 13.641 2.408 -2.66 1 87.5 152 LYS B CA 1
ATOM 3446 C C . LYS B 1 152 ? 13.102 1.094 -2.102 1 87.5 152 LYS B C 1
ATOM 3448 O O . LYS B 1 152 ? 12.188 0.497 -2.676 1 87.5 152 LYS B O 1
ATOM 3453 N N . PRO B 1 153 ? 13.594 0.673 -1.004 1 87.5 153 PRO B N 1
ATOM 3454 C CA . PRO B 1 153 ? 13.086 -0.56 -0.4 1 87.5 153 PRO B CA 1
ATOM 3455 C C . PRO B 1 153 ? 11.789 -0.344 0.374 1 87.5 153 PRO B C 1
ATOM 3457 O O . PRO B 1 153 ? 11.109 -1.311 0.737 1 87.5 153 PRO B O 1
ATOM 3460 N N . THR B 1 154 ? 11.406 0.847 0.625 1 85.56 154 THR B N 1
ATOM 3461 C CA . THR B 1 154 ? 10.234 1.172 1.424 1 85.56 154 THR B CA 1
ATOM 3462 C C . THR B 1 154 ? 9.008 1.345 0.534 1 85.56 154 THR B C 1
ATOM 3464 O O . THR B 1 154 ? 8.422 2.428 0.476 1 85.56 154 THR B O 1
ATOM 3467 N N . GLN B 1 155 ? 8.625 0.356 -0.127 1 90.19 155 GLN B N 1
ATOM 3468 C CA . GLN B 1 155 ? 7.457 0.255 -0.996 1 90.19 155 GLN B CA 1
ATOM 3469 C C . GLN B 1 155 ? 6.887 -1.16 -0.987 1 90.19 155 GLN B C 1
ATOM 3471 O O . GLN B 1 155 ? 7.52 -2.086 -0.471 1 90.19 155 GLN B O 1
ATOM 3476 N N . PRO B 1 156 ? 5.648 -1.331 -1.46 1 91.06 156 PRO B N 1
ATOM 3477 C CA . PRO B 1 156 ? 5.125 -2.699 -1.518 1 91.06 156 PRO B CA 1
ATOM 3478 C C . PRO B 1 156 ? 6.09 -3.67 -2.197 1 91.06 156 PRO B C 1
ATOM 3480 O O . PRO B 1 156 ? 6.734 -3.314 -3.188 1 91.06 156 PRO B O 1
ATOM 3483 N N . ALA B 1 157 ? 6.156 -4.82 -1.646 1 94.12 157 ALA B N 1
ATOM 3484 C CA . ALA B 1 157 ? 7.164 -5.781 -2.088 1 94.12 157 ALA B CA 1
ATOM 3485 C C . ALA B 1 157 ? 7.043 -6.051 -3.586 1 94.12 157 ALA B C 1
ATOM 3487 O O . ALA B 1 157 ? 8.047 -6.227 -4.273 1 94.12 157 ALA B O 1
ATOM 3488 N N . ASP B 1 158 ? 5.84 -6.141 -4.051 1 95.19 158 ASP B N 1
ATOM 3489 C CA . ASP B 1 158 ? 5.641 -6.43 -5.469 1 95.19 158 ASP B CA 1
ATOM 3490 C C . ASP B 1 158 ? 6.109 -5.262 -6.336 1 95.19 158 ASP B C 1
ATOM 3492 O O . ASP B 1 158 ? 6.719 -5.473 -7.387 1 95.19 158 ASP B O 1
ATOM 3496 N N . GLN B 1 159 ? 5.898 -4.055 -5.914 1 93.5 159 GLN B N 1
ATOM 3497 C CA . GLN B 1 159 ? 6.375 -2.883 -6.641 1 93.5 159 GLN B CA 1
ATOM 3498 C C . GLN B 1 159 ? 7.898 -2.797 -6.602 1 93.5 159 GLN B C 1
ATOM 3500 O O . GLN B 1 159 ? 8.531 -2.42 -7.59 1 93.5 159 GLN B O 1
ATOM 3505 N N . GLU B 1 160 ? 8.383 -3.07 -5.453 1 95.19 160 GLU B N 1
ATOM 3506 C CA . GLU B 1 160 ? 9.836 -3.107 -5.32 1 95.19 160 GLU B CA 1
ATOM 3507 C C . GLU B 1 160 ? 10.453 -4.117 -6.285 1 95.19 160 GLU B C 1
ATOM 3509 O O . GLU B 1 160 ? 11.438 -3.812 -6.965 1 95.19 160 GLU B O 1
ATOM 3514 N N . ALA B 1 161 ? 9.859 -5.277 -6.324 1 97.56 161 ALA B N 1
ATOM 3515 C CA . ALA B 1 161 ? 10.352 -6.332 -7.207 1 97.56 161 ALA B CA 1
ATOM 3516 C C . ALA B 1 161 ? 10.359 -5.867 -8.664 1 97.56 161 ALA B C 1
ATOM 3518 O O . ALA B 1 161 ? 11.359 -6.035 -9.367 1 97.56 161 ALA B O 1
ATOM 3519 N N . LEU B 1 162 ? 9.312 -5.277 -9.062 1 96.56 162 LEU B N 1
ATOM 3520 C CA . LEU B 1 162 ? 9.188 -4.793 -10.438 1 96.56 162 LEU B CA 1
ATOM 3521 C C . LEU B 1 162 ? 10.219 -3.701 -10.719 1 96.56 162 LEU B C 1
ATOM 3523 O O . LEU B 1 162 ? 10.836 -3.686 -11.789 1 96.56 162 LEU B O 1
ATOM 3527 N N . ALA B 1 163 ? 10.406 -2.846 -9.75 1 95.81 163 ALA B N 1
ATOM 3528 C CA . ALA B 1 163 ? 11.367 -1.76 -9.906 1 95.81 163 ALA B CA 1
ATOM 3529 C C . ALA B 1 163 ? 12.789 -2.299 -10.016 1 95.81 163 ALA B C 1
ATOM 3531 O O . ALA B 1 163 ? 13.586 -1.822 -10.828 1 95.81 163 ALA B O 1
ATOM 3532 N N . LEU B 1 164 ? 13.062 -3.262 -9.195 1 97.19 164 LEU B N 1
ATOM 3533 C CA . LEU B 1 164 ? 14.375 -3.898 -9.234 1 97.19 164 LEU B CA 1
ATOM 3534 C C . LEU B 1 164 ? 14.625 -4.551 -10.594 1 97.19 164 LEU B C 1
ATOM 3536 O O . LEU B 1 164 ? 15.688 -4.383 -11.188 1 97.19 164 LEU B O 1
ATOM 3540 N N . GLN B 1 165 ? 13.656 -5.25 -11.07 1 97.06 165 GLN B N 1
ATOM 3541 C CA . GLN B 1 165 ? 13.766 -5.945 -12.352 1 97.06 165 GLN B CA 1
ATOM 3542 C C . GLN B 1 165 ? 13.922 -4.957 -13.5 1 97.06 165 GLN B C 1
ATOM 3544 O O . GLN B 1 165 ? 14.742 -5.164 -14.398 1 97.06 165 GLN B O 1
ATOM 3549 N N . ASN B 1 166 ? 13.211 -3.914 -13.484 1 95.81 166 ASN B N 1
ATOM 3550 C CA . ASN B 1 166 ? 13.312 -2.881 -14.508 1 95.81 166 ASN B CA 1
ATOM 3551 C C . ASN B 1 166 ? 14.695 -2.229 -14.508 1 95.81 166 ASN B C 1
ATOM 3553 O O . ASN B 1 166 ? 15.273 -2.004 -15.57 1 95.81 166 ASN B O 1
ATOM 3557 N N . MET B 1 167 ? 15.148 -1.938 -13.352 1 95.94 167 MET B N 1
ATOM 3558 C CA . MET B 1 167 ? 16.453 -1.288 -13.227 1 95.94 167 MET B CA 1
ATOM 3559 C C . MET B 1 167 ? 17.562 -2.215 -13.703 1 95.94 167 MET B C 1
ATOM 3561 O O . MET B 1 167 ? 18.484 -1.779 -14.391 1 95.94 167 MET B O 1
ATOM 3565 N N . ALA B 1 168 ? 17.5 -3.428 -13.297 1 96 168 ALA B N 1
ATOM 3566 C CA . ALA B 1 168 ? 18.484 -4.41 -13.734 1 96 168 ALA B CA 1
ATOM 3567 C C . ALA B 1 168 ? 18.469 -4.574 -15.25 1 96 168 ALA B C 1
ATOM 3569 O O . ALA B 1 168 ? 19.516 -4.703 -15.883 1 96 168 ALA B O 1
ATOM 3570 N N . ALA B 1 169 ? 17.344 -4.531 -15.836 1 94.56 169 ALA B N 1
ATOM 3571 C CA . ALA B 1 169 ? 17.172 -4.691 -17.281 1 94.56 169 ALA B CA 1
ATOM 3572 C C . ALA B 1 169 ? 17.859 -3.561 -18.031 1 94.56 169 ALA B C 1
ATOM 3574 O O . ALA B 1 169 ? 18.344 -3.762 -19.156 1 94.56 169 ALA B O 1
ATOM 3575 N N . LYS B 1 170 ? 17.891 -2.434 -17.453 1 94 170 LYS B N 1
ATOM 3576 C CA . LYS B 1 170 ? 18.469 -1.254 -18.109 1 94 170 LYS B CA 1
ATOM 3577 C C . LYS B 1 170 ? 19.953 -1.44 -18.375 1 94 170 LYS B C 1
ATOM 3579 O O . LYS B 1 170 ? 20.5 -0.843 -19.312 1 94 170 LYS B O 1
ATOM 3584 N N . VAL B 1 171 ? 20.578 -2.285 -17.609 1 93.94 171 VAL B N 1
ATOM 3585 C CA . VAL B 1 171 ? 22.016 -2.494 -17.812 1 93.94 171 VAL B CA 1
ATOM 3586 C C . VAL B 1 171 ? 22.25 -3.859 -18.453 1 93.94 171 VAL B C 1
ATOM 3588 O O . VAL B 1 171 ? 23.359 -4.402 -18.375 1 93.94 171 VAL B O 1
ATOM 3591 N N . GLY B 1 172 ? 21.188 -4.43 -18.859 1 92.88 172 GLY B N 1
ATOM 3592 C CA . GLY B 1 172 ? 21.312 -5.617 -19.688 1 92.88 172 GLY B CA 1
ATOM 3593 C C . GLY B 1 172 ? 21.125 -6.91 -18.922 1 92.88 172 GLY B C 1
ATOM 3594 O O . GLY B 1 172 ? 21.234 -8 -19.484 1 92.88 172 GLY B O 1
ATOM 3595 N N . PHE B 1 173 ? 20.797 -6.859 -17.625 1 93.94 173 PHE B N 1
ATOM 3596 C CA . PHE B 1 173 ? 20.531 -8.062 -16.859 1 93.94 173 PHE B CA 1
ATOM 3597 C C . PHE B 1 173 ? 19.062 -8.469 -17 1 93.94 173 PHE B C 1
ATOM 3599 O O . PHE B 1 173 ? 18.281 -8.32 -16.047 1 93.94 173 PHE B O 1
ATOM 3606 N N . ASP B 1 174 ? 18.812 -8.93 -18.062 1 91.12 174 ASP B N 1
ATOM 3607 C CA . ASP B 1 174 ? 17.422 -9.273 -18.406 1 91.12 174 ASP B CA 1
ATOM 3608 C C . ASP B 1 174 ? 17.375 -10.32 -19.516 1 91.12 174 ASP B C 1
ATOM 3610 O O . ASP B 1 174 ? 18.312 -10.445 -20.297 1 91.12 174 ASP B O 1
ATOM 3614 N N . TRP B 1 175 ? 16.203 -11 -19.391 1 83.5 175 TRP B N 1
ATOM 3615 C CA . TRP B 1 175 ? 15.984 -11.977 -20.453 1 83.5 175 TRP B CA 1
ATOM 3616 C C . TRP B 1 175 ? 15.273 -11.336 -21.641 1 83.5 175 TRP B C 1
ATOM 3618 O O . TRP B 1 175 ? 14.375 -10.508 -21.469 1 83.5 175 TRP B O 1
ATOM 3628 N N . HIS B 1 176 ? 15.766 -11.508 -22.812 1 75.56 176 HIS B N 1
ATOM 3629 C CA . HIS B 1 176 ? 15.227 -10.828 -23.984 1 75.56 176 HIS B CA 1
ATOM 3630 C C . HIS B 1 176 ? 14.016 -11.578 -24.547 1 75.56 176 HIS B C 1
ATOM 3632 O O . HIS B 1 176 ? 13.266 -11.039 -25.359 1 75.56 176 HIS B O 1
ATOM 3638 N N . LYS B 1 177 ? 13.781 -12.711 -23.984 1 78.62 177 LYS B N 1
ATOM 3639 C CA . LYS B 1 177 ? 12.672 -13.469 -24.547 1 78.62 177 LYS B CA 1
ATOM 3640 C C . LYS B 1 177 ? 11.734 -13.969 -23.469 1 78.62 177 LYS B C 1
ATOM 3642 O O . LYS B 1 177 ? 12.18 -14.469 -22.438 1 78.62 177 LYS B O 1
ATOM 3647 N N . LYS B 1 178 ? 10.438 -13.859 -23.828 1 82.19 178 LYS B N 1
ATOM 3648 C CA . LYS B 1 178 ? 9.375 -14.32 -22.922 1 82.19 178 LYS B CA 1
ATOM 3649 C C . LYS B 1 178 ? 9.539 -15.805 -22.594 1 82.19 178 LYS B C 1
ATOM 3651 O O . LYS B 1 178 ? 9.242 -16.234 -21.484 1 82.19 178 LYS B O 1
ATOM 3656 N N . ASP B 1 179 ? 10.117 -16.5 -23.469 1 86.25 179 ASP B N 1
ATOM 3657 C CA . ASP B 1 179 ? 10.25 -17.938 -23.312 1 86.25 179 ASP B CA 1
ATOM 3658 C C . ASP B 1 179 ? 11.203 -18.281 -22.172 1 86.25 179 ASP B C 1
ATOM 3660 O O . ASP B 1 179 ? 10.977 -19.266 -21.438 1 86.25 179 ASP B O 1
ATOM 3664 N N . LYS B 1 180 ? 12.164 -17.531 -22.016 1 89.44 180 LYS B N 1
ATOM 3665 C CA . LYS B 1 180 ? 13.117 -17.781 -20.938 1 89.44 180 LYS B CA 1
ATOM 3666 C C . LYS B 1 180 ? 12.492 -17.484 -19.578 1 89.44 180 LYS B C 1
ATOM 3668 O O . LYS B 1 180 ? 12.789 -18.172 -18.594 1 89.44 180 LYS B O 1
ATOM 3673 N N . VAL B 1 181 ? 11.656 -16.484 -19.562 1 92.44 181 VAL B N 1
ATOM 3674 C CA . VAL B 1 181 ? 10.984 -16.141 -18.312 1 92.44 181 VAL B CA 1
ATOM 3675 C C . VAL B 1 181 ? 10.031 -17.266 -17.906 1 92.44 181 VAL B C 1
ATOM 3677 O O . VAL B 1 181 ? 9.969 -17.641 -16.734 1 92.44 181 VAL B O 1
ATOM 3680 N N . LEU B 1 182 ? 9.344 -17.812 -18.891 1 93.56 182 LEU B N 1
ATOM 3681 C CA . LEU B 1 182 ? 8.422 -18.922 -18.641 1 93.56 182 LEU B CA 1
ATOM 3682 C C . LEU B 1 182 ? 9.172 -20.141 -18.141 1 93.56 182 LEU B C 1
ATOM 3684 O O . LEU B 1 182 ? 8.695 -20.844 -17.234 1 93.56 182 LEU B O 1
ATOM 3688 N N . LYS B 1 183 ? 10.273 -20.375 -18.766 1 93.5 183 LYS B N 1
ATOM 3689 C CA . LYS B 1 183 ? 11.102 -21.5 -18.328 1 93.5 183 LYS B CA 1
ATOM 3690 C C . LYS B 1 183 ? 11.555 -21.312 -16.875 1 93.5 183 LYS B C 1
ATOM 3692 O O . LYS B 1 183 ? 11.57 -22.266 -16.109 1 93.5 183 LYS B O 1
ATOM 3697 N N . LYS B 1 184 ? 11.945 -20.125 -16.562 1 94.62 184 LYS B N 1
ATOM 3698 C CA . LYS B 1 184 ? 12.383 -19.844 -15.203 1 94.62 184 LYS B CA 1
ATOM 3699 C C . LYS B 1 184 ? 11.25 -20.047 -14.195 1 94.62 184 LYS B C 1
ATOM 3701 O O . LYS B 1 184 ? 11.477 -20.531 -13.086 1 94.62 184 LYS B O 1
ATOM 3706 N N . ILE B 1 185 ? 10.062 -19.625 -14.508 1 95.62 185 ILE B N 1
ATOM 3707 C CA . ILE B 1 185 ? 8.898 -19.812 -13.656 1 95.62 185 ILE B CA 1
ATOM 3708 C C . ILE B 1 185 ? 8.688 -21.312 -13.391 1 95.62 185 ILE B C 1
ATOM 3710 O O . ILE B 1 185 ? 8.438 -21.719 -12.25 1 95.62 185 ILE B O 1
ATOM 3714 N N . LYS B 1 186 ? 8.773 -22.078 -14.438 1 94.75 186 LYS B N 1
ATOM 3715 C CA . LYS B 1 186 ? 8.625 -23.516 -14.281 1 94.75 186 LYS B CA 1
ATOM 3716 C C . LYS B 1 186 ? 9.695 -24.094 -13.359 1 94.75 186 LYS B C 1
ATOM 3718 O O . LYS B 1 186 ? 9.414 -24.953 -12.531 1 94.75 186 LYS B O 1
ATOM 3723 N N . GLU B 1 187 ? 10.891 -23.594 -13.531 1 95.12 187 GLU B N 1
ATOM 3724 C CA . GLU B 1 187 ? 11.992 -24.016 -12.672 1 95.12 187 GLU B CA 1
ATOM 3725 C C . GLU B 1 187 ? 11.711 -23.672 -11.211 1 95.12 187 GLU B C 1
ATOM 3727 O O . GLU B 1 187 ? 11.836 -24.547 -10.336 1 95.12 187 GLU B O 1
ATOM 3732 N N . GLU B 1 188 ? 11.32 -22.391 -10.93 1 96.19 188 GLU B N 1
ATOM 3733 C CA . GLU B 1 188 ? 11.016 -21.969 -9.562 1 96.19 188 GLU B CA 1
ATOM 3734 C C . GLU B 1 188 ? 9.844 -22.766 -8.992 1 96.19 188 GLU B C 1
ATOM 3736 O O . GLU B 1 188 ? 9.828 -23.094 -7.797 1 96.19 188 GLU B O 1
ATOM 3741 N N . PHE B 1 189 ? 8.883 -23.078 -9.828 1 95.81 189 PHE B N 1
ATOM 3742 C CA . PHE B 1 189 ? 7.723 -23.844 -9.398 1 95.81 189 PHE B CA 1
ATOM 3743 C C . PHE B 1 189 ? 8.125 -25.25 -8.961 1 95.81 189 PHE B C 1
ATOM 3745 O O . PHE B 1 189 ? 7.664 -25.75 -7.93 1 95.81 189 PHE B O 1
ATOM 3752 N N . ASN B 1 190 ? 8.961 -25.844 -9.781 1 95.25 190 ASN B N 1
ATOM 3753 C CA . ASN B 1 190 ? 9.438 -27.188 -9.453 1 95.25 190 ASN B CA 1
ATOM 3754 C C . ASN B 1 190 ? 10.273 -27.188 -8.18 1 95.25 190 ASN B C 1
ATOM 3756 O O . ASN B 1 190 ? 10.18 -28.109 -7.371 1 95.25 190 ASN B O 1
ATOM 3760 N N . GLU B 1 191 ? 11.102 -26.156 -8.008 1 95.31 191 GLU B N 1
ATOM 3761 C CA . GLU B 1 191 ? 11.883 -26.031 -6.785 1 95.31 191 GLU B CA 1
ATOM 3762 C C . GLU B 1 191 ? 10.977 -25.891 -5.566 1 95.31 191 GLU B C 1
ATOM 3764 O O . GLU B 1 191 ? 11.25 -26.469 -4.512 1 95.31 191 GLU B O 1
ATOM 3769 N N . LEU B 1 192 ? 9.945 -25.156 -5.695 1 95.31 192 LEU B N 1
ATOM 3770 C CA . LEU B 1 192 ? 8.992 -24.969 -4.605 1 95.31 192 LEU B CA 1
ATOM 3771 C C . LEU B 1 192 ? 8.297 -26.297 -4.277 1 95.31 192 LEU B C 1
ATOM 3773 O O . LEU B 1 192 ? 8.141 -26.641 -3.105 1 95.31 192 LEU B O 1
ATOM 3777 N N . LYS B 1 193 ? 7.898 -27.047 -5.312 1 94.31 193 LYS B N 1
ATOM 3778 C CA . LYS B 1 193 ? 7.258 -28.344 -5.117 1 94.31 193 LYS B CA 1
ATOM 3779 C C . LYS B 1 193 ? 8.164 -29.297 -4.34 1 94.31 193 LYS B C 1
ATOM 3781 O O . LYS B 1 193 ? 7.703 -30.016 -3.455 1 94.31 193 LYS B O 1
ATOM 3786 N N . GLU B 1 194 ? 9.414 -29.25 -4.738 1 94.81 194 GLU B N 1
ATOM 3787 C CA . GLU B 1 194 ? 10.391 -30.109 -4.059 1 94.81 194 GLU B CA 1
ATOM 3788 C C . GLU B 1 194 ? 10.555 -29.703 -2.598 1 94.81 194 GLU B C 1
ATOM 3790 O O . GLU B 1 194 ? 10.648 -30.562 -1.718 1 94.81 194 GLU B O 1
ATOM 3795 N N . ALA B 1 195 ? 10.625 -28.438 -2.348 1 94.62 195 ALA B N 1
ATOM 3796 C CA . ALA B 1 195 ? 10.742 -27.938 -0.978 1 94.62 195 ALA B CA 1
ATOM 3797 C C . ALA B 1 195 ? 9.531 -28.344 -0.143 1 94.62 195 ALA B C 1
ATOM 3799 O O . ALA B 1 195 ? 9.664 -28.688 1.03 1 94.62 195 ALA B O 1
ATOM 3800 N N . ILE B 1 196 ? 8.359 -28.25 -0.736 1 93.31 196 ILE B N 1
ATOM 3801 C CA . ILE B 1 196 ? 7.121 -28.594 -0.055 1 93.31 196 ILE B CA 1
ATOM 3802 C C . ILE B 1 196 ? 7.137 -30.078 0.308 1 93.31 196 ILE B C 1
ATOM 3804 O O . ILE B 1 196 ? 6.781 -30.453 1.428 1 93.31 196 ILE B O 1
ATOM 3808 N N . LYS B 1 197 ? 7.566 -30.906 -0.657 1 91.81 197 LYS B N 1
ATOM 3809 C CA . LYS B 1 197 ? 7.652 -32.344 -0.429 1 91.81 197 LYS B CA 1
ATOM 3810 C C . LYS B 1 197 ? 8.617 -32.656 0.705 1 91.81 197 LYS B C 1
ATOM 3812 O O . LYS B 1 197 ? 8.375 -33.562 1.495 1 91.81 197 LYS B O 1
ATOM 3817 N N . ALA B 1 198 ? 9.633 -31.906 0.748 1 92.88 198 ALA B N 1
ATOM 3818 C CA . ALA B 1 198 ? 10.672 -32.125 1.754 1 92.88 198 ALA B CA 1
ATOM 3819 C C . ALA B 1 198 ? 10.266 -31.531 3.098 1 92.88 198 ALA B C 1
ATOM 3821 O O . ALA B 1 198 ? 10.93 -31.766 4.113 1 92.88 198 ALA B O 1
ATOM 3822 N N . ASP B 1 199 ? 9.242 -30.766 3.146 1 88.25 199 ASP B N 1
ATOM 3823 C CA . ASP B 1 199 ? 8.656 -30.141 4.332 1 88.25 199 ASP B CA 1
ATOM 3824 C C . ASP B 1 199 ? 9.672 -29.266 5.059 1 88.25 199 ASP B C 1
ATOM 3826 O O . ASP B 1 199 ? 9.812 -29.344 6.281 1 88.25 199 ASP B O 1
ATOM 3830 N N . LYS B 1 200 ? 10.43 -28.641 4.348 1 87.69 200 LYS B N 1
ATOM 3831 C CA . LYS B 1 200 ? 11.383 -27.688 4.898 1 87.69 200 LYS B CA 1
ATOM 3832 C C . LYS B 1 200 ? 10.812 -26.266 4.879 1 87.69 200 LYS B C 1
ATOM 3834 O O . LYS B 1 200 ? 10.938 -25.562 3.881 1 87.69 200 LYS B O 1
ATOM 3839 N N . THR B 1 201 ? 10.352 -25.766 5.98 1 84.69 201 THR B N 1
ATOM 3840 C CA . THR B 1 201 ? 9.555 -24.547 6.066 1 84.69 201 THR B CA 1
ATOM 3841 C C . THR B 1 201 ? 10.336 -23.359 5.523 1 84.69 201 THR B C 1
ATOM 3843 O O . THR B 1 201 ? 9.812 -22.578 4.719 1 84.69 201 THR B O 1
ATOM 3846 N N . SER B 1 202 ? 11.633 -23.188 5.961 1 86.12 202 SER B N 1
ATOM 3847 C CA . SER B 1 202 ? 12.438 -22.047 5.535 1 86.12 202 SER B CA 1
ATOM 3848 C C . SER B 1 202 ? 12.68 -22.078 4.027 1 86.12 202 SER B C 1
ATOM 3850 O O . SER B 1 202 ? 12.656 -21.031 3.369 1 86.12 202 SER B O 1
ATOM 3852 N N . GLU B 1 203 ? 12.82 -23.234 3.551 1 92.5 203 GLU B N 1
ATOM 3853 C CA . GLU B 1 203 ? 13.07 -23.375 2.119 1 92.5 203 GLU B CA 1
ATOM 3854 C C . GLU B 1 203 ? 11.797 -23.109 1.312 1 92.5 203 GLU B C 1
ATOM 3856 O O . GLU B 1 203 ? 11.859 -22.578 0.207 1 92.5 203 GLU B O 1
ATOM 3861 N N . ILE B 1 204 ? 10.75 -23.516 1.917 1 95.44 204 ILE B N 1
ATOM 3862 C CA . ILE B 1 204 ? 9.469 -23.312 1.239 1 95.44 204 ILE B CA 1
ATOM 3863 C C . ILE B 1 204 ? 9.203 -21.828 1.047 1 95.44 204 ILE B C 1
ATOM 3865 O O . ILE B 1 204 ? 8.867 -21.391 -0.054 1 95.44 204 ILE B O 1
ATOM 3869 N N . GLU B 1 205 ? 9.406 -21.047 2.082 1 96.31 205 GLU B N 1
ATOM 3870 C CA . GLU B 1 205 ? 9.18 -19.609 2.006 1 96.31 205 GLU B CA 1
ATOM 3871 C C . GLU B 1 205 ? 10.102 -18.953 0.978 1 96.31 205 GLU B C 1
ATOM 3873 O O . GLU B 1 205 ? 9.68 -18.094 0.209 1 96.31 205 GLU B O 1
ATOM 3878 N N . ALA B 1 206 ? 11.344 -19.359 0.985 1 96.06 206 ALA B N 1
ATOM 3879 C CA . ALA B 1 206 ? 12.328 -18.797 0.057 1 96.06 206 ALA B CA 1
ATOM 3880 C C . ALA B 1 206 ? 11.953 -19.109 -1.389 1 96.06 206 ALA B C 1
ATOM 3882 O O . ALA B 1 206 ? 11.992 -18.234 -2.252 1 96.06 206 ALA B O 1
ATOM 3883 N N . GLU B 1 207 ? 11.625 -20.391 -1.609 1 97.19 207 GLU B N 1
ATOM 3884 C CA . GLU B 1 207 ? 11.266 -20.812 -2.961 1 97.19 207 GLU B CA 1
ATOM 3885 C C . GLU B 1 207 ? 9.977 -20.141 -3.424 1 97.19 207 GLU B C 1
ATOM 3887 O O . GLU B 1 207 ? 9.812 -19.844 -4.609 1 97.19 207 GLU B O 1
ATOM 3892 N N . PHE B 1 208 ? 9.102 -19.953 -2.52 1 97.31 208 PHE B N 1
ATOM 3893 C CA . PHE B 1 208 ? 7.883 -19.219 -2.859 1 97.31 208 PHE B CA 1
ATOM 3894 C C . PHE B 1 208 ? 8.211 -17.797 -3.309 1 97.31 208 PHE B C 1
ATOM 3896 O O . PHE B 1 208 ? 7.672 -17.328 -4.309 1 97.31 208 PHE B O 1
ATOM 3903 N N . GLY B 1 209 ? 9.039 -17.125 -2.512 1 97.88 209 GLY B N 1
ATOM 3904 C CA . GLY B 1 209 ? 9.477 -15.789 -2.889 1 97.88 209 GLY B CA 1
ATOM 3905 C C . GLY B 1 209 ? 10.094 -15.727 -4.273 1 97.88 209 GLY B C 1
ATOM 3906 O O . GLY B 1 209 ? 9.82 -14.797 -5.039 1 97.88 209 GLY B O 1
ATOM 3907 N N . ASP B 1 210 ? 10.859 -16.719 -4.578 1 97.69 210 ASP B N 1
ATOM 3908 C CA . ASP B 1 210 ? 11.508 -16.781 -5.887 1 97.69 210 ASP B CA 1
ATOM 3909 C C . ASP B 1 210 ? 10.469 -16.922 -7 1 97.69 210 ASP B C 1
ATOM 3911 O O . ASP B 1 210 ? 10.578 -16.281 -8.039 1 97.69 210 ASP B O 1
ATOM 3915 N N . LEU B 1 211 ? 9.547 -17.828 -6.766 1 97.81 211 LEU B N 1
ATOM 3916 C CA . LEU B 1 211 ? 8.477 -18.016 -7.738 1 97.81 211 LEU B CA 1
ATOM 3917 C C . LEU B 1 211 ? 7.68 -16.734 -7.926 1 97.81 211 LEU B C 1
ATOM 3919 O O . LEU B 1 211 ? 7.398 -16.328 -9.055 1 97.81 211 LEU B O 1
ATOM 3923 N N . TYR B 1 212 ? 7.355 -16.078 -6.824 1 97.88 212 TYR B N 1
ATOM 3924 C CA . TYR B 1 212 ? 6.613 -14.82 -6.836 1 97.88 212 TYR B CA 1
ATOM 3925 C C . TYR B 1 212 ? 7.363 -13.75 -7.617 1 97.88 212 TYR B C 1
ATOM 3927 O O . TYR B 1 212 ? 6.777 -13.055 -8.453 1 97.88 212 TYR B O 1
ATOM 3935 N N . PHE B 1 213 ? 8.625 -13.633 -7.438 1 98.19 213 PHE B N 1
ATOM 3936 C CA . PHE B 1 213 ? 9.5 -12.695 -8.133 1 98.19 213 PHE B CA 1
ATOM 3937 C C . PHE B 1 213 ? 9.484 -12.953 -9.633 1 98.19 213 PHE B C 1
ATOM 3939 O O . PHE B 1 213 ? 9.391 -12.016 -10.43 1 98.19 213 PHE B O 1
ATOM 3946 N N . ALA B 1 214 ? 9.531 -14.211 -9.984 1 97.19 214 ALA B N 1
ATOM 3947 C CA . ALA B 1 214 ? 9.547 -14.602 -11.391 1 97.19 214 ALA B CA 1
ATOM 3948 C C . ALA B 1 214 ? 8.227 -14.281 -12.07 1 97.19 214 ALA B C 1
ATOM 3950 O O . ALA B 1 214 ? 8.195 -13.867 -13.234 1 97.19 214 ALA B O 1
ATOM 3951 N N . ILE B 1 215 ? 7.156 -14.477 -11.367 1 97.06 215 ILE B N 1
ATOM 3952 C CA . ILE B 1 215 ? 5.828 -14.195 -11.891 1 97.06 215 ILE B CA 1
ATOM 3953 C C . ILE B 1 215 ? 5.691 -12.703 -12.195 1 97.06 215 ILE B C 1
ATOM 3955 O O . ILE B 1 215 ? 5.156 -12.32 -13.234 1 97.06 215 ILE B O 1
ATOM 3959 N N . LEU B 1 216 ? 6.18 -11.852 -11.344 1 97.25 216 LEU B N 1
ATOM 3960 C CA . LEU B 1 216 ? 6.137 -10.414 -11.555 1 97.25 216 LEU B CA 1
ATOM 3961 C C . LEU B 1 216 ? 7.008 -10.008 -12.742 1 97.25 216 LEU B C 1
ATOM 3963 O O . LEU B 1 216 ? 6.66 -9.102 -13.492 1 97.25 216 LEU B O 1
ATOM 3967 N N . ASN B 1 217 ? 8.133 -10.734 -12.906 1 96.69 217 ASN B N 1
ATOM 3968 C CA . ASN B 1 217 ? 8.984 -10.469 -14.055 1 96.69 217 ASN B CA 1
ATOM 3969 C C . ASN B 1 217 ? 8.258 -10.758 -15.367 1 96.69 217 ASN B C 1
ATOM 3971 O O . ASN B 1 217 ? 8.445 -10.039 -16.359 1 96.69 217 ASN B O 1
ATOM 3975 N N . LEU B 1 218 ? 7.496 -11.805 -15.336 1 96.12 218 LEU B N 1
ATOM 3976 C CA . LEU B 1 218 ? 6.703 -12.125 -16.516 1 96.12 218 LEU B CA 1
ATOM 3977 C C . LEU B 1 218 ? 5.738 -10.992 -16.844 1 96.12 218 LEU B C 1
ATOM 3979 O O . LEU B 1 218 ? 5.566 -10.641 -18.016 1 96.12 218 LEU B O 1
ATOM 3983 N N . ALA B 1 219 ? 5.086 -10.477 -15.836 1 96.19 219 ALA B N 1
ATOM 3984 C CA . ALA B 1 219 ? 4.191 -9.344 -16.047 1 96.19 219 ALA B CA 1
ATOM 3985 C C . ALA B 1 219 ? 4.922 -8.188 -16.719 1 96.19 219 ALA B C 1
ATOM 3987 O O . ALA B 1 219 ? 4.391 -7.562 -17.641 1 96.19 219 ALA B O 1
ATOM 3988 N N . ARG B 1 220 ? 6.109 -7.906 -16.234 1 95.19 220 ARG B N 1
ATOM 3989 C CA . ARG B 1 220 ? 6.934 -6.852 -16.812 1 95.19 220 ARG B CA 1
ATOM 3990 C C . ARG B 1 220 ? 7.188 -7.102 -18.297 1 95.19 220 ARG B C 1
ATOM 3992 O O . ARG B 1 220 ? 7.02 -6.199 -19.125 1 95.19 220 ARG B O 1
ATOM 3999 N N . HIS B 1 221 ? 7.504 -8.297 -18.641 1 94.38 221 HIS B N 1
ATOM 4000 C CA . HIS B 1 221 ? 7.801 -8.664 -20.016 1 94.38 221 HIS B CA 1
ATOM 4001 C C . HIS B 1 221 ? 6.551 -8.578 -20.891 1 94.38 221 HIS B C 1
ATOM 4003 O O . HIS B 1 221 ? 6.637 -8.258 -22.078 1 94.38 221 HIS B O 1
ATOM 4009 N N . LEU B 1 222 ? 5.445 -8.836 -20.297 1 94 222 LEU B N 1
ATOM 4010 C CA . LEU B 1 222 ? 4.184 -8.82 -21.031 1 94 222 LEU B CA 1
ATOM 4011 C C . LEU B 1 222 ? 3.568 -7.426 -21.031 1 94 222 LEU B C 1
ATOM 4013 O O . LEU B 1 222 ? 2.496 -7.219 -21.609 1 94 222 LEU B O 1
ATOM 4017 N N . ASN B 1 223 ? 4.25 -6.523 -20.312 1 93.06 223 ASN B N 1
ATOM 4018 C CA . ASN B 1 223 ? 3.758 -5.156 -20.172 1 93.06 223 ASN B CA 1
ATOM 4019 C C . ASN B 1 223 ? 2.381 -5.117 -19.516 1 93.06 223 ASN B C 1
ATOM 4021 O O . ASN B 1 223 ? 1.47 -4.453 -20.016 1 93.06 223 ASN B O 1
ATOM 4025 N N . ILE B 1 224 ? 2.254 -5.949 -18.562 1 94.06 224 ILE B N 1
ATOM 4026 C CA . ILE B 1 224 ? 1.034 -6.031 -17.766 1 94.06 224 ILE B CA 1
ATOM 4027 C C . ILE B 1 224 ? 1.273 -5.414 -16.391 1 94.06 224 ILE B C 1
ATOM 4029 O O . ILE B 1 224 ? 2.324 -5.625 -15.773 1 94.06 224 ILE B O 1
ATOM 4033 N N . ASP B 1 225 ? 0.307 -4.648 -15.898 1 93.88 225 ASP B N 1
ATOM 4034 C CA . ASP B 1 225 ? 0.293 -4.23 -14.5 1 93.88 225 ASP B CA 1
ATOM 4035 C C . ASP B 1 225 ? -0.261 -5.332 -13.602 1 93.88 225 ASP B C 1
ATOM 4037 O O . ASP B 1 225 ? -1.468 -5.586 -13.594 1 93.88 225 ASP B O 1
ATOM 4041 N N . PRO B 1 226 ? 0.606 -5.895 -12.836 1 96.19 226 PRO B N 1
ATOM 4042 C CA . PRO B 1 226 ? 0.163 -7.062 -12.078 1 96.19 226 PRO B CA 1
ATOM 4043 C C . PRO B 1 226 ? -0.946 -6.734 -11.078 1 96.19 226 PRO B C 1
ATOM 4045 O O . PRO B 1 226 ? -1.856 -7.539 -10.875 1 96.19 226 PRO B O 1
ATOM 4048 N N . GLN B 1 227 ? -0.913 -5.645 -10.445 1 93.62 227 GLN B N 1
ATOM 4049 C CA . GLN B 1 227 ? -1.933 -5.262 -9.477 1 93.62 227 GLN B CA 1
ATOM 4050 C C . GLN B 1 227 ? -3.289 -5.066 -10.148 1 93.62 227 GLN B C 1
ATOM 4052 O O . GLN B 1 227 ? -4.316 -5.504 -9.625 1 93.62 227 GLN B O 1
ATOM 4057 N N . LYS B 1 228 ? -3.27 -4.43 -11.281 1 91.94 228 LYS B N 1
ATOM 4058 C CA . LYS B 1 228 ? -4.508 -4.234 -12.031 1 91.94 228 LYS B CA 1
ATOM 4059 C C . LYS B 1 228 ? -5.094 -5.566 -12.484 1 91.94 228 LYS B C 1
ATOM 4061 O O . LYS B 1 228 ? -6.305 -5.781 -12.391 1 91.94 228 LYS B O 1
ATOM 4066 N N . ALA B 1 229 ? -4.23 -6.383 -13 1 96 229 ALA B N 1
ATOM 4067 C CA . ALA B 1 229 ? -4.668 -7.703 -13.445 1 96 229 ALA B CA 1
ATOM 4068 C C . ALA B 1 229 ? -5.285 -8.5 -12.297 1 96 229 ALA B C 1
ATOM 4070 O O . ALA B 1 229 ? -6.332 -9.125 -12.461 1 96 229 ALA B O 1
ATOM 4071 N N . LEU B 1 230 ? -4.645 -8.438 -11.156 1 97.25 230 LEU B N 1
ATOM 4072 C CA . LEU B 1 230 ? -5.129 -9.172 -9.992 1 97.25 230 LEU B CA 1
ATOM 4073 C C . LEU B 1 230 ? -6.445 -8.586 -9.484 1 97.25 230 LEU B C 1
ATOM 4075 O O . LEU B 1 230 ? -7.332 -9.32 -9.047 1 97.25 230 LEU B O 1
ATOM 4079 N N . LYS B 1 231 ? -6.547 -7.324 -9.508 1 94.81 231 LYS B N 1
ATOM 4080 C CA . LYS B 1 231 ? -7.789 -6.668 -9.109 1 94.81 231 LYS B CA 1
ATOM 4081 C C . LYS B 1 231 ? -8.961 -7.145 -9.953 1 94.81 231 LYS B C 1
ATOM 4083 O O . LYS B 1 231 ? -10.062 -7.348 -9.438 1 94.81 231 LYS B O 1
ATOM 4088 N N . LYS B 1 232 ? -8.734 -7.27 -11.227 1 95.06 232 LYS B N 1
ATOM 4089 C CA . LYS B 1 232 ? -9.773 -7.785 -12.109 1 95.06 232 LYS B CA 1
ATOM 4090 C C . LYS B 1 232 ? -10.164 -9.211 -11.734 1 95.06 232 LYS B C 1
ATOM 4092 O O . LYS B 1 232 ? -11.336 -9.57 -11.773 1 95.06 232 LYS B O 1
ATOM 4097 N N . THR B 1 233 ? -9.172 -9.922 -11.398 1 97.25 233 THR B N 1
ATOM 4098 C CA . THR B 1 233 ? -9.43 -11.289 -10.969 1 97.25 233 THR B CA 1
ATOM 4099 C C . THR B 1 233 ? -10.234 -11.305 -9.672 1 97.25 233 THR B C 1
ATOM 4101 O O . THR B 1 233 ? -11.133 -12.133 -9.5 1 97.25 233 THR B O 1
ATOM 4104 N N . ASN B 1 234 ? -9.891 -10.406 -8.727 1 96.69 234 ASN B N 1
ATOM 4105 C CA . ASN B 1 234 ? -10.633 -10.289 -7.48 1 96.69 234 ASN B CA 1
ATOM 4106 C C . ASN B 1 234 ? -12.109 -9.984 -7.734 1 96.69 234 ASN B C 1
ATOM 4108 O O . ASN B 1 234 ? -12.984 -10.555 -7.09 1 96.69 234 ASN B O 1
ATOM 4112 N N . ILE B 1 235 ? -12.352 -9.117 -8.641 1 93.94 235 ILE B N 1
ATOM 4113 C CA . ILE B 1 235 ? -13.711 -8.742 -9.008 1 93.94 235 ILE B CA 1
ATOM 4114 C C . ILE B 1 235 ? -14.438 -9.953 -9.586 1 93.94 235 ILE B C 1
ATOM 4116 O O . ILE B 1 235 ? -15.586 -10.234 -9.219 1 93.94 235 ILE B O 1
ATOM 4120 N N . LYS B 1 236 ? -13.758 -10.641 -10.469 1 95.25 236 LYS B N 1
ATOM 4121 C CA . LYS B 1 236 ? -14.312 -11.852 -11.078 1 95.25 236 LYS B CA 1
ATOM 4122 C C . LYS B 1 236 ? -14.672 -12.883 -10.016 1 95.25 236 LYS B C 1
ATOM 4124 O O . LYS B 1 236 ? -15.734 -13.5 -10.078 1 95.25 236 LYS B O 1
ATOM 4129 N N . PHE B 1 237 ? -13.844 -13.086 -9.102 1 96.75 237 PHE B N 1
ATOM 4130 C CA . PHE B 1 237 ? -14.07 -14.023 -8.008 1 96.75 237 PHE B CA 1
ATOM 4131 C C . PHE B 1 237 ? -15.305 -13.641 -7.207 1 96.75 237 PHE B C 1
ATOM 4133 O O . PHE B 1 237 ? -16.141 -14.484 -6.902 1 96.75 237 PHE B O 1
ATOM 4140 N N . ARG B 1 238 ? -15.406 -12.336 -6.844 1 94.94 238 ARG B N 1
ATOM 4141 C CA . ARG B 1 238 ? -16.562 -11.836 -6.109 1 94.94 238 ARG B CA 1
ATOM 4142 C C . ARG B 1 238 ? -17.859 -12.102 -6.871 1 94.94 238 ARG B C 1
ATOM 4144 O O . ARG B 1 238 ? -18.844 -12.547 -6.289 1 94.94 238 ARG B O 1
ATOM 4151 N N . ASN B 1 239 ? -17.781 -11.797 -8.117 1 93.88 239 ASN B N 1
ATOM 4152 C CA . ASN B 1 239 ? -18.984 -11.953 -8.945 1 93.88 239 ASN B CA 1
ATOM 4153 C C . ASN B 1 239 ? -19.422 -13.414 -9.016 1 93.88 239 ASN B C 1
ATOM 4155 O O . ASN B 1 239 ? -20.609 -13.703 -8.883 1 93.88 239 ASN B O 1
ATOM 4159 N N . ARG B 1 240 ? -18.484 -14.25 -9.242 1 95.25 240 ARG B N 1
ATOM 4160 C CA . ARG B 1 240 ? -18.812 -15.672 -9.344 1 95.25 240 ARG B CA 1
ATOM 4161 C C . ARG B 1 240 ? -19.328 -16.219 -8.008 1 95.25 240 ARG B C 1
ATOM 4163 O O . ARG B 1 240 ? -20.25 -17.031 -7.977 1 95.25 240 ARG B O 1
ATOM 4170 N N . PHE B 1 241 ? -18.703 -15.773 -6.977 1 95.69 241 PHE B N 1
ATOM 4171 C CA . PHE B 1 241 ? -19.125 -16.234 -5.66 1 95.69 241 PHE B CA 1
ATOM 4172 C C . PHE B 1 241 ? -20.516 -15.727 -5.328 1 95.69 241 PHE B C 1
ATOM 4174 O O . PHE B 1 241 ? -21.312 -16.438 -4.707 1 95.69 241 PHE B O 1
ATOM 4181 N N . THR B 1 242 ? -20.797 -14.516 -5.672 1 93.56 242 THR B N 1
ATOM 4182 C CA . THR B 1 242 ? -22.125 -13.953 -5.496 1 93.56 242 THR B CA 1
ATOM 4183 C C . THR B 1 242 ? -23.172 -14.773 -6.258 1 93.56 242 THR B C 1
ATOM 4185 O O . THR B 1 242 ? -24.266 -15.016 -5.758 1 93.56 242 THR B O 1
ATOM 4188 N N . TYR B 1 243 ? -22.797 -15.18 -7.43 1 93.81 243 TYR B N 1
ATOM 4189 C CA . TYR B 1 243 ? -23.672 -16.047 -8.211 1 93.81 243 TYR B CA 1
ATOM 4190 C C . TYR B 1 243 ? -23.984 -17.328 -7.453 1 93.81 243 TYR B C 1
ATOM 4192 O O . TYR B 1 243 ? -25.141 -17.797 -7.449 1 93.81 243 TYR B O 1
ATOM 4200 N N . ILE B 1 244 ? -22.984 -17.891 -6.855 1 94.88 244 ILE B N 1
ATOM 4201 C CA . ILE B 1 244 ? -23.172 -19.109 -6.062 1 94.88 244 ILE B CA 1
ATOM 4202 C C . ILE B 1 244 ? -24.172 -18.844 -4.938 1 94.88 244 ILE B C 1
ATOM 4204 O O . ILE B 1 244 ? -25.109 -19.594 -4.75 1 94.88 244 ILE B O 1
ATOM 4208 N N . GLU B 1 245 ? -23.984 -17.766 -4.27 1 94.62 245 GLU B N 1
ATOM 4209 C CA . GLU B 1 245 ? -24.844 -17.406 -3.143 1 94.62 245 GLU B CA 1
ATOM 4210 C C . GLU B 1 245 ? -26.281 -17.203 -3.59 1 94.62 245 GLU B C 1
ATOM 4212 O O . GLU B 1 245 ? -27.219 -17.688 -2.943 1 94.62 245 GLU B O 1
ATOM 4217 N N . GLU B 1 246 ? -26.422 -16.5 -4.637 1 93.81 246 GLU B N 1
ATOM 4218 C CA . GLU B 1 246 ? -27.75 -16.203 -5.164 1 93.81 246 GLU B CA 1
ATOM 4219 C C . GLU B 1 246 ? -28.438 -17.484 -5.648 1 93.81 246 GLU B C 1
ATOM 4221 O O . GLU B 1 246 ? -29.641 -17.672 -5.434 1 93.81 246 GLU B O 1
ATOM 4226 N N . SER B 1 247 ? -27.703 -18.312 -6.332 1 94.69 247 SER B N 1
ATOM 4227 C CA . SER B 1 247 ? -28.234 -19.578 -6.82 1 94.69 247 SER B CA 1
ATOM 4228 C C . SER B 1 247 ? -28.688 -20.469 -5.672 1 94.69 247 SER B C 1
ATOM 4230 O O . SER B 1 247 ? -29.734 -21.109 -5.762 1 94.69 247 SER B O 1
ATOM 4232 N N . LEU B 1 248 ? -27.938 -20.516 -4.633 1 95.06 248 LEU B N 1
ATOM 4233 C CA . LEU B 1 248 ? -28.297 -21.297 -3.459 1 95.06 248 LEU B CA 1
ATOM 4234 C C . LEU B 1 248 ? -29.516 -20.719 -2.76 1 95.06 248 LEU B C 1
ATOM 4236 O O . LEU B 1 248 ? -30.406 -21.453 -2.338 1 95.06 248 LEU B O 1
ATOM 4240 N N . SER B 1 249 ? -29.531 -19.406 -2.648 1 93.62 249 SER B N 1
ATOM 4241 C CA . SER B 1 249 ? -30.672 -18.734 -2.031 1 93.62 249 SER B CA 1
ATOM 4242 C C . SER B 1 249 ? -31.969 -19.062 -2.771 1 93.62 249 SER B C 1
ATOM 4244 O O . SER B 1 249 ? -33 -19.266 -2.148 1 93.62 249 SER B O 1
ATOM 4246 N N . ASN B 1 250 ? -31.906 -19.047 -4.051 1 94.75 250 ASN B N 1
ATOM 4247 C CA . ASN B 1 250 ? -33.062 -19.391 -4.883 1 94.75 250 ASN B CA 1
ATOM 4248 C C . ASN B 1 250 ? -33.531 -20.812 -4.621 1 94.75 250 ASN B C 1
ATOM 4250 O O . ASN B 1 250 ? -34.688 -21.125 -4.895 1 94.75 250 ASN B O 1
ATOM 4254 N N . GLN B 1 251 ? -32.719 -21.656 -4.098 1 94.06 251 GLN B N 1
ATOM 4255 C CA . GLN B 1 251 ? -33.062 -23.031 -3.76 1 94.06 251 GLN B CA 1
ATOM 4256 C C . GLN B 1 251 ? -33.312 -23.188 -2.26 1 94.06 251 GLN B C 1
ATOM 4258 O O . GLN B 1 251 ? -33.375 -24.297 -1.747 1 94.06 251 GLN B O 1
ATOM 4263 N N . SER B 1 252 ? -33.281 -22.031 -1.542 1 94.44 252 SER B N 1
ATOM 4264 C CA . SER B 1 252 ? -33.5 -21.969 -0.1 1 94.44 252 SER B CA 1
ATOM 4265 C C . SER B 1 252 ? -32.375 -22.672 0.656 1 94.44 252 SER B C 1
ATOM 4267 O O . SER B 1 252 ? -32.594 -23.344 1.661 1 94.44 252 SER B O 1
ATOM 4269 N N . LYS B 1 253 ? -31.219 -22.656 0.065 1 94.88 253 LYS B N 1
ATOM 4270 C CA . LYS B 1 253 ? -30.016 -23.188 0.7 1 94.88 253 LYS B CA 1
ATOM 4271 C C . LYS B 1 253 ? -29.031 -22.062 1.014 1 94.88 253 LYS B C 1
ATOM 4273 O O . LYS B 1 253 ? -29.156 -20.953 0.496 1 94.88 253 LYS B O 1
ATOM 4278 N N . THR B 1 254 ? -28.141 -22.391 2.014 1 93.19 254 THR B N 1
ATOM 4279 C CA . THR B 1 254 ? -27.062 -21.453 2.342 1 93.19 254 THR B CA 1
ATOM 4280 C C . THR B 1 254 ? -25.703 -22.062 2.027 1 93.19 254 THR B C 1
ATOM 4282 O O . THR B 1 254 ? -25.609 -23.25 1.721 1 93.19 254 THR B O 1
ATOM 4285 N N . LEU B 1 255 ? -24.672 -21.25 2.076 1 93.25 255 LEU B N 1
ATOM 4286 C CA . LEU B 1 255 ? -23.312 -21.672 1.758 1 93.25 255 LEU B CA 1
ATOM 4287 C C . LEU B 1 255 ? -22.859 -22.781 2.697 1 93.25 255 LEU B C 1
ATOM 4289 O O . LEU B 1 255 ? -22.062 -23.641 2.305 1 93.25 255 LEU B O 1
ATOM 4293 N N . VAL B 1 256 ? -23.391 -22.797 3.92 1 90.44 256 VAL B N 1
ATOM 4294 C CA . VAL B 1 256 ? -22.906 -23.75 4.914 1 90.44 256 VAL B CA 1
ATOM 4295 C C . VAL B 1 256 ? -23.672 -25.062 4.793 1 90.44 256 VAL B C 1
ATOM 4297 O O . VAL B 1 256 ? -23.266 -26.094 5.34 1 90.44 256 VAL B O 1
ATOM 4300 N N . ASP B 1 257 ? -24.672 -25.047 3.934 1 91.31 257 ASP B N 1
ATOM 4301 C CA . ASP B 1 257 ? -25.547 -26.203 3.793 1 91.31 257 ASP B CA 1
ATOM 4302 C C . ASP B 1 257 ? -25.078 -27.109 2.66 1 91.31 257 ASP B C 1
ATOM 4304 O O . ASP B 1 257 ? -25.594 -28.219 2.492 1 91.31 257 ASP B O 1
ATOM 4308 N N . VAL B 1 258 ? -24.172 -26.594 1.921 1 93.44 258 VAL B N 1
ATOM 4309 C CA . VAL B 1 258 ? -23.875 -27.328 0.691 1 93.44 258 VAL B CA 1
ATOM 4310 C C . VAL B 1 258 ? -22.422 -27.781 0.697 1 93.44 258 VAL B C 1
ATOM 4312 O O . VAL B 1 258 ? -21.594 -27.25 1.439 1 93.44 258 VAL B O 1
ATOM 4315 N N . SER B 1 259 ? -22.188 -28.781 -0.13 1 93.44 259 SER B N 1
ATOM 4316 C CA . SER B 1 259 ? -20.844 -29.328 -0.244 1 93.44 259 SER B CA 1
ATOM 4317 C C . SER B 1 259 ? -19.984 -28.5 -1.185 1 93.44 259 SER B C 1
ATOM 4319 O O . SER B 1 259 ? -20.5 -27.703 -1.961 1 93.44 259 SER B O 1
ATOM 4321 N N . LEU B 1 260 ? -18.672 -28.703 -1.13 1 93.5 260 LEU B N 1
ATOM 4322 C CA . LEU B 1 260 ? -17.734 -28.062 -2.043 1 93.5 260 LEU B CA 1
ATOM 4323 C C . LEU B 1 260 ? -18.062 -28.406 -3.492 1 93.5 260 LEU B C 1
ATOM 4325 O O . LEU B 1 260 ? -17.984 -27.547 -4.371 1 93.5 260 LEU B O 1
ATOM 4329 N N . LYS B 1 261 ? -18.422 -29.656 -3.658 1 94 261 LYS B N 1
ATOM 4330 C CA . LYS B 1 261 ? -18.734 -30.109 -5.008 1 94 261 LYS B CA 1
ATOM 4331 C C . LYS B 1 261 ? -19.906 -29.312 -5.59 1 94 261 LYS B C 1
ATOM 4333 O O . LYS B 1 261 ? -19.891 -28.922 -6.758 1 94 261 LYS B O 1
ATOM 4338 N N . GLU B 1 262 ? -20.906 -29.125 -4.77 1 95 262 GLU B N 1
ATOM 4339 C CA . GLU B 1 262 ? -22.062 -28.344 -5.203 1 95 262 GLU B CA 1
ATOM 4340 C C . GLU B 1 262 ? -21.672 -26.906 -5.508 1 95 262 GLU B C 1
ATOM 4342 O O . GLU B 1 262 ? -22.125 -26.328 -6.5 1 95 262 GLU B O 1
ATOM 4347 N N . MET B 1 263 ? -20.859 -26.328 -4.684 1 95.12 263 MET B N 1
ATOM 4348 C CA . MET B 1 263 ? -20.406 -24.953 -4.906 1 95.12 263 MET B CA 1
ATOM 4349 C C . MET B 1 263 ? -19.578 -24.859 -6.18 1 95.12 263 MET B C 1
ATOM 4351 O O . MET B 1 263 ? -19.688 -23.906 -6.941 1 95.12 263 MET B O 1
ATOM 4355 N N . GLU B 1 264 ? -18.75 -25.859 -6.402 1 94.06 264 GLU B N 1
ATOM 4356 C CA . GLU B 1 264 ? -17.906 -25.891 -7.59 1 94.06 264 GLU B CA 1
ATOM 4357 C C . GLU B 1 264 ? -18.75 -25.969 -8.867 1 94.06 264 GLU B C 1
ATOM 4359 O O . GLU B 1 264 ? -18.391 -25.375 -9.883 1 94.06 264 GLU B O 1
ATOM 4364 N N . ASN B 1 265 ? -19.766 -26.734 -8.781 1 95.12 265 ASN B N 1
ATOM 4365 C CA . ASN B 1 265 ? -20.672 -26.828 -9.93 1 95.12 265 ASN B CA 1
ATOM 4366 C C . ASN B 1 265 ? -21.281 -25.469 -10.266 1 95.12 265 ASN B C 1
ATOM 4368 O O . ASN B 1 265 ? -21.359 -25.094 -11.438 1 95.12 265 ASN B O 1
ATOM 4372 N N . LEU B 1 266 ? -21.703 -24.812 -9.25 1 95 266 LEU B N 1
ATOM 4373 C CA . LEU B 1 266 ? -22.281 -23.484 -9.445 1 95 266 LEU B CA 1
ATOM 4374 C C . LEU B 1 266 ? -21.219 -22.5 -9.938 1 95 266 LEU B C 1
ATOM 4376 O O . LEU B 1 266 ? -21.516 -21.641 -10.758 1 95 266 LEU B O 1
ATOM 4380 N N . TRP B 1 267 ? -20 -22.641 -9.438 1 94.81 267 TRP B N 1
ATOM 4381 C CA . TRP B 1 267 ? -18.875 -21.828 -9.883 1 94.81 267 TRP B CA 1
ATOM 4382 C C . TRP B 1 267 ? -18.625 -21.984 -11.383 1 94.81 267 TRP B C 1
ATOM 4384 O O . TRP B 1 267 ? -18.438 -21 -12.094 1 94.81 267 TRP B O 1
ATOM 4394 N N . ASN B 1 268 ? -18.688 -23.219 -11.797 1 94.06 268 ASN B N 1
ATOM 4395 C CA . ASN B 1 268 ? -18.484 -23.5 -13.211 1 94.06 268 ASN B CA 1
ATOM 4396 C C . ASN B 1 268 ? -19.594 -22.922 -14.07 1 94.06 268 ASN B C 1
ATOM 4398 O O . ASN B 1 268 ? -19.344 -22.469 -15.195 1 94.06 268 ASN B O 1
ATOM 4402 N N . LYS B 1 269 ? -20.719 -22.938 -13.578 1 93.56 269 LYS B N 1
ATOM 4403 C CA . LYS B 1 269 ? -21.844 -22.312 -14.281 1 93.56 269 LYS B CA 1
ATOM 4404 C C . LYS B 1 269 ? -21.656 -20.797 -14.406 1 93.56 269 LYS B C 1
ATOM 4406 O O . LYS B 1 269 ? -21.938 -20.219 -15.453 1 93.56 269 LYS B O 1
ATOM 4411 N N . ALA B 1 270 ? -21.188 -20.219 -13.305 1 92.88 270 ALA B N 1
ATOM 4412 C CA . ALA B 1 270 ? -20.906 -18.781 -13.328 1 92.88 270 ALA B CA 1
ATOM 4413 C C . ALA B 1 270 ? -19.844 -18.438 -14.367 1 92.88 270 ALA B C 1
ATOM 4415 O O . ALA B 1 270 ? -19.938 -17.422 -15.055 1 92.88 270 ALA B O 1
ATOM 4416 N N . LYS B 1 271 ? -18.797 -19.281 -14.484 1 91.12 271 LYS B N 1
ATOM 4417 C CA . LYS B 1 271 ? -17.703 -19.094 -15.43 1 91.12 271 LYS B CA 1
ATOM 4418 C C . LYS B 1 271 ? -18.219 -19.109 -16.875 1 91.12 271 LYS B C 1
ATOM 4420 O O . LYS B 1 271 ? -17.734 -18.344 -17.703 1 91.12 271 LYS B O 1
ATOM 4425 N N . ASN B 1 272 ? -19.172 -19.875 -17.094 1 86.56 272 ASN B N 1
ATOM 4426 C CA . ASN B 1 272 ? -19.703 -20.016 -18.438 1 86.56 272 ASN B CA 1
ATOM 4427 C C . ASN B 1 272 ? -20.656 -18.891 -18.797 1 86.56 272 ASN B C 1
ATOM 4429 O O . ASN B 1 272 ? -20.906 -18.625 -19.984 1 86.56 272 ASN B O 1
ATOM 4433 N N . THR B 1 273 ? -21.156 -18.156 -17.844 1 80.5 273 THR B N 1
ATOM 4434 C CA . THR B 1 273 ? -22.109 -17.078 -18.078 1 80.5 273 THR B CA 1
ATOM 4435 C C . THR B 1 273 ? -21.391 -15.734 -18.203 1 80.5 273 THR B C 1
ATOM 4437 O O . THR B 1 273 ? -21.891 -14.805 -18.828 1 80.5 273 THR B O 1
ATOM 4440 N N . GLN B 1 274 ? -20.328 -15.664 -17.625 1 68 274 GLN B N 1
ATOM 4441 C CA . GLN B 1 274 ? -19.594 -14.398 -17.625 1 68 274 GLN B CA 1
ATOM 4442 C C . GLN B 1 274 ? -18.516 -14.398 -18.703 1 68 274 GLN B C 1
ATOM 4444 O O . GLN B 1 274 ? -18.266 -13.375 -19.344 1 68 274 GLN B O 1
#

Secondary structure (DSSP, 8-state):
----S-HHHHHHHHHHHT-TTTS-HHHHH--HHHHHHHHHHHHHHHHHHHHTT-HHHHHHHHHHHHHHHHHHHHHHHHTTS--HHHHHHHHHHHHHHH-HHHHS-GGG----S-HHHHHHHHHHHHHHHHHHHHHHTT----S--SGGGGS-SSS-HHHHHHHHHHHHHHTT-S-SSHHHHHHHHHHHHHHHHHHHHHT-HHHHHHHHHHHHHHHHHHHHHTT--HHHHHHHHHHHHHHHHHHHHHHHHHTT--GGGS-HHHHHHHHHHHHHH-/----S-HHHHHHHHHHHT-TTTS-HHHHH--HHHHHHHHHHHHHHHHHHHHTT-HHHHHHHHHHHHHHHHHHHHHHHHTTS--HHHHHHHHHHHHHHH-HHHHS-GGG----S-HHHHHHHHHHHHHHHHHHHHHHTT----S--SGGGGS-SSS-HHHHHHHHHHHHHHTT-S-SSHHHHHHHHHHHHHHHHHHHHHT-HHHHHHHHHHHHHHHHHHHHHTT--HHHHHHHHHHHHHHHHHHHHHHHHHTT--GGGS-HHHHHHHHHHHHHH-

Sequence (548 aa):
MLASKDINDLITIISILRDRDNGCVWDIKQTFESIIPYTIEEVYEVIDAIERGNRVDLCDELGDLLLQIVYYAAIAKEEGSFSFDDVVYAITAKIIRRHPHIFENAEQKNVDLPPEDTWEYIKKIEKAERKQQLKEAGLADDAPTGYLAQVKPTQPADQEALALQNMAAKVGFDWHKKDKVLKKIKEEFNELKEAIKADKTSEIEAEFGDLYFAILNLARHLNIDPQKALKKTNIKFRNRFTYIEESLSNQSKTLVDVSLKEMENLWNKAKNTQMLASKDINDLITIISILRDRDNGCVWDIKQTFESIIPYTIEEVYEVIDAIERGNRVDLCDELGDLLLQIVYYAAIAKEEGSFSFDDVVYAITAKIIRRHPHIFENAEQKNVDLPPEDTWEYIKKIEKAERKQQLKEAGLADDAPTGYLAQVKPTQPADQEALALQNMAAKVGFDWHKKDKVLKKIKEEFNELKEAIKADKTSEIEAEFGDLYFAILNLARHLNIDPQKALKKTNIKFRNRFTYIEESLSNQSKTLVDVSLKEMENLWNKAKNTQ

Foldseek 3Di:
DDDDPDVVVLLVLLCQQLPPPRHPPVSVPDDLVNCVVQLVVLVVQLVVCVVVVPVVSNVVSVVSNVSSLSSNQSNCVVVPRHHPVVVVVVVVVLVCQQQCVPNPDPVVPPPPDDSVCSNVVVVVVVVVVVVVVCVVVVHDDPQDDDQLSVQDPPDPPLVSLLSSQVSCVVVPPDDPDLVVLVVQLVVLVVQLVVCVVVVPPVSNVVSVVSNSSSVSNSCVVVVHDPVVVVVVVVVLVVQLQVQLQVVQVVVVHGPVRDDPVSSVVSSVVSVVVD/DDDDPDVVVLLVLLCQQLPPPRHPPVSVPDDLVNCVVQLVVLVVQLVVCVVVVPVVSNVVSVVSNVSSLSSNQSNCVVVPNHHPVVVVVVVVVLVCQQQCVPNPDPVVNPPPDDSVVSNVVVVVVVVVVVVVVCVVVVHDDPQDDDQLSVQDPPDPPLVSLLSSQVSCVVVPNDDPDLVVLVVQLVVLVVQLVVCVVVVPVVSNVVSVVSNSSSVSNSCVVVVHDPVVVVVVVVVLVVQLQVQLQVVQVVVVHGPVRDDPVSSVVSSVVSVVVD

pLDDT: mean 90.67, std 10.0, range [47.81, 98.81]

Nearest PDB structures (foldseek):
  3cra-assembly1_A  TM=6.192E-01  e=2.294E-13  Escherichia coli K-12
  3crc-assembly1_A  TM=6.315E-01  e=1.068E-10  Escherichia coli K-12
  7yh5-assembly1_A  TM=8.829E-01  e=2.750E-04  Mycobacterium tuberculosis
  2yxh-assembly1_B  TM=7.968E-01  e=5.523E-03  Thermotoga maritima MSB8
  1vmg-assembly1_A  TM=7.555E-01  e=3.479E-01  Saccharolobus solfataricus P2

Radius of gyration: 25.92 Å; Cα contacts (8 Å, |Δi|>4): 608; chains: 2; bounding box: 72×70×62 Å

Solvent-accessible surface area (backbone atoms only — not comparable to full-atom values): 28994 Å² total; per-residue (Å²): 118,74,61,38,49,48,63,65,55,48,50,48,50,52,52,48,34,39,32,90,88,73,31,41,72,70,57,49,70,57,46,77,73,70,44,47,66,56,48,53,35,27,51,31,40,30,51,47,19,57,76,68,66,34,63,69,53,27,39,44,25,46,12,53,42,49,47,47,53,49,48,51,22,50,54,31,38,74,74,67,72,45,41,58,45,51,19,35,23,45,33,33,38,51,51,48,69,47,32,41,82,73,45,46,58,83,79,69,49,67,66,87,52,56,68,76,51,37,37,56,47,45,50,51,50,52,52,51,49,49,52,49,50,32,53,74,70,71,41,85,75,85,65,70,65,63,88,64,36,77,53,61,81,45,40,59,40,70,58,35,43,48,48,49,50,54,56,40,36,75,49,45,59,57,78,92,43,71,65,57,48,53,51,48,34,53,51,30,47,50,52,25,52,50,25,54,73,67,65,37,68,73,52,28,42,51,28,45,9,47,28,53,52,39,53,50,49,44,26,57,76,67,71,45,59,62,57,60,26,28,40,52,39,46,51,51,52,50,53,31,49,39,47,36,52,51,55,32,45,76,70,76,42,54,66,78,74,48,54,52,69,59,48,50,53,40,38,52,52,36,62,74,72,104,119,74,63,38,50,48,64,66,55,50,52,48,50,53,51,49,33,40,32,90,88,73,31,41,73,70,57,49,68,58,46,78,72,71,45,47,66,56,47,55,35,29,51,31,41,29,51,48,19,58,76,69,65,35,65,69,54,27,38,44,25,46,13,53,42,49,47,47,54,48,50,50,21,50,54,32,38,75,76,69,74,44,42,57,45,52,18,36,24,45,34,34,37,50,51,48,67,48,33,40,79,72,45,45,61,81,81,69,50,67,64,87,50,57,66,76,51,37,37,56,47,46,51,50,49,53,51,50,50,49,52,49,50,31,52,73,69,72,38,85,76,86,66,70,66,63,87,67,35,78,51,62,80,46,40,59,39,69,58,36,44,49,47,48,51,53,57,39,36,75,50,46,59,57,77,93,42,72,65,58,49,52,52,47,35,53,50,30,47,51,51,26,52,52,25,54,73,68,67,36,67,72,52,28,43,52,28,45,10,47,29,52,52,40,52,50,49,46,26,57,75,67,73,45,59,61,56,61,28,30,39,52,38,45,52,50,50,51,52,32,50,40,46,37,52,52,56,31,46,77,69,75,40,53,67,80,74,48,53,51,67,59,50,49,53,41,38,53,52,36,63,74,72,106

Organism: NCBI:txid1094491

InterPro domains:
  IPR004518 NTP pyrophosphohydrolase MazG-like domain [PF03819] (30-103)
  IPR004518 NTP pyrophosphohydrolase MazG-like domain [PF03819] (180-240)
  IPR011551 NTP pyrophosphohydrolase MazG [PTHR30522] (4-273)
  IPR011551 NTP pyrophosphohydrolase MazG [TIGR00444] (13-271)
  IPR048011 MazG-like, C-terminal domain [cd11529] (156-271)
  IPR048015 MazG-like, N-terminal domain [cd11528] (9-123)